Protein AF-B0X853-F1 (afdb_monomer_lite)

Structure (mmCIF, N/CA/C/O backbone):
data_AF-B0X853-F1
#
_entry.id   AF-B0X853-F1
#
loop_
_atom_site.group_PDB
_atom_site.id
_atom_site.type_symbol
_atom_site.label_atom_id
_atom_site.label_alt_id
_atom_site.label_comp_id
_atom_site.label_asym_id
_atom_site.label_entity_id
_atom_site.label_seq_id
_atom_site.pdbx_PDB_ins_code
_atom_site.Cartn_x
_atom_site.Cartn_y
_atom_site.Cartn_z
_atom_site.occupancy
_atom_site.B_iso_or_equiv
_atom_site.auth_seq_id
_atom_site.auth_comp_id
_atom_site.auth_asym_id
_atom_site.auth_atom_id
_atom_site.pdbx_PDB_model_num
ATOM 1 N N . MET A 1 1 ? 26.768 14.315 -13.496 1.00 64.19 1 MET A N 1
ATOM 2 C CA . MET A 1 1 ? 26.147 13.072 -14.018 1.00 64.19 1 MET A CA 1
ATOM 3 C C . MET A 1 1 ? 26.646 11.812 -13.303 1.00 64.19 1 MET A C 1
ATOM 5 O O . MET A 1 1 ? 25.829 11.139 -12.686 1.00 64.19 1 MET A O 1
ATOM 9 N N . PHE A 1 2 ? 27.954 11.509 -13.335 1.00 70.38 2 PHE A N 1
ATOM 10 C CA . PHE A 1 2 ? 28.531 10.312 -12.695 1.00 70.38 2 PHE A CA 1
ATOM 11 C C . PHE A 1 2 ? 28.212 10.226 -11.192 1.00 70.38 2 PHE A C 1
ATOM 13 O O . PHE A 1 2 ? 27.689 9.215 -10.743 1.00 70.38 2 PHE A O 1
ATOM 20 N N . ALA A 1 3 ? 28.379 11.325 -10.447 1.00 79.56 3 ALA A N 1
ATOM 21 C CA . ALA A 1 3 ? 28.083 11.366 -9.012 1.00 79.56 3 ALA A CA 1
ATOM 22 C C . ALA A 1 3 ? 26.614 11.040 -8.663 1.00 79.56 3 ALA A C 1
ATOM 24 O O . ALA A 1 3 ? 26.372 10.254 -7.755 1.00 79.56 3 ALA A O 1
ATOM 25 N N . ILE A 1 4 ? 25.632 11.581 -9.403 1.00 82.75 4 ILE A N 1
ATOM 26 C CA . ILE A 1 4 ? 24.195 11.326 -9.156 1.00 82.75 4 ILE A CA 1
ATOM 27 C C . ILE A 1 4 ? 23.861 9.851 -9.404 1.00 82.75 4 ILE A C 1
ATOM 29 O O . ILE A 1 4 ? 23.159 9.230 -8.609 1.00 82.75 4 ILE A O 1
ATOM 33 N N . ARG A 1 5 ? 24.393 9.277 -10.492 1.00 78.94 5 ARG A N 1
ATOM 34 C CA . ARG A 1 5 ? 24.201 7.861 -10.826 1.00 78.94 5 ARG A CA 1
ATOM 35 C C . ARG A 1 5 ? 24.836 6.950 -9.776 1.00 78.94 5 ARG A C 1
ATOM 37 O O . ARG A 1 5 ? 24.143 6.100 -9.237 1.00 78.94 5 ARG A O 1
ATOM 44 N N . VAL A 1 6 ? 26.114 7.163 -9.460 1.00 82.62 6 VAL A N 1
ATOM 45 C CA . VAL A 1 6 ? 26.860 6.347 -8.489 1.00 82.62 6 VAL A CA 1
ATOM 46 C C . VAL A 1 6 ? 26.226 6.425 -7.103 1.00 82.62 6 VAL A C 1
ATOM 48 O O . VAL A 1 6 ? 26.070 5.404 -6.441 1.00 82.62 6 VAL A O 1
ATOM 51 N N . PHE A 1 7 ? 25.799 7.614 -6.675 1.00 87.25 7 PHE A N 1
ATOM 52 C CA . PHE A 1 7 ? 25.111 7.774 -5.397 1.00 87.25 7 PHE A CA 1
ATOM 53 C C . PHE A 1 7 ? 23.735 7.092 -5.387 1.00 87.25 7 PHE A C 1
ATOM 55 O O . PHE A 1 7 ? 23.379 6.439 -4.408 1.00 87.25 7 PHE A O 1
ATOM 62 N N . GLY A 1 8 ? 22.980 7.180 -6.487 1.00 87.38 8 GLY A N 1
ATOM 63 C CA . GLY A 1 8 ? 21.736 6.429 -6.659 1.00 87.38 8 GLY A CA 1
ATOM 64 C C . GLY A 1 8 ? 21.959 4.916 -6.570 1.00 87.38 8 GLY A C 1
ATOM 65 O O . GLY A 1 8 ? 21.277 4.242 -5.802 1.00 87.38 8 GLY A O 1
ATOM 66 N N . ASP A 1 9 ? 22.944 4.391 -7.297 1.00 85.69 9 ASP A N 1
ATOM 67 C CA . ASP A 1 9 ? 23.289 2.964 -7.292 1.00 85.69 9 ASP A CA 1
ATOM 68 C C . ASP A 1 9 ? 23.725 2.500 -5.895 1.00 85.69 9 ASP A C 1
ATOM 70 O O . ASP A 1 9 ? 23.281 1.456 -5.416 1.00 85.69 9 ASP A O 1
ATOM 74 N N . PHE A 1 10 ? 24.506 3.317 -5.185 1.00 89.62 10 PHE A N 1
ATOM 75 C CA . PHE A 1 10 ? 24.870 3.067 -3.793 1.00 89.62 10 PHE A CA 1
ATOM 76 C C . PHE A 1 10 ? 23.643 2.984 -2.874 1.00 89.62 10 PHE A C 1
ATOM 78 O O . PHE A 1 10 ? 23.532 2.043 -2.090 1.00 89.62 10 PHE A O 1
ATOM 85 N N . LEU A 1 11 ? 22.695 3.925 -2.978 1.00 92.19 11 LEU A N 1
ATOM 86 C CA . LEU A 1 11 ? 21.454 3.899 -2.193 1.00 92.19 11 LEU A CA 1
ATOM 87 C C . LEU A 1 11 ? 20.609 2.655 -2.487 1.00 92.19 11 LEU A C 1
ATOM 89 O O . LEU A 1 11 ? 19.997 2.092 -1.576 1.00 92.19 11 LEU A O 1
ATOM 93 N N . HIS A 1 12 ? 20.594 2.202 -3.739 1.00 91.44 12 HIS A N 1
ATOM 94 C CA . HIS A 1 12 ? 19.861 1.007 -4.130 1.00 91.44 12 HIS A CA 1
ATOM 95 C C . HIS A 1 12 ? 20.473 -0.254 -3.510 1.00 91.44 12 HIS A C 1
ATOM 97 O O . HIS A 1 12 ? 19.757 -1.017 -2.859 1.00 91.44 12 HIS A O 1
ATOM 103 N N . VAL A 1 13 ? 21.796 -0.429 -3.601 1.00 90.12 13 VAL A N 1
ATOM 104 C CA . VAL A 1 13 ? 22.510 -1.529 -2.927 1.00 90.12 13 VAL A CA 1
ATOM 105 C C . VAL A 1 13 ? 22.329 -1.451 -1.410 1.00 90.12 13 VAL A C 1
ATOM 107 O O . VAL A 1 13 ? 22.026 -2.459 -0.768 1.00 90.12 13 VAL A O 1
ATOM 110 N N . LEU A 1 14 ? 22.438 -0.251 -0.830 1.00 91.12 14 LEU A N 1
ATOM 111 C CA . LEU A 1 14 ? 22.231 -0.021 0.598 1.00 91.12 14 LEU A CA 1
ATOM 112 C C . LEU A 1 14 ? 20.830 -0.459 1.040 1.00 91.12 14 LEU A C 1
ATOM 114 O O . LEU A 1 14 ? 20.695 -1.065 2.102 1.00 91.12 14 LEU A O 1
ATOM 118 N N . SER A 1 15 ? 19.795 -0.208 0.232 1.00 94.12 15 SER A N 1
ATOM 119 C CA . SER A 1 15 ? 18.427 -0.623 0.553 1.00 94.12 15 SER A CA 1
ATOM 120 C C . SER A 1 15 ? 18.326 -2.143 0.744 1.00 94.12 15 SER A C 1
ATOM 122 O O . SER A 1 15 ? 17.829 -2.606 1.776 1.00 94.12 15 SER A O 1
ATOM 124 N N . PHE A 1 16 ? 18.890 -2.931 -0.174 1.00 92.25 16 PHE A N 1
ATOM 125 C CA . PHE A 1 16 ? 18.885 -4.386 -0.058 1.00 92.25 16 PHE A CA 1
ATOM 126 C C . PHE A 1 16 ? 19.808 -4.891 1.053 1.00 92.25 16 PHE A C 1
ATOM 128 O O . PHE A 1 16 ? 19.455 -5.841 1.750 1.00 92.25 16 PHE A O 1
ATOM 135 N N . ALA A 1 17 ? 20.948 -4.236 1.281 1.00 91.06 17 ALA A N 1
ATOM 136 C CA . ALA A 1 17 ? 21.835 -4.560 2.394 1.00 91.06 17 ALA A CA 1
ATOM 137 C C . ALA A 1 17 ? 21.141 -4.353 3.753 1.00 91.06 17 ALA A C 1
ATOM 139 O O . ALA A 1 17 ? 21.247 -5.201 4.639 1.00 91.06 17 ALA A O 1
ATOM 140 N N . VAL A 1 18 ? 20.368 -3.272 3.913 1.00 94.19 18 VAL A N 1
ATOM 141 C CA . VAL A 1 18 ? 19.548 -3.018 5.110 1.00 94.19 18 VAL A CA 1
ATOM 142 C C . VAL A 1 18 ? 18.470 -4.091 5.274 1.00 94.19 18 VAL A C 1
ATOM 144 O O . VAL A 1 18 ? 18.238 -4.562 6.392 1.00 94.19 18 VAL A O 1
ATOM 147 N N . LEU A 1 19 ? 17.835 -4.512 4.178 1.00 94.50 19 LEU A N 1
ATOM 148 C CA . LEU A 1 19 ? 16.818 -5.562 4.200 1.00 94.50 19 LEU A CA 1
ATOM 149 C C . LEU A 1 19 ? 17.409 -6.931 4.577 1.00 94.50 19 LEU A C 1
ATOM 151 O O . LEU A 1 19 ? 16.866 -7.615 5.446 1.00 94.50 19 LEU A O 1
ATOM 155 N N . LEU A 1 20 ? 18.557 -7.303 4.009 1.00 93.62 20 LEU A N 1
ATOM 156 C CA . LEU A 1 20 ? 19.309 -8.501 4.394 1.00 93.62 20 LEU A CA 1
ATOM 157 C C . LEU A 1 20 ? 19.751 -8.443 5.858 1.00 93.62 20 LEU A C 1
ATOM 159 O O . LEU A 1 20 ? 19.569 -9.409 6.599 1.00 93.62 20 LEU A O 1
ATOM 163 N N . ALA A 1 21 ? 20.280 -7.301 6.304 1.00 91.94 21 ALA A N 1
ATOM 164 C CA . ALA A 1 21 ? 20.688 -7.103 7.690 1.00 91.94 21 ALA A CA 1
ATOM 165 C C . ALA A 1 21 ? 19.506 -7.268 8.651 1.00 91.94 21 ALA A C 1
ATOM 167 O O . ALA A 1 21 ? 19.667 -7.886 9.706 1.00 91.94 21 ALA A O 1
ATOM 168 N N . LYS A 1 22 ? 18.313 -6.783 8.278 1.00 92.81 22 LYS A N 1
ATOM 169 C CA . LYS A 1 22 ? 17.079 -7.046 9.023 1.00 92.81 22 LYS A CA 1
ATOM 170 C C . LYS A 1 22 ? 16.834 -8.546 9.128 1.00 92.81 22 LYS A C 1
ATOM 172 O O . LYS A 1 22 ? 16.830 -9.066 10.239 1.00 92.81 22 LYS A O 1
ATOM 177 N N . LEU A 1 23 ? 16.673 -9.229 7.994 1.00 91.56 23 LEU A N 1
ATOM 178 C CA . LEU A 1 23 ? 16.346 -10.658 7.943 1.00 91.56 23 LEU A CA 1
ATOM 179 C C . LEU A 1 23 ? 17.355 -11.493 8.741 1.00 91.56 23 LEU A C 1
ATOM 181 O O . LEU A 1 23 ? 16.981 -12.389 9.495 1.00 91.56 23 LEU A O 1
ATOM 185 N N . TRP A 1 24 ? 18.643 -11.169 8.629 1.00 90.00 24 TRP A N 1
ATOM 186 C CA . TRP A 1 24 ? 19.701 -11.885 9.326 1.00 90.00 24 TRP A CA 1
ATOM 187 C C . TRP A 1 24 ? 19.718 -11.627 10.834 1.00 90.00 24 TRP A C 1
ATOM 189 O O . TRP A 1 24 ? 19.913 -12.575 11.598 1.00 90.00 24 TRP A O 1
ATOM 199 N N . ARG A 1 25 ? 19.549 -10.372 11.273 1.00 91.69 25 ARG A N 1
ATOM 200 C CA . ARG A 1 25 ? 19.650 -9.993 12.694 1.00 91.69 25 ARG A CA 1
ATOM 201 C C . ARG A 1 25 ? 18.387 -10.311 13.480 1.00 91.69 25 ARG A C 1
ATOM 203 O O . ARG A 1 25 ? 18.493 -10.752 14.619 1.00 91.69 25 ARG A O 1
ATOM 210 N N . THR A 1 26 ? 17.211 -10.084 12.901 1.00 87.31 26 THR A N 1
ATOM 211 C CA . THR A 1 26 ? 15.932 -10.314 13.589 1.00 87.31 26 THR A CA 1
ATOM 212 C C . THR A 1 26 ? 15.424 -11.740 13.421 1.00 87.31 26 THR A C 1
ATOM 214 O O . THR A 1 26 ? 14.528 -12.140 14.161 1.00 87.31 26 THR A O 1
ATOM 217 N N . LYS A 1 27 ? 15.975 -12.503 12.461 1.00 90.31 27 LYS A N 1
ATOM 218 C CA . LYS A 1 27 ? 15.491 -13.842 12.082 1.00 90.31 27 LYS A CA 1
ATOM 219 C C . LYS A 1 27 ? 13.990 -13.847 11.757 1.00 90.31 27 LYS A C 1
ATOM 221 O O . LYS A 1 27 ? 13.296 -14.828 12.007 1.00 90.31 27 LYS A O 1
ATOM 226 N N . SER A 1 28 ? 13.488 -12.724 11.242 1.00 88.25 28 SER A N 1
ATOM 227 C CA . SER A 1 28 ? 12.072 -12.491 10.978 1.00 88.25 28 SER A CA 1
ATOM 228 C C . SER A 1 28 ? 11.883 -11.646 9.723 1.00 88.25 28 SER A C 1
ATOM 230 O O . SER A 1 28 ? 12.598 -10.661 9.510 1.00 88.25 28 SER A O 1
ATOM 232 N N . CYS A 1 29 ? 10.887 -12.009 8.918 1.00 89.75 29 CYS A N 1
ATOM 233 C CA . CYS A 1 29 ? 10.472 -11.271 7.729 1.00 89.75 29 CYS A CA 1
ATOM 234 C C . CYS A 1 29 ? 9.159 -10.485 7.903 1.00 89.75 29 CYS A C 1
ATOM 236 O O . CYS A 1 29 ? 8.659 -9.934 6.926 1.00 89.75 29 CYS A O 1
ATOM 238 N N . ALA A 1 30 ? 8.653 -10.352 9.135 1.00 87.88 30 ALA A N 1
ATOM 239 C CA . ALA A 1 30 ? 7.417 -9.622 9.433 1.00 87.88 30 ALA A CA 1
ATOM 240 C C . ALA A 1 30 ? 7.417 -8.193 8.852 1.00 87.88 30 ALA A C 1
ATOM 242 O O . ALA A 1 30 ? 8.419 -7.474 8.933 1.00 87.88 30 ALA A O 1
ATOM 243 N N . GLY A 1 31 ? 6.309 -7.771 8.249 1.00 86.69 31 GLY A N 1
ATOM 244 C CA . GLY A 1 31 ? 6.146 -6.464 7.606 1.00 86.69 31 GLY A CA 1
ATOM 245 C C . GLY A 1 31 ? 6.862 -6.296 6.257 1.00 86.69 31 GLY A C 1
ATOM 246 O O . GLY A 1 31 ? 6.918 -5.176 5.746 1.00 86.69 31 GLY A O 1
ATOM 247 N N . ILE A 1 32 ? 7.421 -7.365 5.675 1.00 93.75 32 ILE A N 1
ATOM 248 C CA . ILE A 1 32 ? 7.973 -7.371 4.309 1.00 93.75 32 ILE A CA 1
ATOM 249 C C . ILE A 1 32 ? 7.033 -8.156 3.396 1.00 93.75 32 ILE A C 1
ATOM 251 O O . ILE A 1 32 ? 6.710 -9.307 3.682 1.00 93.75 32 ILE A O 1
ATOM 255 N N . SER A 1 33 ? 6.648 -7.560 2.269 1.00 96.44 33 SER A N 1
ATOM 256 C CA . SER A 1 33 ? 5.931 -8.275 1.217 1.00 96.44 33 SER A CA 1
ATOM 257 C C . SER A 1 33 ? 6.919 -9.127 0.430 1.00 96.44 33 SER A C 1
ATOM 259 O O . SER A 1 33 ? 7.769 -8.611 -0.301 1.00 96.44 33 SER A O 1
ATOM 261 N N . GLY A 1 34 ? 6.801 -10.445 0.579 1.00 95.44 34 GLY A N 1
ATOM 262 C CA . GLY A 1 34 ? 7.567 -11.412 -0.202 1.00 95.44 34 GLY A CA 1
ATOM 263 C C . GLY A 1 34 ? 7.207 -11.328 -1.683 1.00 95.44 34 GLY A C 1
ATOM 264 O O . GLY A 1 34 ? 8.075 -11.499 -2.537 1.00 95.44 34 GLY A O 1
ATOM 265 N N . LYS A 1 35 ? 5.961 -10.947 -1.988 1.00 95.88 35 LYS A N 1
ATOM 266 C CA . LYS A 1 35 ? 5.486 -10.739 -3.356 1.00 95.88 35 LYS A CA 1
ATOM 267 C C . LYS A 1 35 ? 6.206 -9.593 -4.052 1.00 95.88 35 LYS A C 1
ATOM 269 O O . LYS A 1 35 ? 6.646 -9.786 -5.182 1.00 95.88 35 LYS A O 1
ATOM 274 N N . SER A 1 36 ? 6.412 -8.457 -3.380 1.00 96.88 36 SER A N 1
ATOM 275 C CA . SER A 1 36 ? 7.263 -7.380 -3.908 1.00 96.88 36 SER A CA 1
ATOM 276 C C . SER A 1 36 ? 8.702 -7.845 -4.146 1.00 96.88 36 SER A C 1
ATOM 278 O O . SER A 1 36 ? 9.285 -7.505 -5.171 1.00 96.88 36 SER A O 1
ATOM 280 N N . GLN A 1 37 ? 9.278 -8.649 -3.243 1.00 96.88 37 GLN A N 1
ATOM 281 C CA . GLN A 1 37 ? 10.650 -9.150 -3.415 1.00 96.88 37 GLN A CA 1
ATOM 282 C C . GLN A 1 37 ? 10.784 -10.101 -4.614 1.00 96.88 37 GLN A C 1
ATOM 284 O O . GLN A 1 37 ? 11.775 -10.025 -5.336 1.00 96.88 37 GLN A O 1
ATOM 289 N N . ILE A 1 38 ? 9.772 -10.936 -4.878 1.00 97.00 38 ILE A N 1
ATOM 290 C CA . ILE A 1 38 ? 9.712 -11.759 -6.097 1.00 97.00 38 ILE A CA 1
ATOM 291 C C . ILE A 1 38 ? 9.686 -10.872 -7.346 1.00 97.00 38 ILE A C 1
ATOM 293 O O . ILE A 1 38 ? 10.433 -11.132 -8.285 1.00 97.00 38 ILE A O 1
ATOM 297 N N . LEU A 1 39 ? 8.872 -9.809 -7.360 1.00 97.44 39 LEU A N 1
ATOM 298 C CA . LEU A 1 39 ? 8.819 -8.890 -8.502 1.00 97.44 39 LEU A CA 1
ATOM 299 C C . LEU A 1 39 ? 10.176 -8.222 -8.753 1.00 97.44 39 LEU A C 1
ATOM 301 O O . LEU A 1 39 ? 10.623 -8.189 -9.895 1.00 97.44 39 LEU A O 1
ATOM 305 N N . TYR A 1 40 ? 10.874 -7.763 -7.708 1.00 96.19 40 TYR A N 1
ATOM 306 C CA . TYR A 1 40 ? 12.227 -7.213 -7.857 1.00 96.19 40 TYR A CA 1
ATOM 307 C C . TYR A 1 40 ? 13.237 -8.247 -8.378 1.00 96.19 40 TYR A C 1
ATOM 309 O O . TYR A 1 40 ? 14.055 -7.913 -9.232 1.00 96.19 40 TYR A O 1
ATOM 317 N N . ALA A 1 41 ? 13.163 -9.505 -7.935 1.00 96.06 41 ALA A N 1
ATOM 318 C CA . ALA A 1 41 ? 14.015 -10.569 -8.471 1.00 96.06 41 ALA A CA 1
ATOM 319 C C . ALA A 1 41 ? 13.757 -10.816 -9.970 1.00 96.06 41 ALA A C 1
ATOM 321 O O . ALA A 1 41 ? 14.706 -10.941 -10.747 1.00 96.06 41 ALA A O 1
ATOM 322 N N . ILE A 1 42 ? 12.488 -10.811 -10.402 1.00 95.75 42 ILE A N 1
ATOM 323 C CA . ILE A 1 42 ? 12.121 -10.908 -11.826 1.00 95.75 42 ILE A CA 1
ATOM 324 C C . ILE A 1 42 ? 12.674 -9.708 -12.602 1.00 95.75 42 ILE A C 1
ATOM 326 O O . ILE A 1 42 ? 13.292 -9.900 -13.646 1.00 95.75 42 ILE A O 1
ATOM 330 N N . VAL A 1 43 ? 12.515 -8.486 -12.081 1.00 95.81 43 VAL A N 1
ATOM 331 C CA . VAL A 1 43 ? 13.048 -7.259 -12.698 1.00 95.81 43 VAL A CA 1
ATOM 332 C C . VAL A 1 43 ? 14.545 -7.380 -12.968 1.00 95.81 43 VAL A C 1
ATOM 334 O O . VAL A 1 43 ? 14.972 -7.153 -14.097 1.00 95.81 43 VAL A O 1
ATOM 337 N N . PHE A 1 44 ? 15.345 -7.747 -11.961 1.00 93.88 44 PHE A N 1
ATOM 338 C CA . PHE A 1 44 ? 16.796 -7.851 -12.136 1.00 93.88 44 PHE A CA 1
ATOM 339 C C . PHE A 1 44 ? 17.191 -8.986 -13.069 1.00 93.88 44 PHE A C 1
ATOM 341 O O . PHE A 1 44 ? 18.119 -8.819 -13.853 1.00 93.88 44 PHE A O 1
ATOM 348 N N . THR A 1 45 ? 16.468 -10.106 -13.018 1.00 92.88 45 THR A N 1
ATOM 349 C CA . THR A 1 45 ? 16.705 -11.232 -13.924 1.00 92.88 45 THR A CA 1
ATOM 350 C C . THR A 1 45 ? 16.505 -10.792 -15.368 1.00 92.88 45 THR A C 1
ATOM 352 O O . THR A 1 45 ? 17.427 -10.932 -16.156 1.00 92.88 45 THR A O 1
ATOM 355 N N . MET A 1 46 ? 15.355 -10.192 -15.696 1.00 92.56 46 MET A N 1
ATOM 356 C CA . MET A 1 46 ? 15.013 -9.801 -17.071 1.00 92.56 46 MET A CA 1
ATOM 357 C C . MET A 1 46 ? 15.870 -8.645 -17.590 1.00 92.56 46 MET A C 1
ATOM 359 O O . MET A 1 46 ? 16.260 -8.641 -18.751 1.00 92.56 46 MET A O 1
ATOM 363 N N . ARG A 1 47 ? 16.207 -7.675 -16.731 1.00 90.81 47 ARG A N 1
ATOM 364 C CA . ARG A 1 47 ? 17.014 -6.509 -17.119 1.00 90.81 47 ARG A CA 1
ATOM 365 C C . ARG A 1 47 ? 18.471 -6.845 -17.412 1.00 90.81 47 ARG A C 1
ATOM 367 O O . ARG A 1 47 ? 19.132 -6.122 -18.153 1.00 90.81 47 ARG A O 1
ATOM 374 N N . TYR A 1 48 ? 19.000 -7.869 -16.754 1.00 87.94 48 TYR A N 1
ATOM 375 C CA . TYR A 1 48 ? 20.420 -8.202 -16.801 1.00 87.94 48 TYR A CA 1
ATOM 376 C C . TYR A 1 48 ? 20.688 -9.535 -17.505 1.00 87.94 48 TYR A C 1
ATOM 378 O O . TYR A 1 48 ? 21.758 -10.103 -17.305 1.00 87.94 48 TYR A O 1
ATOM 386 N N . LEU A 1 49 ? 19.759 -9.999 -18.353 1.00 79.44 49 LEU A N 1
ATOM 387 C CA . LEU A 1 49 ? 19.957 -11.164 -19.226 1.00 79.44 49 LEU A CA 1
ATOM 388 C C . LEU A 1 49 ? 21.181 -10.996 -20.134 1.00 79.44 49 LEU A C 1
ATOM 390 O O . LEU A 1 49 ? 21.933 -11.947 -20.331 1.00 79.44 49 LEU A O 1
ATOM 394 N N . ASP A 1 50 ? 21.439 -9.772 -20.596 1.00 72.50 50 ASP A N 1
ATOM 395 C CA . ASP A 1 50 ? 22.569 -9.444 -21.467 1.00 72.50 50 ASP A CA 1
ATOM 396 C C . ASP A 1 50 ? 23.861 -9.239 -20.668 1.00 72.50 50 ASP A C 1
ATOM 398 O O . ASP A 1 50 ? 24.501 -8.198 -20.789 1.00 72.50 50 ASP A O 1
ATOM 402 N N . LEU A 1 51 ? 24.226 -10.150 -19.763 1.00 64.88 51 LEU A N 1
ATOM 403 C CA . LEU A 1 51 ? 25.503 -10.102 -19.040 1.00 64.88 51 LEU A CA 1
ATOM 404 C C . LEU A 1 51 ? 26.654 -10.410 -20.018 1.00 64.88 51 LEU A C 1
ATOM 406 O O . LEU A 1 51 ? 26.902 -11.585 -20.294 1.00 64.88 51 LEU A O 1
ATOM 410 N N . PRO A 1 52 ? 27.399 -9.412 -20.540 1.00 59.12 52 PRO A N 1
ATOM 411 C CA . PRO A 1 52 ? 28.522 -9.680 -21.418 1.00 59.12 52 PRO A CA 1
ATOM 412 C C . PRO A 1 52 ? 29.758 -9.889 -20.535 1.00 59.12 52 PRO A C 1
ATOM 414 O O . PRO A 1 52 ? 30.046 -9.093 -19.634 1.00 59.12 52 PRO A O 1
ATOM 417 N N . VAL A 1 53 ? 30.527 -10.939 -20.803 1.00 52.78 53 VAL A N 1
ATOM 418 C CA . VAL A 1 53 ? 31.840 -11.146 -20.179 1.00 52.78 53 VAL A CA 1
ATOM 419 C C . VAL A 1 53 ? 32.832 -10.204 -20.864 1.00 52.78 53 VAL A C 1
ATOM 421 O O . VAL A 1 53 ? 33.560 -10.611 -21.760 1.00 52.78 53 VAL A O 1
ATOM 424 N N . ASN A 1 54 ? 32.811 -8.914 -20.520 1.00 51.53 54 ASN A N 1
ATOM 425 C CA . ASN A 1 54 ? 33.754 -7.938 -21.070 1.00 51.53 54 ASN A CA 1
ATOM 426 C C . ASN A 1 54 ? 34.728 -7.459 -19.980 1.00 51.53 54 ASN A C 1
ATOM 428 O O . ASN A 1 54 ? 34.303 -7.115 -18.878 1.00 51.53 54 ASN A O 1
ATOM 432 N N . ILE A 1 55 ? 36.032 -7.477 -20.284 1.00 55.97 55 ILE A N 1
ATOM 433 C CA . ILE A 1 55 ? 37.151 -7.424 -19.312 1.00 55.97 55 ILE A CA 1
ATOM 434 C C . ILE A 1 55 ? 37.706 -5.988 -19.137 1.00 55.97 55 ILE A C 1
ATOM 436 O O . ILE A 1 55 ? 38.806 -5.789 -18.634 1.00 55.97 55 ILE A O 1
ATOM 440 N N . SER A 1 56 ? 36.977 -4.939 -19.539 1.00 69.06 56 SER A N 1
ATOM 441 C CA . SER A 1 56 ? 37.390 -3.568 -19.189 1.00 69.06 56 SER A CA 1
ATOM 442 C C . SER A 1 56 ? 37.052 -3.259 -17.724 1.00 69.06 56 SER A C 1
ATOM 444 O O . SER A 1 56 ? 36.082 -3.788 -17.184 1.00 69.06 56 SER A O 1
ATOM 446 N N . ALA A 1 57 ? 37.830 -2.399 -17.057 1.00 60.66 57 ALA A N 1
ATOM 447 C CA . ALA A 1 57 ? 37.613 -2.070 -15.640 1.00 60.66 57 ALA A CA 1
ATOM 448 C C . ALA A 1 57 ? 36.212 -1.473 -15.367 1.00 60.66 57 ALA A C 1
ATOM 450 O O . ALA A 1 57 ? 35.560 -1.836 -14.386 1.00 60.66 57 ALA A O 1
ATOM 451 N N . ASP A 1 58 ? 35.703 -0.636 -16.278 1.00 62.91 58 ASP A N 1
ATOM 452 C CA . ASP A 1 58 ? 34.343 -0.083 -16.201 1.00 62.91 58 ASP A CA 1
ATOM 453 C C . ASP A 1 58 ? 33.265 -1.149 -16.452 1.00 62.91 58 ASP A C 1
ATOM 455 O O . ASP A 1 58 ? 32.218 -1.160 -15.794 1.00 62.91 58 ASP A O 1
ATOM 459 N N . ALA A 1 59 ? 33.529 -2.094 -17.363 1.00 69.06 59 ALA A N 1
ATOM 460 C CA . ALA A 1 59 ? 32.654 -3.241 -17.579 1.00 69.06 59 ALA A CA 1
ATOM 461 C C . ALA A 1 59 ? 32.658 -4.190 -16.372 1.00 69.06 59 ALA A C 1
ATOM 463 O O . ALA A 1 59 ? 31.608 -4.724 -16.024 1.00 69.06 59 ALA A O 1
ATOM 464 N N . PHE A 1 60 ? 33.786 -4.343 -15.673 1.00 77.69 60 PHE A N 1
ATOM 465 C CA . PHE A 1 60 ? 33.892 -5.173 -14.475 1.00 77.69 60 PHE A CA 1
ATOM 466 C C . PHE A 1 60 ? 33.025 -4.643 -13.327 1.00 77.69 60 PHE A C 1
ATOM 468 O O . PHE A 1 60 ? 32.270 -5.410 -12.723 1.00 77.69 60 PHE A O 1
ATOM 475 N N . TYR A 1 61 ? 33.060 -3.335 -13.045 1.00 77.62 61 TYR A N 1
ATOM 476 C CA . TYR A 1 61 ? 32.176 -2.732 -12.038 1.00 77.62 61 TYR A CA 1
ATOM 477 C C . TYR A 1 61 ? 30.697 -2.931 -12.395 1.00 77.62 61 TYR A C 1
ATOM 479 O O . TYR A 1 61 ? 29.897 -3.361 -11.563 1.00 77.62 61 TYR A O 1
ATOM 487 N N . LEU A 1 62 ? 30.319 -2.668 -13.647 1.00 77.00 62 LEU A N 1
ATOM 488 C CA . LEU A 1 62 ? 28.926 -2.788 -14.066 1.00 77.00 62 LEU A CA 1
ATOM 489 C C . LEU A 1 62 ? 28.441 -4.246 -14.033 1.00 77.00 62 LEU A C 1
ATOM 491 O O . LEU A 1 62 ? 27.347 -4.516 -13.537 1.00 77.00 62 LEU A O 1
ATOM 495 N N . SER A 1 63 ? 29.252 -5.187 -14.518 1.00 81.06 63 SER A N 1
ATOM 496 C CA . SER A 1 63 ? 28.935 -6.618 -14.517 1.00 81.06 63 SER A CA 1
ATOM 497 C C . SER A 1 63 ? 28.883 -7.193 -13.103 1.00 81.06 63 SER A C 1
ATOM 499 O O . SER A 1 63 ? 27.945 -7.920 -12.778 1.00 81.06 63 SER A O 1
ATOM 501 N N . SER A 1 64 ? 29.815 -6.815 -12.224 1.00 83.75 64 SER A N 1
ATOM 502 C CA . SER A 1 64 ? 29.776 -7.229 -10.816 1.00 83.75 64 SER A CA 1
ATOM 503 C C . SER A 1 64 ? 28.534 -6.693 -10.097 1.00 83.75 64 SER A C 1
ATOM 505 O O . SER A 1 64 ? 27.861 -7.459 -9.410 1.00 83.75 64 SER A O 1
ATOM 507 N N . MET A 1 65 ? 28.142 -5.434 -10.321 1.00 84.50 65 MET A N 1
ATOM 508 C CA . MET A 1 65 ? 26.912 -4.876 -9.747 1.00 84.50 65 MET A CA 1
ATOM 509 C C . MET A 1 65 ? 25.654 -5.625 -10.204 1.00 84.50 65 MET A C 1
ATOM 511 O O . MET A 1 65 ? 24.803 -5.940 -9.373 1.00 84.50 65 MET A O 1
ATOM 515 N N . LYS A 1 66 ? 25.542 -5.971 -11.495 1.00 87.94 66 LYS A N 1
ATOM 516 C CA . LYS A 1 66 ? 24.424 -6.783 -12.018 1.00 87.94 66 LYS A CA 1
ATOM 517 C C . LYS A 1 66 ? 24.305 -8.123 -11.282 1.00 87.94 66 LYS A C 1
ATOM 519 O O . LYS A 1 66 ? 23.219 -8.475 -10.820 1.00 87.94 66 LYS A O 1
ATOM 524 N N . VAL A 1 67 ? 25.426 -8.834 -11.119 1.00 88.25 67 VAL A N 1
ATOM 525 C CA . VAL A 1 67 ? 25.481 -10.112 -10.386 1.00 88.25 67 VAL A CA 1
ATOM 526 C C . VAL A 1 67 ? 25.087 -9.920 -8.923 1.00 88.25 67 VAL A C 1
ATOM 528 O O . VAL A 1 67 ? 24.306 -10.709 -8.393 1.00 88.25 67 VAL A O 1
ATOM 531 N N . VAL A 1 68 ? 25.564 -8.852 -8.279 1.00 90.00 68 VAL A N 1
ATOM 532 C CA . VAL A 1 68 ? 25.221 -8.523 -6.889 1.00 90.00 68 VAL A CA 1
ATOM 533 C C . VAL A 1 68 ? 23.715 -8.295 -6.724 1.00 90.00 68 VAL A C 1
ATOM 535 O O . VAL A 1 68 ? 23.129 -8.861 -5.803 1.00 90.00 68 VAL A O 1
ATOM 538 N N . TYR A 1 69 ? 23.058 -7.543 -7.615 1.00 91.25 69 TYR A N 1
ATOM 539 C CA . TYR A 1 69 ? 21.604 -7.329 -7.550 1.00 91.25 69 TYR A CA 1
ATOM 540 C C . TYR A 1 69 ? 20.812 -8.631 -7.694 1.00 91.25 69 TYR A C 1
ATOM 542 O O . TYR A 1 69 ? 19.908 -8.895 -6.895 1.00 91.25 69 TYR A O 1
ATOM 550 N N . ILE A 1 70 ? 21.171 -9.467 -8.674 1.00 91.56 70 ILE A N 1
ATOM 551 C CA . ILE A 1 70 ? 20.537 -10.775 -8.870 1.00 91.56 70 ILE A CA 1
ATOM 552 C C . ILE A 1 70 ? 20.739 -11.623 -7.610 1.00 91.56 70 ILE A C 1
ATOM 554 O O . ILE A 1 70 ? 19.761 -12.006 -6.970 1.00 91.56 70 ILE A O 1
ATOM 558 N N . ALA A 1 71 ? 21.984 -11.842 -7.187 1.00 92.56 71 ALA A N 1
ATOM 559 C CA . ALA A 1 71 ? 22.301 -12.689 -6.042 1.00 92.56 71 ALA A CA 1
ATOM 560 C C . ALA A 1 71 ? 21.586 -12.228 -4.763 1.00 92.56 71 ALA A C 1
ATOM 562 O O . ALA A 1 71 ? 20.959 -13.036 -4.078 1.00 92.56 71 ALA A O 1
ATOM 563 N N . ILE A 1 72 ? 21.617 -10.928 -4.456 1.00 93.44 72 ILE A N 1
ATOM 564 C CA . ILE A 1 72 ? 20.973 -10.380 -3.260 1.00 93.44 72 ILE A CA 1
ATOM 565 C C . ILE A 1 72 ? 19.447 -10.521 -3.327 1.00 93.44 72 ILE A C 1
ATOM 567 O O . ILE A 1 72 ? 18.836 -10.914 -2.330 1.00 93.44 72 ILE A O 1
ATOM 571 N N . SER A 1 73 ? 18.821 -10.244 -4.475 1.00 94.31 73 SER A N 1
ATOM 572 C CA . SER A 1 73 ? 17.364 -10.365 -4.617 1.00 94.31 73 SER A CA 1
ATOM 573 C C . SER A 1 73 ? 16.886 -11.809 -4.422 1.00 94.31 73 SER A C 1
ATOM 575 O O . SER A 1 73 ? 15.964 -12.048 -3.637 1.00 94.31 73 SER A O 1
ATOM 577 N N . PHE A 1 74 ? 17.573 -12.788 -5.019 1.00 95.38 74 PHE A N 1
ATOM 578 C CA . PHE A 1 74 ? 17.282 -14.208 -4.809 1.00 95.38 74 PHE A CA 1
ATOM 579 C C . PHE A 1 74 ? 17.555 -14.651 -3.370 1.00 95.38 74 PHE A C 1
ATOM 581 O O . PHE A 1 74 ? 16.758 -15.401 -2.809 1.00 95.38 74 PHE A O 1
ATOM 588 N N . MET A 1 75 ? 18.621 -14.155 -2.733 1.00 95.62 75 MET A N 1
ATOM 589 C CA . MET A 1 75 ? 18.900 -14.435 -1.320 1.00 95.62 75 MET A CA 1
ATOM 590 C C . MET A 1 75 ? 17.781 -13.925 -0.406 1.00 95.62 75 MET A C 1
ATOM 592 O O . MET A 1 75 ? 17.343 -14.651 0.483 1.00 95.62 75 MET A O 1
ATOM 596 N N . ILE A 1 76 ? 17.263 -12.716 -0.636 1.00 95.75 76 ILE A N 1
ATOM 597 C CA . ILE A 1 76 ? 16.138 -12.164 0.133 1.00 95.75 76 ILE A CA 1
ATOM 598 C C . ILE A 1 76 ? 14.881 -13.021 -0.050 1.00 95.75 76 ILE A C 1
ATOM 600 O O . ILE A 1 76 ? 14.245 -13.393 0.939 1.00 95.75 76 ILE A O 1
ATOM 604 N N . VAL A 1 77 ? 14.540 -13.374 -1.293 1.00 96.69 77 VAL A N 1
ATOM 605 C CA . VAL A 1 77 ? 13.389 -14.241 -1.598 1.00 96.69 77 VAL A CA 1
ATOM 606 C C . VAL A 1 77 ? 13.548 -15.604 -0.921 1.00 96.69 77 VAL A C 1
ATOM 608 O O . VAL A 1 77 ? 12.627 -16.060 -0.239 1.00 96.69 77 VAL A O 1
ATOM 611 N N . TYR A 1 78 ? 14.730 -16.216 -1.027 1.00 96.44 78 TYR A N 1
ATOM 612 C CA . TYR A 1 78 ? 15.057 -17.469 -0.352 1.00 96.44 78 TYR A CA 1
ATOM 613 C C . TYR A 1 78 ? 14.864 -17.353 1.160 1.00 96.44 78 TYR A C 1
ATOM 615 O O . TYR A 1 78 ? 14.195 -18.192 1.753 1.00 96.44 78 TYR A O 1
ATOM 623 N N . MET A 1 79 ? 15.377 -16.295 1.793 1.00 95.81 79 MET A N 1
ATOM 624 C CA . MET A 1 79 ? 15.240 -16.087 3.235 1.00 95.81 79 MET A CA 1
ATOM 625 C C . MET A 1 79 ? 13.776 -15.963 3.682 1.00 95.81 79 MET A C 1
ATOM 627 O O . MET A 1 79 ? 13.412 -16.525 4.718 1.00 95.81 79 MET A O 1
ATOM 631 N N . ILE A 1 80 ? 12.942 -15.252 2.916 1.00 94.88 80 ILE A N 1
ATOM 632 C CA . ILE A 1 80 ? 11.519 -15.044 3.225 1.00 94.88 80 ILE A CA 1
ATOM 633 C C . ILE A 1 80 ? 10.732 -16.351 3.085 1.00 94.88 80 ILE A C 1
ATOM 635 O O . ILE A 1 80 ? 10.003 -16.725 4.002 1.00 94.88 80 ILE A O 1
ATOM 639 N N . TYR A 1 81 ? 10.885 -17.066 1.968 1.00 94.56 81 TYR A N 1
ATOM 640 C CA . TYR A 1 81 ? 10.087 -18.264 1.675 1.00 94.56 81 TYR A CA 1
ATOM 641 C C . TYR A 1 81 ? 10.698 -19.577 2.184 1.00 94.56 81 TYR A C 1
ATOM 643 O O . TYR A 1 81 ? 10.005 -20.596 2.210 1.00 94.56 81 TYR A O 1
ATOM 651 N N . GLY A 1 82 ? 11.954 -19.553 2.628 1.00 94.38 82 GLY A N 1
ATOM 652 C CA . GLY A 1 82 ? 12.674 -20.671 3.232 1.00 94.38 82 GLY A CA 1
ATOM 653 C C . GLY A 1 82 ? 12.755 -20.546 4.759 1.00 94.38 82 GLY A C 1
ATOM 654 O O . GLY A 1 82 ? 11.762 -20.810 5.444 1.00 94.38 82 GLY A O 1
ATOM 655 N N . PRO A 1 83 ? 13.915 -20.156 5.328 1.00 93.12 83 PRO A N 1
ATOM 656 C CA . PRO A 1 83 ? 14.179 -20.236 6.766 1.00 93.12 83 PRO A CA 1
ATOM 657 C C . PRO A 1 83 ? 13.240 -19.378 7.622 1.00 93.12 83 PRO A C 1
ATOM 659 O O . PRO A 1 83 ? 12.921 -19.771 8.745 1.00 93.12 83 PRO A O 1
ATOM 662 N N . TYR A 1 84 ? 12.762 -18.234 7.118 1.00 92.00 84 TYR A N 1
ATOM 663 C CA . TYR A 1 84 ? 11.909 -17.320 7.889 1.00 92.00 84 TYR A CA 1
ATOM 664 C C . TYR A 1 84 ? 10.433 -17.359 7.496 1.00 92.00 84 TYR A C 1
ATOM 666 O O . TYR A 1 84 ? 9.657 -16.546 8.002 1.00 92.00 84 TYR A O 1
ATOM 674 N N . LYS A 1 85 ? 10.011 -18.354 6.707 1.00 89.62 85 LYS A N 1
ATOM 675 C CA . LYS A 1 85 ? 8.625 -18.534 6.240 1.00 89.62 85 LYS A CA 1
ATOM 676 C C . LYS A 1 85 ? 7.581 -18.484 7.357 1.00 89.62 85 LYS A C 1
ATOM 678 O O . LYS A 1 85 ? 6.472 -18.019 7.136 1.00 89.62 85 LYS A O 1
ATOM 683 N N . LYS A 1 86 ? 7.928 -18.937 8.568 1.00 85.69 86 LYS A N 1
ATOM 684 C CA . LYS A 1 86 ? 7.030 -18.909 9.740 1.00 85.69 86 LYS A CA 1
ATOM 685 C C . LYS A 1 86 ? 6.676 -17.497 10.219 1.00 85.69 86 LYS A C 1
ATOM 687 O O . LYS A 1 86 ? 5.659 -17.325 10.870 1.00 85.69 86 LYS A O 1
ATOM 692 N N . SER A 1 87 ? 7.530 -16.516 9.938 1.00 86.50 87 SER A N 1
ATOM 693 C CA . SER A 1 87 ? 7.347 -15.107 10.322 1.00 86.50 87 SER A CA 1
ATOM 694 C C . SER A 1 87 ? 6.779 -14.239 9.196 1.00 86.50 87 SER A C 1
ATOM 696 O O . SER A 1 87 ? 6.692 -13.026 9.352 1.00 86.50 87 SER A O 1
ATOM 698 N N . TYR A 1 88 ? 6.463 -14.847 8.050 1.00 86.50 88 TYR A N 1
ATOM 699 C CA . TYR A 1 88 ? 5.951 -14.152 6.879 1.00 86.50 88 TYR A CA 1
ATOM 700 C C . TYR A 1 88 ? 4.442 -13.937 7.013 1.00 86.50 88 TYR A C 1
ATOM 702 O O . TYR A 1 88 ? 3.699 -14.900 7.209 1.00 86.50 88 TYR A O 1
ATOM 710 N N . ASP A 1 89 ? 3.993 -12.689 6.858 1.00 84.38 89 ASP A N 1
ATOM 711 C CA . ASP A 1 89 ? 2.590 -12.272 6.994 1.00 84.38 89 ASP A CA 1
ATOM 712 C C . ASP A 1 89 ? 1.738 -12.682 5.776 1.00 84.38 89 ASP A C 1
ATOM 714 O O . ASP A 1 89 ? 1.146 -11.852 5.081 1.00 84.38 89 ASP A O 1
ATOM 718 N N . ARG A 1 90 ? 1.680 -13.989 5.495 1.00 83.12 90 ARG A N 1
ATOM 719 C CA . ARG A 1 90 ? 1.016 -14.568 4.316 1.00 83.12 90 ARG A CA 1
ATOM 720 C C . ARG A 1 90 ? -0.451 -14.153 4.193 1.00 83.12 90 ARG A C 1
ATOM 722 O O . ARG A 1 90 ? -0.899 -13.860 3.090 1.00 83.12 90 ARG A O 1
ATOM 729 N N . ASP A 1 91 ? -1.176 -14.113 5.308 1.00 80.25 91 ASP A N 1
ATOM 730 C CA . ASP A 1 91 ? -2.612 -13.802 5.327 1.00 80.25 91 ASP A CA 1
ATOM 731 C C . ASP A 1 91 ? -2.903 -12.326 5.020 1.00 80.25 91 ASP A C 1
ATOM 733 O O . ASP A 1 91 ? -4.032 -11.954 4.705 1.00 80.25 91 ASP A O 1
ATOM 737 N N . GLN A 1 92 ? -1.885 -11.467 5.110 1.00 83.12 92 GLN A N 1
ATOM 738 C CA . GLN A 1 92 ? -1.997 -10.036 4.838 1.00 83.12 92 GLN A CA 1
ATOM 739 C C . GLN A 1 92 ? -1.410 -9.674 3.467 1.00 83.12 92 GLN A C 1
ATOM 741 O O . GLN A 1 92 ? -1.968 -8.815 2.779 1.00 83.12 92 GLN A O 1
ATOM 746 N N . ASP A 1 93 ? -0.354 -10.364 3.024 1.00 87.69 93 ASP A N 1
ATOM 747 C CA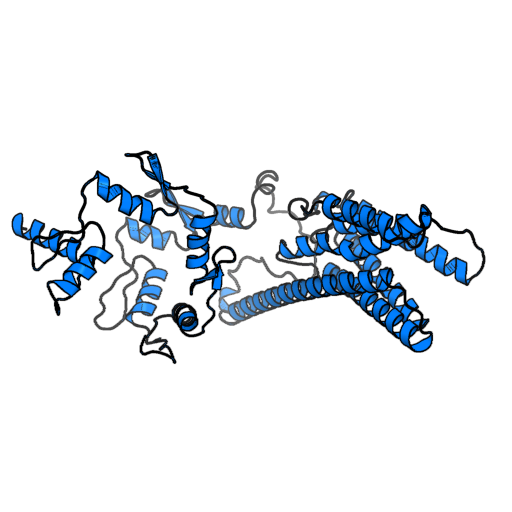 . ASP A 1 93 ? 0.280 -10.207 1.705 1.00 87.69 93 ASP A CA 1
ATOM 748 C C . ASP A 1 93 ? -0.507 -10.948 0.602 1.00 87.69 93 ASP A C 1
ATOM 750 O O . ASP A 1 93 ? -0.021 -11.872 -0.053 1.00 87.69 93 ASP A O 1
ATOM 754 N N . VAL A 1 94 ? -1.777 -10.574 0.412 1.00 85.94 94 VAL A N 1
ATOM 755 C CA . VAL A 1 94 ? -2.746 -11.300 -0.438 1.00 85.94 94 VAL A CA 1
ATOM 756 C C . VAL A 1 94 ? -2.845 -10.799 -1.881 1.00 85.94 94 VAL A C 1
ATOM 758 O O . VAL A 1 94 ? -3.416 -11.504 -2.703 1.00 85.94 94 VAL A O 1
ATOM 761 N N . LEU A 1 95 ? -2.237 -9.662 -2.241 1.00 84.94 95 LEU A N 1
ATOM 762 C CA . LEU A 1 95 ? -2.317 -9.116 -3.605 1.00 84.94 95 LEU A CA 1
ATOM 763 C C . LEU A 1 95 ? -1.798 -10.112 -4.655 1.00 84.94 95 LEU A C 1
ATOM 765 O O . LEU A 1 95 ? -0.700 -10.636 -4.508 1.00 84.94 95 LEU A O 1
ATOM 769 N N . TYR A 1 96 ? -2.560 -10.406 -5.703 1.00 86.06 96 TYR A N 1
ATOM 770 C CA . TYR A 1 96 ? -2.130 -11.351 -6.737 1.00 86.06 96 TYR A CA 1
ATOM 771 C C . TYR A 1 96 ? -1.187 -10.669 -7.733 1.00 86.06 96 TYR A C 1
ATOM 773 O O . TYR A 1 96 ? -1.559 -9.690 -8.379 1.00 86.06 96 TYR A O 1
ATOM 781 N N . ASN A 1 97 ? 0.037 -11.192 -7.865 1.00 91.75 97 ASN A N 1
ATOM 782 C CA . ASN A 1 97 ? 1.044 -10.633 -8.772 1.00 91.75 97 ASN A CA 1
ATOM 783 C C . ASN A 1 97 ? 0.659 -10.794 -10.252 1.00 91.75 97 ASN A C 1
ATOM 785 O O . ASN A 1 97 ? 1.175 -10.042 -11.076 1.00 91.75 97 ASN A O 1
ATOM 789 N N . GLU A 1 98 ? -0.249 -11.716 -10.602 1.00 91.19 98 GLU A N 1
ATOM 790 C CA . GLU A 1 98 ? -0.706 -11.894 -11.989 1.00 91.19 98 GLU A CA 1
ATOM 791 C C . GLU A 1 98 ? -1.308 -10.601 -12.563 1.00 91.19 98 GLU A C 1
ATOM 793 O O . GLU A 1 98 ? -1.019 -10.251 -13.707 1.00 91.19 98 GLU A O 1
ATOM 798 N N . PHE A 1 99 ? -2.046 -9.833 -11.748 1.00 93.25 99 PHE A N 1
ATOM 799 C CA . PHE A 1 99 ? -2.623 -8.541 -12.149 1.00 93.25 99 PHE A CA 1
ATOM 800 C C . PHE A 1 99 ? -1.583 -7.442 -12.398 1.00 93.25 99 PHE A C 1
ATOM 802 O O . PHE A 1 99 ? -1.930 -6.388 -12.922 1.00 93.25 99 PHE A O 1
ATOM 809 N N . LEU A 1 100 ? -0.323 -7.659 -12.016 1.00 93.50 100 LEU A N 1
ATOM 810 C CA . LEU A 1 100 ? 0.780 -6.730 -12.267 1.00 93.50 100 LEU A CA 1
ATOM 811 C C . LEU A 1 100 ? 1.647 -7.235 -13.427 1.00 93.50 100 LEU A C 1
ATOM 813 O O . LEU A 1 100 ? 1.924 -6.500 -14.369 1.00 93.50 100 LEU A O 1
ATOM 817 N N . VAL A 1 101 ? 2.032 -8.512 -13.383 1.00 95.12 101 VAL A N 1
ATOM 818 C CA . VAL A 1 101 ? 2.945 -9.131 -14.351 1.00 95.12 101 VAL A CA 1
ATOM 819 C C . VAL A 1 101 ? 2.330 -9.200 -15.748 1.00 95.12 101 VAL A C 1
ATOM 821 O O . VAL A 1 101 ? 2.982 -8.791 -16.708 1.00 95.12 101 VAL A O 1
ATOM 824 N N . VAL A 1 102 ? 1.087 -9.680 -15.875 1.00 94.94 102 VAL A N 1
ATOM 825 C CA . VAL A 1 102 ? 0.458 -9.890 -17.190 1.00 94.94 102 VAL A CA 1
ATOM 826 C C . VAL A 1 102 ? 0.259 -8.562 -17.932 1.00 94.94 102 VAL A C 1
ATOM 828 O O . VAL A 1 102 ? 0.730 -8.462 -19.067 1.00 94.94 102 VAL A O 1
ATOM 831 N N . PRO A 1 103 ? -0.327 -7.505 -17.328 1.00 96.31 103 PRO A N 1
ATOM 832 C CA . PRO A 1 103 ? -0.459 -6.221 -18.014 1.00 96.31 103 PRO A CA 1
ATOM 833 C C . PRO A 1 103 ? 0.887 -5.578 -18.356 1.00 96.31 103 PRO A C 1
ATOM 835 O O . PRO A 1 103 ? 1.023 -5.031 -19.445 1.00 96.31 103 PRO A O 1
ATOM 838 N N . CYS A 1 104 ? 1.899 -5.671 -17.483 1.00 96.25 104 CYS A N 1
ATOM 839 C CA . CYS A 1 104 ? 3.235 -5.150 -17.789 1.00 96.25 104 CYS A CA 1
ATOM 840 C C . CYS A 1 104 ? 3.874 -5.839 -18.993 1.00 96.25 104 CYS A C 1
ATOM 842 O O . CYS A 1 104 ? 4.507 -5.168 -19.804 1.00 96.25 104 CYS A O 1
ATOM 844 N N . PHE A 1 105 ? 3.724 -7.160 -19.112 1.00 95.62 105 PHE A N 1
ATOM 845 C CA . PHE A 1 105 ? 4.276 -7.904 -20.241 1.00 95.62 105 PHE A CA 1
ATOM 846 C C . PHE A 1 105 ? 3.567 -7.544 -21.548 1.00 95.62 105 PHE A C 1
ATOM 848 O O . PHE A 1 105 ? 4.222 -7.262 -22.547 1.00 95.62 105 PHE A O 1
ATOM 855 N N . VAL A 1 106 ? 2.233 -7.454 -21.521 1.00 96.00 106 VAL A N 1
ATOM 856 C CA . VAL A 1 106 ? 1.444 -7.002 -22.677 1.00 96.00 106 VAL A CA 1
ATOM 857 C C . VAL A 1 106 ? 1.838 -5.579 -23.082 1.00 96.00 106 VAL A C 1
ATOM 859 O O . VAL A 1 106 ? 2.110 -5.335 -24.252 1.00 96.00 106 VAL A O 1
ATOM 862 N N . LEU A 1 107 ? 1.942 -4.646 -22.132 1.00 94.88 107 LEU A N 1
ATOM 863 C CA . LEU A 1 107 ? 2.381 -3.275 -22.411 1.00 94.88 107 LEU A CA 1
ATOM 864 C C . LEU A 1 107 ? 3.788 -3.228 -23.015 1.00 94.88 107 LEU A C 1
ATOM 866 O O . LEU A 1 107 ? 4.021 -2.440 -23.929 1.00 94.88 107 LEU A O 1
ATOM 870 N N . ALA A 1 108 ? 4.708 -4.073 -22.545 1.00 95.25 108 ALA A N 1
ATOM 871 C CA . ALA A 1 108 ? 6.057 -4.154 -23.093 1.00 95.25 108 ALA A CA 1
ATOM 872 C C . ALA A 1 108 ? 6.067 -4.608 -24.557 1.00 95.25 108 ALA A C 1
ATOM 874 O O . ALA A 1 108 ? 6.775 -4.000 -25.351 1.00 95.25 108 ALA A O 1
ATOM 875 N N . LEU A 1 109 ? 5.237 -5.591 -24.927 1.00 95.00 109 LEU A N 1
ATOM 876 C CA . LEU A 1 109 ? 5.112 -6.061 -26.314 1.00 95.00 109 LEU A CA 1
ATOM 877 C C . LEU A 1 109 ? 4.647 -4.962 -27.281 1.00 95.00 109 LEU A C 1
ATOM 879 O O . LEU A 1 109 ? 5.087 -4.932 -28.424 1.00 95.00 109 LEU A O 1
ATOM 883 N N . TYR A 1 110 ? 3.759 -4.070 -26.833 1.00 93.81 110 TYR A N 1
ATOM 884 C CA . TYR A 1 110 ? 3.229 -2.986 -27.672 1.00 93.81 110 TYR A CA 1
ATOM 885 C C . TYR A 1 110 ? 4.068 -1.704 -27.639 1.00 93.81 110 TYR A C 1
ATOM 887 O O . TYR A 1 110 ? 3.959 -0.892 -28.554 1.00 93.81 110 TYR A O 1
ATOM 895 N N . SER A 1 111 ? 4.865 -1.495 -26.588 1.00 92.69 111 SER A N 1
ATOM 896 C CA . SER A 1 111 ? 5.576 -0.226 -26.359 1.00 92.69 111 SER A CA 1
ATOM 897 C C . SER A 1 111 ? 7.077 -0.300 -26.632 1.00 92.69 111 SER A C 1
ATOM 899 O O . SER A 1 111 ? 7.729 0.741 -26.639 1.00 92.69 111 SER A O 1
ATOM 901 N N . SER A 1 112 ? 7.647 -1.497 -26.802 1.00 90.56 112 SER A N 1
ATOM 902 C CA . SER A 1 112 ? 9.079 -1.677 -27.062 1.00 90.56 112 SER A CA 1
ATOM 903 C C . SER A 1 112 ? 9.504 -0.998 -28.364 1.00 90.56 112 SER A C 1
ATOM 905 O O . SER A 1 112 ? 8.808 -1.098 -29.374 1.00 90.56 112 SER A O 1
ATOM 907 N N . TYR A 1 113 ? 10.685 -0.373 -28.367 1.00 85.12 113 TYR A N 1
ATOM 908 C CA . TYR A 1 113 ? 11.234 0.303 -29.550 1.00 85.12 113 TYR A CA 1
ATOM 909 C C . TYR A 1 113 ? 11.455 -0.640 -30.737 1.00 85.12 113 TYR A C 1
ATOM 911 O O . TYR A 1 113 ? 11.367 -0.223 -31.891 1.00 85.12 113 TYR A O 1
ATOM 919 N N . ASN A 1 114 ? 11.746 -1.912 -30.461 1.00 89.06 114 ASN A N 1
ATOM 920 C CA . ASN A 1 114 ? 11.846 -2.966 -31.459 1.00 89.06 114 ASN A CA 1
ATOM 921 C C . ASN A 1 114 ? 11.285 -4.286 -30.904 1.00 89.06 114 ASN A C 1
ATOM 923 O O . ASN A 1 114 ? 11.197 -4.475 -29.694 1.00 89.06 114 ASN A O 1
ATOM 927 N N . ALA A 1 115 ? 10.928 -5.211 -31.797 1.00 88.25 115 ALA A N 1
ATOM 928 C CA . ALA A 1 115 ? 10.346 -6.506 -31.438 1.00 88.25 115 ALA A CA 1
ATOM 929 C C . ALA A 1 115 ? 11.391 -7.568 -31.030 1.00 88.25 115 ALA A C 1
ATOM 931 O O . ALA A 1 115 ? 11.084 -8.761 -31.019 1.00 88.25 115 ALA A O 1
ATOM 932 N N . SER A 1 116 ? 12.639 -7.175 -30.736 1.00 92.31 116 SER A N 1
ATOM 933 C CA . SER A 1 116 ? 13.644 -8.142 -30.293 1.00 92.31 116 SER A CA 1
ATOM 934 C C . SER A 1 116 ? 13.299 -8.655 -28.886 1.00 92.31 116 SER A C 1
ATOM 936 O O . SER A 1 116 ? 12.871 -7.870 -28.035 1.00 92.31 116 SER A O 1
ATOM 938 N N . PRO A 1 117 ? 13.502 -9.955 -28.590 1.00 91.38 117 PRO A N 1
ATOM 939 C CA . PRO A 1 117 ? 13.178 -10.503 -27.274 1.00 91.38 117 PRO A CA 1
ATOM 940 C C . PRO A 1 117 ? 13.878 -9.775 -26.119 1.00 91.38 117 PRO A C 1
ATOM 942 O O . PRO A 1 117 ? 13.276 -9.558 -25.073 1.00 91.38 117 PRO A O 1
ATOM 945 N N . ILE A 1 118 ? 15.131 -9.363 -26.321 1.00 89.25 118 ILE A N 1
ATOM 946 C CA . ILE A 1 118 ? 15.932 -8.646 -25.321 1.00 89.25 118 ILE A CA 1
ATOM 947 C C . ILE A 1 118 ? 15.313 -7.280 -25.004 1.00 89.25 118 ILE A C 1
ATOM 949 O O . ILE A 1 118 ? 15.102 -6.959 -23.836 1.00 89.25 118 ILE A O 1
ATOM 953 N N . GLU A 1 119 ? 14.948 -6.508 -26.029 1.00 90.00 119 GLU A N 1
ATOM 954 C CA . GLU A 1 119 ? 14.354 -5.178 -25.852 1.00 90.00 119 GLU A CA 1
ATOM 955 C C . GLU A 1 119 ? 12.982 -5.248 -25.172 1.00 90.00 119 GLU A C 1
ATOM 957 O O . GLU A 1 119 ? 12.667 -4.444 -24.289 1.00 90.00 119 GLU A O 1
ATOM 962 N N . VAL A 1 120 ? 12.167 -6.243 -25.536 1.00 93.69 120 VAL A N 1
ATOM 963 C CA . VAL A 1 120 ? 10.869 -6.494 -24.895 1.00 93.69 120 VAL A CA 1
ATOM 964 C C . VAL A 1 120 ? 11.060 -6.834 -23.417 1.00 93.69 120 VAL A C 1
ATOM 966 O O . VAL A 1 120 ? 10.361 -6.281 -22.569 1.00 93.69 120 VAL A O 1
ATOM 969 N N . LEU A 1 121 ? 12.016 -7.704 -23.077 1.00 93.62 121 LEU A N 1
ATOM 970 C CA . LEU A 1 121 ? 12.298 -8.079 -21.686 1.00 93.62 121 LEU A CA 1
ATOM 971 C C . LEU A 1 121 ? 12.893 -6.919 -20.880 1.00 93.62 121 LEU A C 1
ATOM 973 O O . LEU A 1 121 ? 12.545 -6.738 -19.708 1.00 93.62 121 LEU A O 1
ATOM 977 N N . TRP A 1 122 ? 13.721 -6.087 -21.508 1.00 92.44 122 TRP A N 1
ATOM 978 C CA . TRP A 1 122 ? 14.231 -4.861 -20.909 1.00 92.44 122 TRP A CA 1
ATOM 979 C C . TRP A 1 122 ? 13.097 -3.867 -20.618 1.00 92.44 122 TRP A C 1
ATOM 981 O O . TRP A 1 122 ? 12.948 -3.428 -19.473 1.00 92.44 122 TRP A O 1
ATOM 991 N N . THR A 1 123 ? 12.226 -3.607 -21.596 1.00 93.62 123 THR A N 1
ATOM 992 C CA . THR A 1 123 ? 11.033 -2.750 -21.462 1.00 93.62 123 THR A CA 1
ATOM 993 C C . THR A 1 123 ? 10.078 -3.288 -20.390 1.00 93.62 123 THR A C 1
ATOM 995 O O . THR A 1 123 ? 9.620 -2.551 -19.514 1.00 93.62 123 THR A O 1
ATOM 998 N N . PHE A 1 124 ? 9.839 -4.602 -20.381 1.00 96.06 124 PHE A N 1
ATOM 999 C CA . PHE A 1 124 ? 9.053 -5.285 -19.356 1.00 96.06 124 PHE A CA 1
ATOM 1000 C C . PHE A 1 124 ? 9.639 -5.077 -17.959 1.00 96.06 124 PHE A C 1
ATOM 1002 O O . PHE A 1 124 ? 8.899 -4.759 -17.025 1.00 96.06 124 PHE A O 1
ATOM 1009 N N . SER A 1 125 ? 10.965 -5.185 -17.811 1.00 95.50 125 SER A N 1
ATOM 1010 C CA . SER A 1 125 ? 11.638 -4.944 -16.533 1.00 95.50 125 SER A CA 1
ATOM 1011 C C . SER A 1 125 ? 11.396 -3.525 -16.012 1.00 95.50 125 SER A C 1
ATOM 1013 O O . SER A 1 125 ? 11.269 -3.334 -14.806 1.00 95.50 125 SER A O 1
ATOM 1015 N N . ILE A 1 126 ? 11.316 -2.524 -16.896 1.00 94.44 126 ILE A N 1
ATOM 1016 C CA . ILE A 1 126 ? 11.064 -1.124 -16.529 1.00 94.44 126 ILE A CA 1
ATOM 1017 C C . ILE A 1 126 ? 9.646 -0.955 -15.995 1.00 94.44 126 ILE A C 1
ATOM 1019 O O . ILE A 1 126 ? 9.466 -0.419 -14.899 1.00 94.44 126 ILE A O 1
ATOM 1023 N N . PHE A 1 127 ? 8.646 -1.448 -16.728 1.00 96.50 127 PHE A N 1
ATOM 1024 C CA . PHE A 1 127 ? 7.256 -1.364 -16.285 1.00 96.50 127 PHE A CA 1
ATOM 1025 C C . PHE A 1 127 ? 7.018 -2.145 -14.995 1.00 96.50 127 PHE A C 1
ATOM 1027 O O . PHE A 1 127 ? 6.384 -1.627 -14.075 1.00 96.50 127 PHE A O 1
ATOM 1034 N N . LEU A 1 128 ? 7.567 -3.359 -14.890 1.00 96.81 128 LEU A N 1
ATOM 1035 C CA . LEU A 1 128 ? 7.381 -4.190 -13.708 1.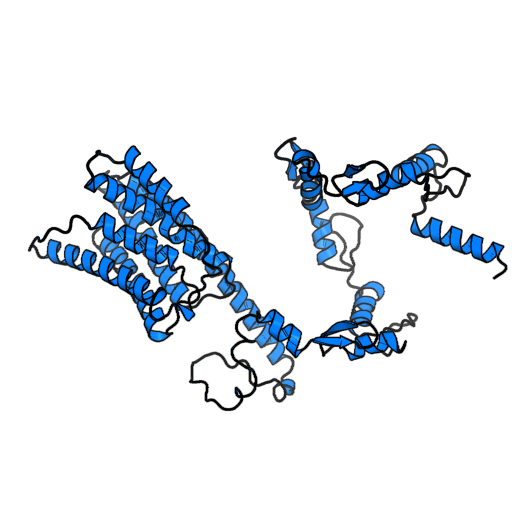00 96.81 128 LEU A CA 1
ATOM 1036 C C . LEU A 1 128 ? 8.016 -3.554 -12.469 1.00 96.81 128 LEU A C 1
ATOM 1038 O O . LEU A 1 128 ? 7.417 -3.538 -11.396 1.00 96.81 128 LEU A O 1
ATOM 1042 N N . GLU A 1 129 ? 9.209 -2.980 -12.611 1.00 95.56 129 GLU A N 1
ATOM 1043 C CA . GLU A 1 129 ? 9.902 -2.308 -11.515 1.00 95.56 129 GLU A CA 1
ATOM 1044 C C . GLU A 1 129 ? 9.159 -1.071 -11.014 1.00 95.56 129 GLU A C 1
ATOM 1046 O O . GLU A 1 129 ? 9.150 -0.808 -9.805 1.00 95.56 129 GLU A O 1
ATOM 1051 N N . ALA A 1 130 ? 8.504 -0.341 -11.923 1.00 95.12 130 ALA A N 1
ATOM 1052 C CA . ALA A 1 130 ? 7.721 0.835 -11.574 1.00 95.12 130 ALA A CA 1
ATOM 1053 C C . ALA A 1 130 ? 6.602 0.504 -10.582 1.00 95.12 130 ALA A C 1
ATOM 1055 O O . ALA A 1 130 ? 6.321 1.297 -9.687 1.00 95.12 130 ALA A O 1
ATOM 1056 N N . ILE A 1 131 ? 6.018 -0.692 -10.694 1.00 96.31 131 ILE A N 1
ATOM 1057 C CA . ILE A 1 131 ? 4.883 -1.136 -9.879 1.00 96.31 131 ILE A CA 1
ATOM 1058 C C . ILE A 1 131 ? 5.234 -2.229 -8.857 1.00 96.31 131 ILE A C 1
ATOM 1060 O O . ILE A 1 131 ? 4.385 -2.614 -8.053 1.00 96.31 131 ILE A O 1
ATOM 1064 N N . ALA A 1 132 ? 6.484 -2.699 -8.814 1.00 96.50 132 ALA A N 1
ATOM 1065 C CA . ALA A 1 132 ? 6.924 -3.782 -7.927 1.00 96.50 132 ALA A CA 1
ATOM 1066 C C . ALA A 1 132 ? 6.725 -3.484 -6.428 1.00 96.50 132 ALA A C 1
ATOM 1068 O O . ALA A 1 132 ? 6.668 -4.406 -5.611 1.00 96.50 132 ALA A O 1
ATOM 1069 N N . ILE A 1 133 ? 6.579 -2.210 -6.049 1.00 96.38 133 ILE A N 1
ATOM 1070 C CA . ILE A 1 133 ? 6.328 -1.784 -4.666 1.00 96.38 133 ILE A CA 1
ATOM 1071 C C . ILE A 1 133 ? 4.854 -1.910 -4.239 1.00 96.38 133 ILE A C 1
ATOM 1073 O O . ILE A 1 133 ? 4.564 -1.855 -3.044 1.00 96.38 133 ILE A O 1
ATOM 1077 N N . ILE A 1 134 ? 3.913 -2.097 -5.173 1.00 96.56 134 ILE A N 1
ATOM 1078 C CA . ILE A 1 134 ? 2.472 -2.139 -4.869 1.00 96.56 134 ILE A CA 1
ATOM 1079 C C . ILE A 1 134 ? 2.118 -3.218 -3.823 1.00 96.56 134 ILE A C 1
ATOM 1081 O O . ILE A 1 134 ? 1.428 -2.865 -2.864 1.00 96.56 134 ILE A O 1
ATOM 1085 N N . PRO A 1 135 ? 2.600 -4.478 -3.906 1.00 96.62 135 PRO A N 1
ATOM 1086 C CA . PRO A 1 135 ? 2.337 -5.473 -2.861 1.00 96.62 135 PRO A CA 1
ATOM 1087 C C . PRO A 1 135 ? 2.816 -5.036 -1.464 1.00 96.62 135 PRO A C 1
ATOM 1089 O O . PRO A 1 135 ? 2.099 -5.175 -0.475 1.00 96.62 135 PRO A O 1
ATOM 1092 N N . GLN A 1 136 ? 3.999 -4.420 -1.365 1.00 96.38 136 GLN A N 1
ATOM 1093 C CA . GLN A 1 136 ? 4.505 -3.866 -0.109 1.00 96.38 136 GLN A CA 1
ATOM 1094 C C . GLN A 1 136 ? 3.646 -2.706 0.411 1.00 96.38 136 GLN A C 1
ATOM 1096 O O . GLN A 1 136 ? 3.438 -2.606 1.621 1.00 96.38 136 GLN A O 1
ATOM 1101 N N . LEU A 1 137 ? 3.146 -1.835 -0.469 1.00 95.31 137 LEU A N 1
ATOM 1102 C CA . LEU A 1 137 ? 2.229 -0.755 -0.098 1.00 95.31 137 LEU A CA 1
ATOM 1103 C C . LEU A 1 137 ? 0.891 -1.305 0.423 1.00 95.31 137 LEU A C 1
ATOM 1105 O O . LEU A 1 137 ? 0.408 -0.846 1.458 1.00 95.31 137 LEU A O 1
ATOM 1109 N N . ASP A 1 138 ? 0.326 -2.312 -0.244 1.00 94.12 138 ASP A N 1
ATOM 1110 C CA . ASP A 1 138 ? -0.889 -3.011 0.192 1.00 94.12 138 ASP A CA 1
ATOM 1111 C C . ASP A 1 138 ? -0.705 -3.663 1.575 1.00 94.12 138 ASP A C 1
ATOM 1113 O O . ASP A 1 138 ? -1.527 -3.467 2.475 1.00 94.12 138 ASP A O 1
ATOM 1117 N N . LEU A 1 139 ? 0.429 -4.336 1.803 1.00 92.62 139 LEU A N 1
ATOM 1118 C CA . LEU A 1 139 ? 0.775 -4.883 3.116 1.00 92.62 139 LEU A CA 1
ATOM 1119 C C . LEU A 1 139 ? 0.862 -3.781 4.187 1.00 92.62 139 LEU A C 1
ATOM 1121 O O . LEU A 1 139 ? 0.282 -3.913 5.265 1.00 92.62 139 LEU A O 1
ATOM 1125 N N . LEU A 1 140 ? 1.520 -2.654 3.892 1.00 91.19 140 LEU A N 1
ATOM 1126 C CA . LEU A 1 140 ? 1.618 -1.514 4.818 1.00 91.19 140 LEU A CA 1
ATOM 1127 C C . LEU A 1 140 ? 0.248 -0.923 5.189 1.00 91.19 140 LEU A C 1
ATOM 1129 O O . LEU A 1 140 ? 0.072 -0.373 6.282 1.00 91.19 140 LEU A O 1
ATOM 1133 N N . CYS A 1 141 ? -0.741 -1.013 4.302 1.00 89.19 141 CYS A N 1
ATOM 1134 C CA . CYS A 1 141 ? -2.114 -0.601 4.591 1.00 89.19 141 CYS A CA 1
ATOM 1135 C C . CYS A 1 141 ? -2.819 -1.540 5.583 1.00 89.19 141 CYS A C 1
ATOM 1137 O O . CYS A 1 141 ? -3.691 -1.081 6.322 1.00 89.19 141 CYS A O 1
ATOM 1139 N N . LYS A 1 142 ? -2.412 -2.812 5.645 1.00 86.50 142 LYS A N 1
ATOM 1140 C CA . LYS A 1 142 ? -3.024 -3.855 6.483 1.00 86.50 142 LYS A CA 1
ATOM 1141 C C . LYS A 1 142 ? -2.348 -4.023 7.844 1.00 86.50 142 LYS A C 1
ATOM 1143 O O . LYS A 1 142 ? -3.022 -4.389 8.804 1.00 86.50 142 LYS A O 1
ATOM 1148 N N . ILE A 1 143 ? -1.055 -3.715 7.955 1.00 83.44 143 ILE A N 1
ATOM 1149 C CA . ILE A 1 143 ? -0.314 -3.817 9.222 1.00 83.44 143 ILE A CA 1
ATOM 1150 C C . ILE A 1 143 ? -0.444 -2.555 10.090 1.00 83.44 143 ILE A C 1
ATOM 1152 O O . ILE A 1 143 ? -0.577 -1.431 9.595 1.00 83.44 143 ILE A O 1
ATOM 1156 N N . GLU A 1 144 ? -0.374 -2.733 11.413 1.00 77.75 144 GLU A N 1
ATOM 1157 C CA . GLU A 1 144 ? -0.428 -1.629 12.388 1.00 77.75 144 GLU A CA 1
ATOM 1158 C C . GLU A 1 144 ? 0.956 -1.048 12.712 1.00 77.75 144 GLU A C 1
ATOM 1160 O O . GLU A 1 144 ? 1.090 0.162 12.909 1.00 77.75 144 GLU A O 1
ATOM 1165 N N . HIS A 1 145 ? 1.990 -1.893 12.726 1.00 77.69 145 HIS A N 1
ATOM 1166 C CA . HIS A 1 145 ? 3.352 -1.531 13.109 1.00 77.69 145 HIS A CA 1
ATOM 1167 C C . HIS A 1 145 ? 4.356 -1.938 12.036 1.00 77.69 145 HIS A C 1
ATOM 1169 O O . HIS A 1 145 ? 4.177 -2.941 11.352 1.00 77.69 145 HIS A O 1
ATOM 1175 N N . VAL A 1 146 ? 5.426 -1.152 11.909 1.00 82.81 146 VAL A N 1
ATOM 1176 C CA . VAL A 1 146 ? 6.519 -1.419 10.972 1.00 82.81 146 VAL A CA 1
ATOM 1177 C C . VAL A 1 146 ? 7.872 -1.217 11.652 1.00 82.81 146 VAL A C 1
ATOM 1179 O O . VAL A 1 146 ? 8.108 -0.209 12.336 1.00 82.81 146 VAL A O 1
ATOM 1182 N N . ASP A 1 147 ? 8.762 -2.188 11.459 1.00 86.00 147 ASP A N 1
ATOM 1183 C CA . ASP A 1 147 ? 10.121 -2.163 11.995 1.00 86.00 147 ASP A CA 1
ATOM 1184 C C . ASP A 1 147 ? 10.936 -1.008 11.411 1.00 86.00 147 ASP A C 1
ATOM 1186 O O . ASP A 1 147 ? 10.859 -0.713 10.217 1.00 86.00 147 ASP A O 1
ATOM 1190 N N . GLY A 1 148 ? 11.808 -0.413 12.231 1.00 86.94 148 GLY A N 1
ATOM 1191 C CA . GLY A 1 148 ? 12.711 0.656 11.789 1.00 86.94 148 GLY A CA 1
ATOM 1192 C C . GLY A 1 148 ? 13.597 0.255 10.604 1.00 86.94 148 GLY A C 1
ATOM 1193 O O . GLY A 1 148 ? 13.807 1.059 9.705 1.00 86.94 148 GLY A O 1
ATOM 1194 N N . TYR A 1 149 ? 14.036 -1.006 10.535 1.00 91.25 149 TYR A N 1
ATOM 1195 C CA . TYR A 1 149 ? 14.793 -1.512 9.386 1.00 91.25 149 TYR A CA 1
ATOM 1196 C C . TYR A 1 149 ? 14.001 -1.458 8.074 1.00 91.25 149 TYR A C 1
ATOM 1198 O O . TYR A 1 149 ? 14.560 -1.093 7.045 1.00 91.25 149 TYR A O 1
ATOM 1206 N N . VAL A 1 150 ? 12.705 -1.797 8.103 1.00 91.81 150 VAL A N 1
ATOM 1207 C CA . VAL A 1 150 ? 11.845 -1.730 6.908 1.00 91.81 150 VAL A CA 1
ATOM 1208 C C . VAL A 1 150 ? 11.670 -0.280 6.484 1.00 91.81 150 VAL A C 1
ATOM 1210 O O . VAL A 1 150 ? 11.739 0.016 5.298 1.00 91.81 150 VAL A O 1
ATOM 1213 N N . VAL A 1 151 ? 11.518 0.635 7.446 1.00 93.00 151 VAL A N 1
ATOM 1214 C CA . VAL A 1 151 ? 11.465 2.075 7.164 1.00 93.00 151 VAL A CA 1
ATOM 1215 C C . VAL A 1 151 ? 12.744 2.545 6.468 1.00 93.00 151 VAL A C 1
ATOM 1217 O O . VAL A 1 151 ? 12.654 3.187 5.427 1.00 93.00 151 VAL A O 1
ATOM 1220 N N . CYS A 1 152 ? 13.924 2.183 6.980 1.00 93.81 152 CYS A N 1
ATOM 1221 C CA . CYS A 1 152 ? 15.202 2.542 6.358 1.00 93.81 152 CYS A CA 1
ATOM 1222 C C . CYS A 1 152 ? 15.369 1.941 4.955 1.00 93.81 152 CYS A C 1
ATOM 1224 O O . CYS A 1 152 ? 15.819 2.636 4.049 1.00 93.81 152 CYS A O 1
ATOM 1226 N N . TYR A 1 153 ? 14.973 0.679 4.765 1.00 94.81 153 TYR A N 1
ATOM 1227 C CA . TYR A 1 153 ? 14.959 0.023 3.454 1.00 94.81 153 TYR A CA 1
ATOM 1228 C C . TYR A 1 153 ? 14.092 0.799 2.450 1.00 94.81 153 TYR A C 1
ATOM 1230 O O . TYR A 1 153 ? 14.571 1.156 1.377 1.00 94.81 153 TYR A O 1
ATOM 1238 N N . LEU A 1 154 ? 12.847 1.122 2.816 1.00 95.06 154 LEU A N 1
ATOM 1239 C CA . LEU A 1 154 ? 11.918 1.847 1.945 1.00 95.06 154 LEU A CA 1
ATOM 1240 C C . LEU A 1 154 ? 12.396 3.274 1.648 1.00 95.06 154 LEU A C 1
ATOM 1242 O O . LEU A 1 154 ? 12.236 3.746 0.524 1.00 95.06 154 LEU A O 1
ATOM 1246 N N . LEU A 1 155 ? 13.008 3.947 2.629 1.00 93.12 155 LEU A N 1
ATOM 1247 C CA . LEU A 1 155 ? 13.624 5.267 2.453 1.00 93.12 155 LEU A CA 1
ATOM 1248 C C . LEU A 1 155 ? 14.777 5.223 1.456 1.00 93.12 155 LEU A C 1
ATOM 1250 O O . LEU A 1 155 ? 14.777 6.005 0.510 1.00 93.12 155 LEU A O 1
ATOM 1254 N N . ALA A 1 156 ? 15.723 4.299 1.626 1.00 93.69 156 ALA A N 1
ATOM 1255 C CA . ALA A 1 156 ? 16.852 4.159 0.712 1.00 93.69 156 ALA A CA 1
ATOM 1256 C C . ALA A 1 156 ? 16.383 3.829 -0.715 1.00 93.69 156 ALA A C 1
ATOM 1258 O O . ALA A 1 156 ? 16.841 4.448 -1.675 1.00 93.69 156 ALA A O 1
ATOM 1259 N N . LEU A 1 157 ? 15.409 2.921 -0.846 1.00 93.19 157 LEU A N 1
ATOM 1260 C CA . LEU A 1 157 ? 14.855 2.508 -2.134 1.00 93.19 157 LEU A CA 1
ATOM 1261 C C . LEU A 1 157 ? 14.117 3.656 -2.852 1.00 93.19 157 LEU A C 1
ATOM 1263 O O . LEU A 1 157 ? 14.297 3.842 -4.055 1.00 93.19 157 LEU A O 1
ATOM 1267 N N . GLY A 1 158 ? 13.338 4.467 -2.127 1.00 92.00 158 GLY A N 1
ATOM 1268 C CA . GLY A 1 158 ? 12.677 5.642 -2.703 1.00 92.00 158 GLY A CA 1
ATOM 1269 C C . GLY A 1 158 ? 13.639 6.797 -3.015 1.00 92.00 158 GLY A C 1
ATOM 1270 O O . GLY A 1 158 ? 13.496 7.444 -4.052 1.00 92.00 158 GLY A O 1
ATOM 1271 N N . LEU A 1 159 ? 14.659 7.031 -2.178 1.00 90.88 159 LEU A N 1
ATOM 1272 C CA . LEU A 1 159 ? 15.692 8.049 -2.425 1.00 90.88 159 LEU A CA 1
ATOM 1273 C C . LEU A 1 159 ? 16.516 7.735 -3.675 1.00 90.88 159 LEU A C 1
ATOM 1275 O O . LEU A 1 159 ? 16.780 8.630 -4.476 1.00 90.88 159 LEU A O 1
ATOM 1279 N N . TYR A 1 160 ? 16.873 6.466 -3.878 1.00 91.06 160 TYR A N 1
ATOM 1280 C CA . TYR A 1 160 ? 17.513 6.005 -5.109 1.00 91.06 160 TYR A CA 1
ATOM 1281 C C . TYR A 1 160 ? 16.707 6.409 -6.356 1.00 91.06 160 TYR A C 1
ATOM 1283 O O . TYR A 1 160 ? 17.277 6.908 -7.328 1.00 91.06 160 TYR A O 1
ATOM 1291 N N . ARG A 1 161 ? 15.374 6.281 -6.324 1.00 88.19 161 ARG A N 1
ATOM 1292 C CA . ARG A 1 161 ? 14.521 6.676 -7.458 1.00 88.19 161 ARG A CA 1
ATOM 1293 C C . ARG A 1 161 ? 14.440 8.173 -7.665 1.00 88.19 161 ARG A C 1
ATOM 1295 O O . ARG A 1 161 ? 14.534 8.618 -8.806 1.00 88.19 161 ARG A O 1
ATOM 1302 N N . ALA A 1 162 ? 14.354 8.945 -6.586 1.00 87.56 162 ALA A N 1
ATOM 1303 C CA . ALA A 1 162 ? 14.437 10.397 -6.676 1.00 87.56 162 ALA A CA 1
ATOM 1304 C C . ALA A 1 162 ? 15.763 10.841 -7.327 1.00 87.56 162 ALA A C 1
ATOM 1306 O O . ALA A 1 162 ? 15.760 11.696 -8.211 1.00 87.56 162 ALA A O 1
ATOM 1307 N N . MET A 1 163 ? 16.886 10.202 -6.967 1.00 88.81 163 MET A N 1
ATOM 1308 C CA . MET A 1 163 ? 18.189 10.444 -7.605 1.00 88.81 163 MET A CA 1
ATOM 1309 C C . MET A 1 163 ? 18.187 10.083 -9.095 1.00 88.81 163 MET A C 1
ATOM 1311 O O . MET A 1 163 ? 18.766 10.805 -9.904 1.00 88.81 163 MET A O 1
ATOM 1315 N N . TYR A 1 164 ? 17.514 9.002 -9.487 1.00 86.25 164 TYR A N 1
ATOM 1316 C CA . TYR A 1 164 ? 17.408 8.611 -10.892 1.00 86.25 164 TYR A CA 1
ATOM 1317 C C . TYR A 1 164 ? 16.519 9.551 -11.717 1.00 86.25 164 TYR A C 1
ATOM 1319 O O . TYR A 1 164 ? 16.872 9.862 -12.851 1.00 86.25 164 TYR A O 1
ATOM 1327 N N . LEU A 1 165 ? 15.426 10.079 -11.160 1.00 85.50 165 LEU A N 1
ATOM 1328 C CA . LEU A 1 165 ? 14.656 11.153 -11.805 1.00 85.50 165 LEU A CA 1
ATOM 1329 C C . LEU A 1 165 ? 15.504 12.417 -11.995 1.00 85.50 165 LEU A C 1
ATOM 1331 O O . LEU A 1 165 ? 15.497 13.002 -13.075 1.00 85.50 165 LEU A O 1
ATOM 1335 N N . LEU A 1 166 ? 16.294 12.798 -10.986 1.00 87.44 166 LEU A N 1
ATOM 1336 C CA . LEU A 1 166 ? 17.243 13.912 -11.089 1.00 87.44 166 LEU A CA 1
ATOM 1337 C C . LEU A 1 166 ? 18.318 13.657 -12.152 1.00 87.44 166 LEU A C 1
ATOM 1339 O O . LEU A 1 166 ? 18.662 14.569 -12.902 1.00 87.44 166 LEU A O 1
ATOM 1343 N N . LYS A 1 167 ? 18.817 12.419 -12.266 1.00 88.12 167 LYS A N 1
ATOM 1344 C CA . LYS A 1 167 ? 19.729 12.012 -13.345 1.00 88.12 167 LYS A CA 1
ATOM 1345 C C . LYS A 1 167 ? 19.082 12.247 -14.713 1.00 88.12 167 LYS A C 1
ATOM 1347 O O . LYS A 1 167 ? 19.740 12.808 -15.584 1.00 88.12 167 LYS A O 1
ATOM 1352 N N . TRP A 1 168 ? 17.830 11.832 -14.904 1.00 86.50 168 TRP A N 1
ATOM 1353 C CA . TRP A 1 168 ? 17.114 12.015 -16.168 1.00 86.50 168 TRP A CA 1
ATOM 1354 C C . TRP A 1 168 ? 16.845 13.487 -16.491 1.00 86.50 168 TRP A C 1
ATOM 1356 O O . TRP A 1 168 ? 17.098 13.913 -17.614 1.00 86.50 168 TRP A O 1
ATOM 1366 N N . ALA A 1 169 ? 16.421 14.281 -15.504 1.00 86.31 169 ALA A N 1
ATOM 1367 C CA . ALA A 1 169 ? 16.226 15.721 -15.664 1.00 86.31 169 ALA A CA 1
ATOM 1368 C C . ALA A 1 169 ? 17.532 16.438 -16.046 1.00 86.31 169 ALA A C 1
ATOM 1370 O O . ALA A 1 169 ? 17.550 17.274 -16.947 1.00 86.31 169 ALA A O 1
ATOM 1371 N N . TRP A 1 170 ? 18.642 16.064 -15.403 1.00 88.00 170 TRP A N 1
ATOM 1372 C CA . TRP A 1 170 ? 19.967 16.575 -15.743 1.00 88.00 170 TRP A CA 1
ATOM 1373 C C . TRP A 1 170 ? 20.366 16.206 -17.173 1.00 88.00 170 TRP A C 1
ATOM 1375 O O . TRP A 1 170 ? 20.829 17.059 -17.922 1.00 88.00 170 TRP A O 1
ATOM 1385 N N . LEU A 1 171 ? 20.190 14.938 -17.556 1.00 87.25 171 LEU A N 1
ATOM 1386 C CA . LEU A 1 171 ? 20.571 14.438 -18.875 1.00 87.25 171 LEU A CA 1
ATOM 1387 C C . LEU A 1 171 ? 19.795 15.157 -19.987 1.00 87.25 171 LEU A C 1
ATOM 1389 O O . LEU A 1 171 ? 20.410 15.612 -20.953 1.00 87.25 171 LEU A O 1
ATOM 1393 N N . TYR A 1 172 ? 18.492 15.363 -19.787 1.00 88.25 172 TYR A N 1
ATOM 1394 C CA . TYR A 1 172 ? 17.660 16.175 -20.670 1.00 88.25 172 TYR A CA 1
ATOM 1395 C C . TYR A 1 172 ? 18.180 17.612 -20.787 1.00 88.25 172 TYR A C 1
ATOM 1397 O O . TYR A 1 172 ? 18.364 18.108 -21.894 1.00 88.25 172 TYR A O 1
ATOM 1405 N N . TYR A 1 173 ? 18.496 18.259 -19.662 1.00 88.81 173 TYR A N 1
ATOM 1406 C CA . TYR A 1 173 ? 18.993 19.636 -19.663 1.00 88.81 173 TYR A CA 1
ATOM 1407 C C . TYR A 1 173 ? 20.346 19.784 -20.378 1.00 88.81 173 TYR A C 1
ATOM 1409 O O . TYR A 1 173 ? 20.538 20.725 -21.140 1.00 88.81 173 TYR A O 1
ATOM 1417 N N . THR A 1 174 ? 21.292 18.864 -20.152 1.00 90.88 174 THR A N 1
ATOM 1418 C CA . THR A 1 174 ? 22.665 19.008 -20.671 1.00 90.88 174 THR A CA 1
ATOM 1419 C C . THR A 1 174 ? 22.890 18.429 -22.062 1.00 90.88 174 THR A C 1
ATOM 1421 O O . THR A 1 174 ? 23.806 18.864 -22.749 1.00 90.88 174 THR A O 1
ATOM 1424 N N . THR A 1 175 ? 22.126 17.409 -22.457 1.00 91.50 175 THR A N 1
ATOM 1425 C CA . THR A 1 175 ? 22.364 16.662 -23.710 1.00 91.50 175 THR A CA 1
ATOM 1426 C C . THR A 1 175 ? 21.137 16.580 -24.611 1.00 91.50 175 THR A C 1
ATOM 1428 O O . THR A 1 175 ? 21.213 15.967 -25.670 1.00 91.50 175 THR A O 1
ATOM 1431 N N . SER A 1 176 ? 19.992 17.130 -24.183 1.00 88.75 176 SER A N 1
ATOM 1432 C CA . SER A 1 176 ? 18.688 16.976 -24.850 1.00 88.75 176 SER A CA 1
ATOM 1433 C C . SER A 1 176 ? 18.244 15.520 -25.045 1.00 88.75 176 SER A C 1
ATOM 1435 O O . SER A 1 176 ? 17.276 15.251 -25.751 1.00 88.75 176 SER A O 1
ATOM 1437 N N . TYR A 1 177 ? 18.914 14.573 -24.385 1.00 87.50 177 TYR A N 1
ATOM 1438 C CA . TYR A 1 177 ? 18.562 13.164 -24.413 1.00 87.50 177 TYR A CA 1
ATOM 1439 C C . TYR A 1 177 ? 17.427 12.881 -23.427 1.00 87.50 177 TYR A C 1
ATOM 1441 O O . TYR A 1 177 ? 17.493 13.253 -22.252 1.00 87.50 177 TYR A O 1
ATOM 1449 N N . TYR A 1 178 ? 16.397 12.187 -23.899 1.00 86.06 178 TYR A N 1
ATOM 1450 C CA . TYR A 1 178 ? 15.281 11.728 -23.084 1.00 86.06 178 TYR A CA 1
ATOM 1451 C C . TYR A 1 178 ? 14.827 10.345 -23.537 1.00 86.06 178 TYR A C 1
ATOM 1453 O O . TYR A 1 178 ? 14.879 10.009 -24.717 1.00 86.06 178 TYR A O 1
ATOM 1461 N N . GLU A 1 179 ? 14.350 9.557 -22.579 1.00 86.25 179 GLU A N 1
ATOM 1462 C CA . GLU A 1 179 ? 13.838 8.212 -22.813 1.00 86.25 179 GLU A CA 1
ATOM 1463 C C . GLU A 1 179 ? 12.408 8.129 -22.252 1.00 86.25 179 GLU A C 1
ATOM 1465 O O . GLU A 1 179 ? 12.228 7.980 -21.037 1.00 86.25 179 GLU A O 1
ATOM 1470 N N . PRO A 1 180 ? 11.370 8.300 -23.099 1.00 89.50 180 PRO A N 1
ATOM 1471 C CA . PRO A 1 180 ? 9.978 8.435 -22.660 1.00 89.50 180 PRO A CA 1
ATOM 1472 C C . PRO A 1 180 ? 9.489 7.312 -21.744 1.00 89.50 180 PRO A C 1
ATOM 1474 O O . PRO A 1 180 ? 8.838 7.582 -20.734 1.00 89.50 180 PRO A O 1
ATOM 1477 N N . ILE A 1 181 ? 9.835 6.063 -22.067 1.00 89.69 181 ILE A N 1
ATOM 1478 C CA . ILE A 1 181 ? 9.408 4.879 -21.312 1.00 89.69 181 ILE A CA 1
ATOM 1479 C C . ILE A 1 181 ? 9.999 4.906 -19.898 1.00 89.69 181 ILE A C 1
ATOM 1481 O O . ILE A 1 181 ? 9.266 4.781 -18.913 1.00 89.69 181 ILE A O 1
ATOM 1485 N N . ALA A 1 182 ? 11.312 5.125 -19.785 1.00 87.38 182 ALA A N 1
ATOM 1486 C CA . ALA A 1 182 ? 12.011 5.178 -18.504 1.00 87.38 182 ALA A CA 1
ATOM 1487 C C . ALA A 1 182 ? 11.551 6.366 -17.643 1.00 87.38 182 ALA A C 1
ATOM 1489 O O . ALA A 1 182 ? 11.396 6.224 -16.427 1.00 87.38 182 ALA A O 1
ATOM 1490 N N . LEU A 1 183 ? 11.287 7.521 -18.263 1.00 89.81 183 LEU A N 1
ATOM 1491 C CA . LEU A 1 183 ? 10.742 8.700 -17.589 1.00 89.81 183 LEU A CA 1
ATOM 1492 C C . LEU A 1 183 ? 9.343 8.435 -17.030 1.00 89.81 183 LEU A C 1
ATOM 1494 O O . LEU A 1 183 ? 9.117 8.641 -15.837 1.00 89.81 183 LEU A O 1
ATOM 1498 N N . PHE A 1 184 ? 8.419 7.945 -17.861 1.00 91.38 184 PHE A N 1
ATOM 1499 C CA . PHE A 1 184 ? 7.049 7.641 -17.444 1.00 91.38 184 PHE A CA 1
ATOM 1500 C C . PHE A 1 184 ? 7.022 6.618 -16.302 1.00 91.38 184 PHE A C 1
ATOM 1502 O O . PHE A 1 184 ? 6.413 6.861 -15.258 1.00 91.38 184 PHE A O 1
ATOM 1509 N N . ALA A 1 185 ? 7.753 5.512 -16.457 1.00 91.56 185 ALA A N 1
ATOM 1510 C CA . ALA A 1 185 ? 7.895 4.497 -15.420 1.00 91.56 185 ALA A CA 1
ATOM 1511 C C . ALA A 1 185 ? 8.508 5.072 -14.129 1.00 91.56 185 ALA A C 1
ATOM 1513 O O . ALA A 1 185 ? 8.029 4.783 -13.031 1.00 91.56 185 ALA A O 1
ATOM 1514 N N . GLY A 1 186 ? 9.515 5.943 -14.248 1.00 89.81 186 GLY A N 1
ATOM 1515 C CA . GLY A 1 186 ? 10.142 6.636 -13.121 1.00 89.81 186 GLY A CA 1
ATOM 1516 C C . GLY A 1 186 ? 9.181 7.542 -12.344 1.00 89.81 186 GLY A C 1
ATOM 1517 O O . GLY A 1 186 ? 9.210 7.549 -11.107 1.00 89.81 186 GLY A O 1
ATOM 1518 N N . PHE A 1 187 ? 8.302 8.269 -13.043 1.00 91.50 187 PHE A N 1
ATOM 1519 C CA . PHE A 1 187 ? 7.242 9.070 -12.422 1.00 91.50 187 PHE A CA 1
ATOM 1520 C C . PHE A 1 187 ? 6.243 8.191 -11.668 1.00 91.50 187 PHE A C 1
ATOM 1522 O O . PHE A 1 187 ? 6.036 8.417 -10.475 1.00 91.50 187 PHE A O 1
ATOM 1529 N N . VAL A 1 188 ? 5.697 7.153 -12.315 1.00 93.88 188 VAL A N 1
ATOM 1530 C CA . VAL A 1 188 ? 4.772 6.192 -11.681 1.00 93.88 188 VAL A CA 1
ATOM 1531 C C . VAL A 1 188 ? 5.385 5.616 -10.405 1.00 93.88 188 VAL A C 1
ATOM 1533 O O . VAL A 1 188 ? 4.764 5.633 -9.339 1.00 93.88 188 VAL A O 1
ATOM 1536 N N . GLN A 1 189 ? 6.637 5.168 -10.491 1.00 92.88 189 GLN A N 1
ATOM 1537 C CA . GLN A 1 189 ? 7.343 4.575 -9.365 1.00 92.88 189 GLN A CA 1
ATOM 1538 C C . GLN A 1 189 ? 7.513 5.562 -8.208 1.00 92.88 189 GLN A C 1
ATOM 1540 O O . GLN A 1 189 ? 7.270 5.223 -7.050 1.00 92.88 189 GLN A O 1
ATOM 1545 N N . THR A 1 190 ? 7.899 6.801 -8.507 1.00 90.62 190 THR A N 1
ATOM 1546 C CA . THR A 1 190 ? 8.139 7.828 -7.486 1.00 90.62 190 THR A CA 1
ATOM 1547 C C . THR A 1 190 ? 6.845 8.267 -6.812 1.00 90.62 190 THR A C 1
ATOM 1549 O O . THR A 1 190 ? 6.823 8.450 -5.594 1.00 90.62 190 THR A O 1
ATOM 1552 N N . THR A 1 191 ? 5.740 8.342 -7.556 1.00 92.56 191 THR A N 1
ATOM 1553 C CA . THR A 1 191 ? 4.406 8.565 -6.985 1.00 92.56 191 THR A CA 1
ATOM 1554 C C . THR A 1 191 ? 4.015 7.440 -6.024 1.00 92.56 191 THR A C 1
ATOM 1556 O O . THR A 1 191 ? 3.542 7.714 -4.920 1.00 92.56 191 THR A O 1
ATOM 1559 N N . LEU A 1 192 ? 4.269 6.176 -6.376 1.00 96.00 192 LEU A N 1
ATOM 1560 C CA . LEU A 1 192 ? 4.004 5.045 -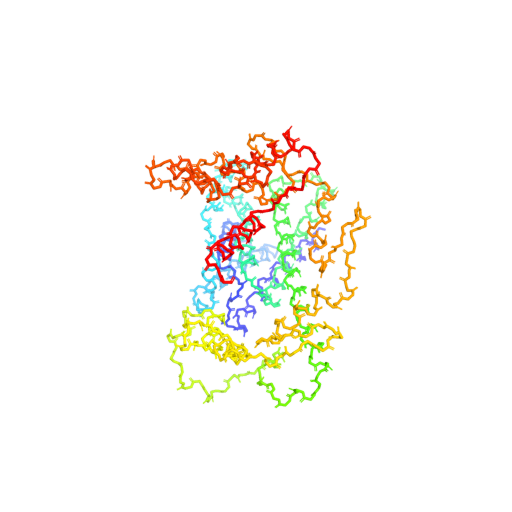5.480 1.00 96.00 192 LEU A CA 1
ATOM 1561 C C . LEU A 1 192 ? 4.875 5.089 -4.214 1.00 96.00 192 LEU A C 1
ATOM 1563 O O . LEU A 1 192 ? 4.366 4.860 -3.115 1.00 96.00 192 LEU A O 1
ATOM 1567 N N . PHE A 1 193 ? 6.156 5.456 -4.325 1.00 94.69 193 PHE A N 1
ATOM 1568 C CA . PHE A 1 193 ? 7.011 5.657 -3.149 1.00 94.69 193 PHE A CA 1
ATOM 1569 C C . PHE A 1 193 ? 6.541 6.822 -2.271 1.00 94.69 193 PHE A C 1
ATOM 1571 O O . PHE A 1 193 ? 6.597 6.711 -1.047 1.00 94.69 193 PHE A O 1
ATOM 1578 N N . ALA A 1 194 ? 6.005 7.900 -2.849 1.00 93.62 194 ALA A N 1
ATOM 1579 C CA . ALA A 1 194 ? 5.396 8.975 -2.068 1.00 93.62 194 ALA A CA 1
ATOM 1580 C C . ALA A 1 194 ? 4.215 8.460 -1.223 1.00 93.62 194 ALA A C 1
ATOM 1582 O O . ALA A 1 194 ? 4.127 8.775 -0.035 1.00 93.62 194 ALA A O 1
ATOM 1583 N N . LEU A 1 195 ? 3.358 7.596 -1.785 1.00 95.62 195 LEU A N 1
ATOM 1584 C CA . LEU A 1 195 ? 2.270 6.950 -1.036 1.00 95.62 195 LEU A CA 1
ATOM 1585 C C . LEU A 1 195 ? 2.798 6.047 0.088 1.00 95.62 195 LEU A C 1
ATOM 1587 O O . LEU A 1 195 ? 2.285 6.095 1.210 1.00 95.62 195 LEU A O 1
ATOM 1591 N N . VAL A 1 196 ? 3.856 5.274 -0.179 1.00 95.00 196 VAL A N 1
ATOM 1592 C CA . VAL A 1 196 ? 4.551 4.471 0.841 1.00 95.00 196 VAL A CA 1
ATOM 1593 C C . VAL A 1 196 ? 5.065 5.360 1.974 1.00 95.00 196 VAL A C 1
ATOM 1595 O O . VAL A 1 196 ? 4.832 5.050 3.143 1.00 95.00 196 VAL A O 1
ATOM 1598 N N . PHE A 1 197 ? 5.707 6.488 1.665 1.00 93.81 197 PHE A N 1
ATOM 1599 C CA . PHE A 1 197 ? 6.236 7.400 2.680 1.00 93.81 197 PHE A CA 1
ATOM 1600 C C . PHE A 1 197 ? 5.147 8.054 3.512 1.00 93.81 197 PHE A C 1
ATOM 1602 O O . PHE A 1 197 ? 5.253 8.062 4.739 1.00 93.81 197 PHE A O 1
ATOM 1609 N N . VAL A 1 198 ? 4.069 8.529 2.885 1.00 93.81 198 VAL A N 1
ATOM 1610 C CA . VAL A 1 198 ? 2.904 9.052 3.609 1.00 93.81 198 VAL A CA 1
ATOM 1611 C C . VAL A 1 198 ? 2.354 7.982 4.552 1.00 93.81 198 VAL A C 1
ATOM 1613 O O . VAL A 1 198 ? 2.102 8.248 5.732 1.00 93.81 198 VAL A O 1
ATOM 1616 N N . ARG A 1 199 ? 2.228 6.736 4.083 1.00 93.44 199 ARG A N 1
ATOM 1617 C CA . ARG A 1 199 ? 1.731 5.637 4.912 1.00 93.44 199 ARG A CA 1
ATOM 1618 C C . ARG A 1 199 ? 2.659 5.345 6.093 1.00 93.44 199 ARG A C 1
ATOM 1620 O O . ARG A 1 199 ? 2.195 5.340 7.232 1.00 93.44 199 ARG A O 1
ATOM 1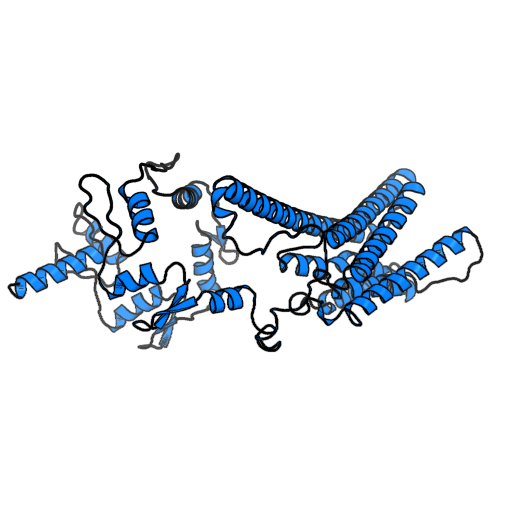627 N N . VAL A 1 200 ? 3.955 5.174 5.859 1.00 91.38 200 VAL A N 1
ATOM 1628 C CA . VAL A 1 200 ? 4.945 4.911 6.916 1.00 91.38 200 VAL A CA 1
ATOM 1629 C C . VAL A 1 200 ? 5.011 6.065 7.922 1.00 91.38 200 VAL A C 1
ATOM 1631 O O . VAL A 1 200 ? 5.013 5.831 9.134 1.00 91.38 200 VAL A O 1
ATOM 1634 N N . PHE A 1 201 ? 4.991 7.312 7.449 1.00 91.44 201 PHE A N 1
ATOM 1635 C CA . PHE A 1 201 ? 4.988 8.495 8.306 1.00 91.44 201 PHE A CA 1
ATOM 1636 C C . PHE A 1 201 ? 3.743 8.536 9.196 1.00 91.44 201 PHE A C 1
ATOM 1638 O O . PHE A 1 201 ? 3.854 8.706 10.411 1.00 91.44 201 PHE A O 1
ATOM 1645 N N . THR A 1 202 ? 2.552 8.304 8.633 1.00 88.44 202 THR A N 1
ATOM 1646 C CA . THR A 1 202 ? 1.310 8.270 9.425 1.00 88.44 202 THR A CA 1
ATOM 1647 C C . THR A 1 202 ? 1.313 7.148 10.465 1.00 88.44 202 THR A C 1
ATOM 1649 O O . THR A 1 202 ? 0.816 7.355 11.575 1.00 88.44 202 THR A O 1
ATOM 1652 N N . MET A 1 203 ? 1.905 5.988 10.162 1.00 86.50 203 MET A N 1
ATOM 1653 C CA . MET A 1 203 ? 2.086 4.903 11.133 1.00 86.50 203 MET A CA 1
ATOM 1654 C C . MET A 1 203 ? 3.013 5.322 12.279 1.00 86.50 203 MET A C 1
ATOM 1656 O O . MET A 1 203 ? 2.630 5.204 13.444 1.00 86.50 203 MET A O 1
ATOM 1660 N N . LYS A 1 204 ? 4.189 5.890 11.975 1.00 84.69 204 LYS A N 1
ATOM 1661 C CA . LYS A 1 204 ? 5.146 6.338 13.002 1.00 84.69 204 LYS A CA 1
ATOM 1662 C C . LYS A 1 204 ? 4.613 7.485 13.859 1.00 84.69 204 LYS A C 1
ATOM 1664 O O . LYS A 1 204 ? 4.836 7.495 15.067 1.00 84.69 204 LYS A O 1
ATOM 1669 N N . GLN A 1 205 ? 3.835 8.397 13.281 1.00 81.38 205 GLN A N 1
ATOM 1670 C CA . GLN A 1 205 ? 3.141 9.445 14.035 1.00 81.38 205 GLN A CA 1
ATOM 1671 C C . GLN A 1 205 ? 2.117 8.868 15.025 1.00 81.38 205 GLN A C 1
ATOM 1673 O O . GLN A 1 205 ? 2.020 9.329 16.163 1.00 81.38 205 GLN A O 1
ATOM 1678 N N . ARG A 1 206 ? 1.356 7.840 14.626 1.00 77.81 206 ARG A N 1
ATOM 1679 C CA . ARG A 1 206 ? 0.416 7.149 15.529 1.00 77.81 206 ARG A CA 1
ATOM 1680 C C . ARG A 1 206 ? 1.148 6.414 16.652 1.00 77.81 206 ARG A C 1
ATOM 1682 O O . ARG A 1 206 ? 0.725 6.509 17.802 1.00 77.81 206 ARG A O 1
ATOM 1689 N N . GLU A 1 207 ? 2.256 5.749 16.331 1.00 77.44 207 GLU A N 1
ATOM 1690 C CA . GLU A 1 207 ? 3.112 5.061 17.304 1.00 77.44 207 GLU A CA 1
ATOM 1691 C C . GLU A 1 207 ? 3.648 6.044 18.357 1.00 77.44 207 GLU A C 1
ATOM 1693 O O . GLU A 1 207 ? 3.431 5.845 19.551 1.00 77.44 207 GLU A O 1
ATOM 1698 N N . GLN A 1 208 ? 4.223 7.173 17.933 1.00 72.88 208 GLN A N 1
ATOM 1699 C CA . GLN A 1 208 ? 4.716 8.221 18.837 1.00 72.88 208 GLN A CA 1
ATOM 1700 C C . GLN A 1 208 ? 3.613 8.793 19.739 1.00 72.88 208 GLN A C 1
ATOM 1702 O O . GLN A 1 208 ? 3.799 8.912 20.951 1.00 72.88 208 GLN A O 1
ATOM 1707 N N . LYS A 1 209 ? 2.426 9.083 19.185 1.00 72.88 209 LYS A N 1
ATOM 1708 C CA . LYS A 1 209 ? 1.278 9.564 19.975 1.00 72.88 209 LYS A CA 1
ATOM 1709 C C . LYS A 1 209 ? 0.821 8.546 21.021 1.00 72.88 209 LYS A C 1
ATOM 1711 O O . LYS A 1 209 ? 0.428 8.943 22.117 1.00 72.88 209 LYS A O 1
ATOM 1716 N N . SER A 1 210 ? 0.872 7.251 20.701 1.00 67.38 210 SER A N 1
ATOM 1717 C CA . SER A 1 210 ? 0.535 6.192 21.658 1.00 67.38 210 SER A CA 1
ATOM 1718 C C . SER A 1 210 ? 1.555 6.113 22.800 1.00 67.38 210 SER A C 1
ATOM 1720 O O . SER A 1 210 ? 1.158 6.069 23.961 1.00 67.38 210 SER A O 1
ATOM 1722 N N . ILE A 1 211 ? 2.853 6.219 22.490 1.00 66.94 211 ILE A N 1
ATOM 1723 C CA . ILE A 1 211 ? 3.938 6.207 23.481 1.00 66.94 211 ILE A CA 1
ATOM 1724 C C . ILE A 1 211 ? 3.832 7.421 24.410 1.00 66.94 211 ILE A C 1
ATOM 1726 O O . ILE A 1 211 ? 3.956 7.278 25.626 1.00 66.94 211 ILE A O 1
ATOM 1730 N N . TYR A 1 212 ? 3.577 8.611 23.858 1.00 57.91 212 TYR A N 1
ATOM 1731 C CA . TYR A 1 212 ? 3.416 9.830 24.651 1.00 57.91 212 TYR A CA 1
ATOM 1732 C C . TYR A 1 212 ? 2.221 9.738 25.608 1.00 57.91 212 TYR A C 1
ATOM 1734 O O . TYR A 1 212 ? 2.349 10.089 26.778 1.00 57.91 212 TYR A O 1
ATOM 1742 N N . ARG A 1 213 ? 1.080 9.207 25.142 1.00 59.28 213 ARG A N 1
ATOM 1743 C CA . ARG A 1 213 ? -0.110 9.008 25.985 1.00 59.28 213 ARG A CA 1
ATOM 1744 C C . ARG A 1 213 ? 0.187 8.088 27.168 1.00 59.28 213 ARG A C 1
ATOM 1746 O O . ARG A 1 213 ? -0.136 8.449 28.293 1.00 59.28 213 ARG A O 1
ATOM 1753 N N . VAL A 1 214 ? 0.856 6.960 26.917 1.00 61.44 214 VAL A N 1
ATOM 1754 C CA . VAL A 1 214 ? 1.245 6.011 27.970 1.00 61.44 214 VAL A CA 1
ATOM 1755 C C . VAL A 1 214 ? 2.201 6.665 28.969 1.00 61.44 214 VAL A C 1
ATOM 1757 O O . VAL A 1 214 ? 1.955 6.588 30.166 1.00 61.44 214 VAL A O 1
ATOM 1760 N N . LYS A 1 215 ? 3.239 7.375 28.501 1.00 55.75 215 LYS A N 1
ATOM 1761 C CA . LYS A 1 215 ? 4.186 8.084 29.385 1.00 55.75 215 LYS A CA 1
ATOM 1762 C C . LYS A 1 215 ? 3.512 9.150 30.253 1.00 55.75 215 LYS A C 1
ATOM 1764 O O . LYS A 1 215 ? 3.866 9.331 31.414 1.00 55.75 215 LYS A O 1
ATOM 1769 N N . HIS A 1 216 ? 2.550 9.870 29.688 1.00 54.25 216 HIS A N 1
ATOM 1770 C CA . HIS A 1 216 ? 1.804 10.896 30.406 1.00 54.25 216 HIS A CA 1
ATOM 1771 C C . HIS A 1 216 ? 0.854 10.289 31.453 1.00 54.25 216 HIS A C 1
ATOM 1773 O O . HIS A 1 216 ? 0.723 10.834 32.545 1.00 54.25 216 HIS A O 1
ATOM 1779 N N . GLU A 1 217 ? 0.229 9.146 31.159 1.00 49.16 217 GLU A N 1
ATOM 1780 C CA . GLU A 1 217 ? -0.583 8.400 32.131 1.00 49.16 217 GLU A CA 1
ATOM 1781 C C . GLU A 1 217 ? 0.271 7.814 33.266 1.00 49.16 217 GLU A C 1
ATOM 1783 O O . GLU A 1 217 ? -0.109 7.944 34.427 1.00 49.16 217 GLU A O 1
ATOM 1788 N N . THR A 1 218 ? 1.458 7.268 32.969 1.00 51.38 218 THR A N 1
ATOM 1789 C CA . THR A 1 218 ? 2.384 6.765 34.000 1.00 51.38 218 THR A CA 1
ATOM 1790 C C . THR A 1 218 ? 2.944 7.875 34.889 1.00 51.38 218 THR A C 1
ATOM 1792 O O . THR A 1 218 ? 3.098 7.673 36.086 1.00 51.38 218 THR A O 1
ATOM 1795 N N . ASN A 1 219 ? 3.198 9.069 34.342 1.00 53.72 219 ASN A N 1
ATOM 1796 C CA . ASN A 1 219 ? 3.698 10.201 35.131 1.00 53.72 219 ASN A CA 1
ATOM 1797 C C . ASN A 1 219 ? 2.622 10.843 36.025 1.00 53.72 219 ASN A C 1
ATOM 1799 O O . ASN A 1 219 ? 2.966 11.496 37.004 1.00 53.72 219 ASN A O 1
ATOM 1803 N N . LYS A 1 220 ? 1.330 10.674 35.710 1.00 48.88 220 LYS A N 1
ATOM 1804 C CA . LYS A 1 220 ? 0.222 11.194 36.531 1.00 48.88 220 LYS A CA 1
ATOM 1805 C C . LYS A 1 220 ? -0.089 10.345 37.767 1.00 48.88 220 LYS A C 1
ATOM 1807 O O . LYS A 1 220 ? -0.723 10.854 38.685 1.00 48.88 220 LYS A O 1
ATOM 1812 N N . HIS A 1 221 ? 0.348 9.086 37.801 1.00 46.03 221 HIS A N 1
ATOM 1813 C CA . HIS A 1 221 ? 0.122 8.168 38.921 1.00 46.03 221 HIS A CA 1
ATOM 1814 C C . HIS A 1 221 ? 1.414 7.408 39.283 1.00 46.03 221 HIS A C 1
ATOM 1816 O O . HIS A 1 221 ? 1.539 6.228 38.950 1.00 46.03 221 HIS A O 1
ATOM 1822 N N . PRO A 1 222 ? 2.380 8.057 39.962 1.00 47.00 222 PRO A N 1
ATOM 1823 C CA . PRO A 1 222 ? 3.655 7.429 40.326 1.00 47.00 222 PRO A CA 1
ATOM 1824 C C . PRO A 1 222 ? 3.501 6.260 41.317 1.00 47.00 222 PRO A C 1
ATOM 1826 O O . PRO A 1 222 ? 4.259 5.297 41.252 1.00 47.00 222 PRO A O 1
ATOM 1829 N N . GLU A 1 223 ? 2.473 6.281 42.171 1.00 42.12 223 GLU A N 1
ATOM 1830 C CA . GLU A 1 223 ? 2.209 5.248 43.192 1.00 42.12 223 GLU A CA 1
ATOM 1831 C C . GLU A 1 223 ? 1.585 3.954 42.632 1.00 42.12 223 GLU A C 1
ATOM 1833 O O . GLU A 1 223 ? 1.536 2.935 43.314 1.00 42.12 223 GLU A O 1
ATOM 1838 N N . ALA A 1 224 ? 1.154 3.946 41.365 1.00 39.97 224 ALA A N 1
ATOM 1839 C CA . ALA A 1 224 ? 0.661 2.742 40.686 1.00 39.97 224 ALA A CA 1
ATOM 1840 C C . ALA A 1 224 ? 1.786 1.923 40.011 1.00 39.97 224 ALA A C 1
ATOM 1842 O O . ALA A 1 224 ? 1.516 0.907 39.364 1.00 39.97 224 ALA A O 1
ATOM 1843 N N . SER A 1 225 ? 3.044 2.362 40.148 1.00 40.00 225 SER A N 1
ATOM 1844 C CA . SER A 1 225 ? 4.227 1.741 39.538 1.00 40.00 225 SER A CA 1
ATOM 1845 C C . SER A 1 225 ? 4.493 0.312 40.036 1.00 40.00 225 SER A C 1
ATOM 1847 O O . SER A 1 225 ? 4.970 -0.516 39.260 1.00 40.00 225 SER A O 1
ATOM 1849 N N . ASP A 1 226 ? 4.141 -0.008 41.285 1.00 39.31 226 ASP A N 1
ATOM 1850 C CA . ASP A 1 226 ? 4.499 -1.294 41.909 1.00 39.31 226 ASP A CA 1
ATOM 1851 C C . ASP A 1 226 ? 3.453 -2.409 41.748 1.00 39.31 226 ASP A C 1
ATOM 1853 O O . ASP A 1 226 ? 3.713 -3.556 42.111 1.00 39.31 226 ASP A O 1
ATOM 1857 N N . GLN A 1 227 ? 2.292 -2.125 41.143 1.00 37.97 227 GLN A N 1
ATOM 1858 C CA . GLN A 1 227 ? 1.246 -3.134 40.894 1.00 37.97 227 GLN A CA 1
ATOM 1859 C C . GLN A 1 227 ? 0.918 -3.363 39.411 1.00 37.97 227 GLN A C 1
ATOM 1861 O O . GLN A 1 227 ? 0.066 -4.195 39.086 1.00 37.97 227 GLN A O 1
ATOM 1866 N N . LEU A 1 228 ? 1.608 -2.695 38.481 1.00 30.52 228 LEU A N 1
ATOM 1867 C CA . LEU A 1 228 ? 1.482 -3.023 37.062 1.00 30.52 228 LEU A CA 1
ATOM 1868 C C . LEU A 1 228 ? 2.276 -4.303 36.741 1.00 30.52 228 LEU A C 1
ATOM 1870 O O . LEU A 1 228 ? 3.444 -4.415 37.124 1.00 30.52 228 LEU A O 1
ATOM 1874 N N . PRO A 1 229 ? 1.713 -5.274 35.992 1.00 30.91 229 PRO A N 1
ATOM 1875 C CA . PRO A 1 229 ? 2.508 -6.391 35.502 1.00 30.91 229 PRO A CA 1
ATOM 1876 C C . PRO A 1 229 ? 3.699 -5.841 34.705 1.00 30.91 229 PRO A C 1
ATOM 1878 O O . PRO A 1 229 ? 3.514 -4.936 33.894 1.00 30.91 229 PRO A O 1
ATOM 1881 N N . LYS A 1 230 ? 4.896 -6.411 34.932 1.00 35.16 230 LYS A N 1
ATOM 1882 C CA . LYS A 1 230 ? 6.215 -6.151 34.293 1.00 35.16 230 LYS A CA 1
ATOM 1883 C C . LYS A 1 230 ? 6.238 -6.296 32.753 1.00 35.16 230 LYS A C 1
ATOM 1885 O O . LYS A 1 230 ? 7.226 -6.718 32.159 1.00 35.16 230 LYS A O 1
ATOM 1890 N N . VAL A 1 231 ? 5.147 -5.995 32.072 1.00 34.72 231 VAL A N 1
ATOM 1891 C CA . VAL A 1 231 ? 5.015 -5.986 30.626 1.00 34.72 231 VAL A CA 1
ATOM 1892 C C . VAL A 1 231 ? 5.143 -4.523 30.222 1.00 34.72 231 VAL A C 1
ATOM 1894 O O . VAL A 1 231 ? 4.308 -3.714 30.596 1.00 34.72 231 VAL A O 1
ATOM 1897 N N . ILE A 1 232 ? 6.172 -4.210 29.432 1.00 35.78 232 ILE A N 1
ATOM 1898 C CA . ILE A 1 232 ? 6.516 -2.886 28.867 1.00 35.78 232 ILE A CA 1
ATOM 1899 C C . ILE A 1 232 ? 7.675 -2.173 29.599 1.00 35.78 232 ILE A C 1
ATOM 1901 O O . ILE A 1 232 ? 7.631 -1.002 29.955 1.00 35.78 232 ILE A O 1
ATOM 1905 N N . ARG A 1 233 ? 8.818 -2.862 29.676 1.00 28.20 233 ARG A N 1
ATOM 1906 C CA . ARG A 1 233 ? 10.095 -2.261 29.257 1.00 28.20 233 ARG A CA 1
ATOM 1907 C C . ARG A 1 233 ? 10.500 -2.956 27.960 1.00 28.20 233 ARG A C 1
ATOM 1909 O O . ARG A 1 233 ? 11.124 -4.007 27.992 1.00 28.20 233 ARG A O 1
ATOM 1916 N N . ILE A 1 234 ? 10.083 -2.418 26.815 1.00 32.28 234 ILE A N 1
ATOM 1917 C CA . ILE A 1 234 ? 10.586 -2.873 25.510 1.00 32.28 234 ILE A CA 1
ATOM 1918 C C . ILE A 1 234 ? 11.284 -1.697 24.846 1.00 32.28 234 ILE A C 1
ATOM 1920 O O . ILE A 1 234 ? 10.723 -0.964 24.040 1.00 32.28 234 ILE A O 1
ATOM 1924 N N . SER A 1 235 ? 12.546 -1.540 25.216 1.00 32.72 235 SER A N 1
ATOM 1925 C CA . SER A 1 235 ? 13.568 -0.977 24.349 1.00 32.72 235 SER A CA 1
ATOM 1926 C C . SER A 1 235 ? 14.900 -1.539 24.823 1.00 32.72 235 SER A C 1
ATOM 1928 O O . SER A 1 235 ? 15.283 -1.286 25.963 1.00 32.72 235 SER A O 1
ATOM 1930 N N . ARG A 1 236 ? 15.585 -2.246 23.916 1.00 29.05 236 ARG A N 1
ATOM 1931 C CA . ARG A 1 236 ? 16.849 -2.998 24.063 1.00 29.05 236 ARG A CA 1
ATOM 1932 C C . ARG A 1 236 ? 16.619 -4.466 24.418 1.00 29.05 236 ARG A C 1
ATOM 1934 O O . ARG A 1 236 ? 16.103 -4.803 25.475 1.00 29.05 236 ARG A O 1
ATOM 1941 N N . GLY A 1 237 ? 16.926 -5.322 23.444 1.00 40.72 237 GLY A N 1
ATOM 1942 C CA . GLY A 1 237 ? 16.681 -6.755 23.513 1.00 40.72 237 GLY A CA 1
ATOM 1943 C C . GLY A 1 237 ? 17.458 -7.431 24.633 1.00 40.72 237 GLY A C 1
ATOM 1944 O O . GLY A 1 237 ? 18.562 -7.007 24.944 1.00 40.72 237 GLY A O 1
ATOM 1945 N N . ILE A 1 238 ? 16.871 -8.498 25.176 1.00 26.86 238 ILE A N 1
ATOM 1946 C CA . ILE A 1 238 ? 17.533 -9.654 25.789 1.00 26.86 238 ILE A CA 1
ATOM 1947 C C . ILE A 1 238 ? 16.543 -10.832 25.758 1.00 26.86 238 ILE A C 1
ATOM 1949 O O . ILE A 1 238 ? 15.325 -10.654 25.815 1.00 26.86 238 ILE A O 1
ATOM 1953 N N . ARG A 1 239 ? 17.127 -12.027 25.610 1.00 31.84 239 ARG A N 1
ATOM 1954 C CA . ARG A 1 239 ? 16.536 -13.371 25.593 1.00 31.84 239 ARG A CA 1
ATOM 1955 C C . ARG A 1 239 ? 15.474 -13.567 26.680 1.00 31.84 239 ARG A C 1
ATOM 1957 O O . ARG A 1 239 ? 15.723 -13.315 27.853 1.00 31.84 239 ARG A O 1
ATOM 1964 N N . ILE A 1 240 ? 14.326 -14.096 26.270 1.00 29.12 240 ILE A N 1
ATOM 1965 C CA . ILE A 1 240 ? 13.282 -14.600 27.162 1.00 29.12 240 ILE A CA 1
ATOM 1966 C C . ILE A 1 240 ? 13.811 -15.898 27.780 1.00 29.12 240 ILE A C 1
ATOM 1968 O O . ILE A 1 240 ? 13.988 -16.882 27.065 1.00 29.12 240 ILE A O 1
ATOM 1972 N N . THR A 1 241 ? 14.099 -15.905 29.081 1.00 25.23 241 THR A N 1
ATOM 1973 C CA . THR A 1 241 ? 14.318 -17.150 29.821 1.00 25.23 241 THR A CA 1
ATOM 1974 C C . THR A 1 241 ? 12.976 -17.760 30.209 1.00 25.23 241 THR A C 1
ATOM 1976 O O . THR A 1 241 ? 12.128 -17.139 30.852 1.00 25.23 241 THR A O 1
ATOM 1979 N N . ASP A 1 242 ? 12.806 -19.001 29.761 1.00 38.41 242 ASP A N 1
ATOM 1980 C CA . ASP A 1 242 ? 11.793 -19.964 30.171 1.00 38.41 242 ASP A CA 1
ATOM 1981 C C . ASP A 1 242 ? 11.596 -19.994 31.688 1.00 38.41 242 ASP A C 1
ATOM 1983 O O . ASP A 1 242 ? 12.570 -20.146 32.425 1.00 38.41 242 ASP A O 1
ATOM 1987 N N . ARG A 1 243 ? 10.329 -19.951 32.135 1.00 29.20 243 ARG A N 1
ATOM 1988 C CA . ARG A 1 243 ? 9.838 -20.746 33.288 1.00 29.20 243 ARG A CA 1
ATOM 1989 C C . ARG A 1 243 ? 8.334 -20.663 33.564 1.00 29.20 243 ARG A C 1
ATOM 1991 O O . ARG A 1 243 ? 7.840 -21.501 34.304 1.00 29.20 243 ARG A O 1
ATOM 1998 N N . VAL A 1 244 ? 7.575 -19.755 32.942 1.00 30.34 244 VAL A N 1
ATOM 1999 C CA . VAL A 1 244 ? 6.110 -19.658 33.187 1.00 30.34 244 VAL A CA 1
ATOM 2000 C C . VAL A 1 244 ? 5.259 -20.077 31.972 1.00 30.34 244 VAL A C 1
ATOM 2002 O O . VAL A 1 244 ? 4.037 -20.137 32.047 1.00 30.34 244 VAL A O 1
ATOM 2005 N N . TYR A 1 245 ? 5.886 -20.483 30.862 1.00 27.84 245 TYR A N 1
ATOM 2006 C CA . TYR A 1 245 ? 5.195 -20.907 29.631 1.00 27.84 245 TYR A CA 1
ATOM 2007 C C . TYR A 1 245 ? 4.634 -22.343 29.662 1.00 27.84 245 TYR A C 1
ATOM 2009 O O . TYR A 1 245 ? 4.280 -22.897 28.626 1.00 27.84 245 TYR A O 1
ATOM 2017 N N . LYS A 1 246 ? 4.558 -22.988 30.831 1.00 31.30 246 LYS A N 1
ATOM 2018 C CA . LYS A 1 246 ? 4.305 -24.437 30.915 1.00 31.30 246 LYS A CA 1
ATOM 2019 C C . LYS A 1 246 ? 2.838 -24.860 31.053 1.00 31.30 246 LYS A C 1
ATOM 2021 O O . LYS A 1 246 ? 2.591 -25.992 31.452 1.00 31.30 246 LYS A O 1
ATOM 2026 N N . ARG A 1 247 ? 1.850 -24.012 30.731 1.00 35.69 247 ARG A N 1
ATOM 2027 C CA . ARG A 1 247 ? 0.440 -24.450 30.840 1.00 35.69 247 ARG A CA 1
ATOM 2028 C C . ARG A 1 247 ? -0.567 -23.889 29.831 1.00 35.69 247 ARG A C 1
ATOM 2030 O O . ARG A 1 247 ? -1.759 -23.933 30.101 1.00 35.69 247 ARG A O 1
ATOM 2037 N N . ILE A 1 248 ? -0.118 -23.410 28.670 1.00 37.84 248 ILE A N 1
ATOM 2038 C CA . ILE A 1 248 ? -1.008 -23.149 27.526 1.00 37.84 248 ILE A CA 1
ATOM 2039 C C . ILE A 1 248 ? -0.372 -23.814 26.306 1.00 37.84 248 ILE A C 1
ATOM 2041 O O . ILE A 1 248 ? 0.758 -23.492 25.935 1.00 37.84 248 ILE A O 1
ATOM 2045 N N . THR A 1 249 ? -1.050 -24.811 25.745 1.00 34.78 249 THR A N 1
ATOM 2046 C CA . THR A 1 249 ? -0.582 -25.575 24.586 1.00 34.78 249 THR A CA 1
ATOM 2047 C C . THR A 1 249 ? -0.476 -24.670 23.354 1.00 34.78 249 THR A C 1
ATOM 2049 O O . THR A 1 249 ? -1.304 -23.791 23.119 1.00 34.78 249 THR A O 1
ATOM 2052 N N . LYS A 1 250 ? 0.576 -24.886 22.550 1.00 40.56 250 LYS A N 1
ATOM 2053 C CA . LYS A 1 250 ? 0.913 -24.119 21.332 1.00 40.56 250 LYS A CA 1
ATOM 2054 C C . LYS A 1 250 ? -0.204 -24.072 20.279 1.00 40.56 250 LYS A C 1
ATOM 2056 O O . LYS A 1 250 ? -0.158 -23.211 19.409 1.00 40.56 250 LYS A O 1
ATOM 2061 N N . GLU A 1 251 ? -1.188 -24.958 20.364 1.00 32.53 251 GLU A N 1
ATOM 2062 C CA . GLU A 1 251 ? -2.314 -25.034 19.428 1.00 32.53 251 GLU A CA 1
ATOM 2063 C C . GLU A 1 251 ? -3.387 -23.967 19.688 1.00 32.53 251 GLU A C 1
ATOM 2065 O O . GLU A 1 251 ? -3.991 -23.487 18.737 1.00 32.53 251 GLU A O 1
ATOM 2070 N N . GLN A 1 252 ? -3.567 -23.501 20.931 1.00 36.66 252 GLN A N 1
ATOM 2071 C CA . GLN A 1 252 ? -4.554 -22.451 21.245 1.00 36.66 252 GLN A CA 1
ATOM 2072 C C . GLN A 1 252 ? -4.054 -21.034 20.915 1.00 36.66 252 GLN A C 1
ATOM 2074 O O . GLN A 1 252 ? -4.847 -20.128 20.671 1.00 36.66 252 GLN A O 1
ATOM 2079 N N . LEU A 1 253 ? -2.732 -20.824 20.871 1.00 41.84 253 LEU A N 1
ATOM 2080 C CA . LEU A 1 253 ? -2.135 -19.519 20.556 1.00 41.84 253 LEU A CA 1
ATOM 2081 C C . LEU A 1 253 ? -2.017 -19.238 19.048 1.00 41.84 253 LEU A C 1
ATOM 2083 O O . LEU A 1 253 ? -1.718 -18.107 18.670 1.00 41.84 253 LEU A O 1
ATOM 2087 N N . ALA A 1 254 ? -2.202 -20.252 18.198 1.00 39.53 254 ALA A N 1
ATOM 2088 C CA . ALA A 1 254 ? -2.009 -20.143 16.751 1.00 39.53 254 ALA A CA 1
ATOM 2089 C C . ALA A 1 254 ? -3.254 -19.627 16.005 1.00 39.53 254 ALA A C 1
ATOM 2091 O O . ALA A 1 254 ? -3.131 -19.123 14.894 1.00 39.53 254 ALA A O 1
ATOM 2092 N N . THR A 1 255 ? -4.438 -19.724 16.612 1.00 35.19 255 THR A N 1
ATOM 2093 C CA . THR A 1 255 ? -5.733 -19.406 15.983 1.00 35.19 255 THR A CA 1
ATOM 2094 C C . THR A 1 255 ? -6.411 -18.155 16.537 1.00 35.19 255 THR A C 1
ATOM 2096 O O . THR A 1 255 ? -7.421 -17.728 15.991 1.00 35.19 255 THR A O 1
ATOM 2099 N N . CYS A 1 256 ? -5.867 -17.543 17.590 1.00 34.75 256 CYS A N 1
ATOM 2100 C CA . CYS A 1 256 ? -6.524 -16.455 18.306 1.00 34.75 256 CYS A CA 1
ATOM 2101 C C . CYS A 1 256 ? -5.720 -15.152 18.209 1.00 34.75 256 CYS A C 1
ATOM 2103 O O . CYS A 1 256 ? -4.584 -15.041 18.679 1.00 34.75 256 CYS A O 1
ATOM 2105 N N . THR A 1 257 ? -6.323 -14.120 17.624 1.00 39.84 257 THR A N 1
ATOM 2106 C CA . THR A 1 257 ? -5.779 -12.760 17.608 1.00 39.84 257 THR A CA 1
ATOM 2107 C C . THR A 1 257 ? -5.557 -12.250 19.037 1.00 39.84 257 THR A C 1
ATOM 2109 O O . THR A 1 257 ? -6.252 -12.622 19.982 1.00 39.84 257 THR A O 1
ATOM 2112 N N . ARG A 1 258 ? -4.623 -11.312 19.240 1.00 39.34 258 ARG A N 1
ATOM 2113 C CA . ARG A 1 258 ? -4.369 -10.696 20.563 1.00 39.34 258 ARG A CA 1
ATOM 2114 C C . ARG A 1 258 ? -5.633 -10.073 21.190 1.00 39.34 258 ARG A C 1
ATOM 2116 O O . ARG A 1 258 ? -5.710 -9.961 22.409 1.00 39.34 258 ARG A O 1
ATOM 2123 N N . LYS A 1 259 ? -6.632 -9.701 20.374 1.00 37.66 259 LYS A N 1
ATOM 2124 C CA . LYS A 1 259 ? -7.975 -9.269 20.807 1.00 37.66 259 LYS A CA 1
ATOM 2125 C C . LYS A 1 259 ? -8.819 -10.409 21.377 1.00 37.66 259 LYS A C 1
ATOM 2127 O O . LYS A 1 259 ? -9.593 -10.153 22.292 1.00 37.66 259 LYS A O 1
ATOM 2132 N N . GLU A 1 260 ? -8.677 -11.623 20.863 1.00 41.25 260 GLU A N 1
ATOM 2133 C CA . GLU A 1 260 ? -9.384 -12.820 21.325 1.00 41.25 260 GLU A CA 1
ATOM 2134 C C . GLU A 1 260 ? -8.746 -13.385 22.593 1.00 41.25 260 GLU A C 1
ATOM 2136 O O . GLU A 1 260 ? -9.468 -13.603 23.554 1.00 41.25 260 GLU A O 1
ATOM 2141 N N . LEU A 1 261 ? -7.412 -13.423 22.697 1.00 41.03 261 LEU A N 1
ATOM 2142 C CA . LEU A 1 261 ? -6.719 -13.764 23.954 1.00 41.03 261 LEU A CA 1
ATOM 2143 C C . LEU A 1 261 ? -6.958 -12.726 25.069 1.00 41.03 261 LEU A C 1
ATOM 2145 O O . LEU A 1 261 ? -7.023 -13.075 26.247 1.00 41.03 261 LEU A O 1
ATOM 2149 N N . TYR A 1 262 ? -7.109 -11.439 24.726 1.00 41.56 262 TYR A N 1
ATOM 2150 C CA . TYR A 1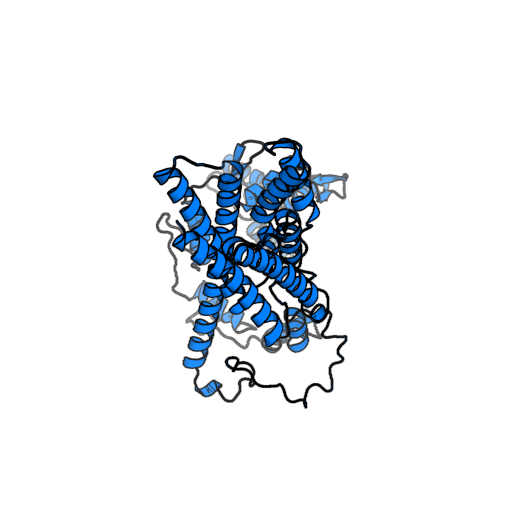 262 ? -7.507 -10.400 25.687 1.00 41.56 262 TYR A CA 1
ATOM 2151 C C . TYR A 1 262 ? -8.999 -10.501 26.050 1.00 41.56 262 TYR A C 1
ATOM 2153 O O . TYR A 1 262 ? -9.367 -10.247 27.196 1.00 41.56 262 TYR A O 1
ATOM 2161 N N . LYS A 1 263 ? -9.856 -10.915 25.103 1.00 43.53 263 LYS A N 1
ATOM 2162 C CA . LYS A 1 263 ? -11.253 -11.275 25.377 1.00 43.53 263 LYS A CA 1
ATOM 2163 C C . LYS A 1 263 ? -11.314 -12.477 26.310 1.00 43.53 263 LYS A C 1
ATOM 2165 O O . LYS A 1 263 ? -11.942 -12.345 27.334 1.00 43.53 263 LYS A O 1
ATOM 2170 N N . GLU A 1 264 ? -10.638 -13.587 26.049 1.00 47.88 264 GLU A N 1
ATOM 2171 C CA . GLU A 1 264 ? -10.689 -14.791 26.893 1.00 47.88 264 GLU A CA 1
ATOM 2172 C C . GLU A 1 264 ? -10.095 -14.574 28.288 1.00 47.88 264 GLU A C 1
ATOM 2174 O O . GLU A 1 264 ? -10.662 -15.024 29.279 1.00 47.88 264 GLU A O 1
ATOM 2179 N N . ARG A 1 265 ? -8.989 -13.828 28.402 1.00 45.91 265 ARG A N 1
ATOM 2180 C CA . ARG A 1 265 ? -8.308 -13.611 29.690 1.00 45.91 265 ARG A CA 1
ATOM 2181 C C . ARG A 1 265 ? -9.035 -12.643 30.625 1.00 45.91 265 ARG A C 1
ATOM 2183 O O . ARG A 1 265 ? -8.856 -12.729 31.838 1.00 45.91 265 ARG A O 1
ATOM 2190 N N . TYR A 1 266 ? -9.822 -11.714 30.081 1.00 47.03 266 TYR A N 1
ATOM 2191 C CA . TYR A 1 266 ? -10.528 -10.700 30.867 1.00 47.03 266 TYR A CA 1
ATOM 2192 C C . TYR A 1 266 ? -12.047 -10.745 30.688 1.00 47.03 266 TYR A C 1
ATOM 2194 O O . TYR A 1 266 ? -12.725 -9.977 31.348 1.00 47.03 266 TYR A O 1
ATOM 2202 N N . SER A 1 267 ? -12.620 -11.611 29.851 1.00 55.12 267 SER A N 1
ATOM 2203 C CA . SER A 1 267 ? -14.070 -11.812 29.753 1.00 55.12 267 SER A CA 1
ATOM 2204 C C . SER A 1 267 ? -14.529 -12.792 30.821 1.00 55.12 267 SER A C 1
ATOM 2206 O O . SER A 1 267 ? -14.314 -13.993 30.687 1.00 55.12 267 SER A O 1
ATOM 2208 N N . LYS A 1 268 ? -15.262 -12.317 31.823 1.00 69.94 268 LYS A N 1
ATOM 2209 C CA . LYS A 1 268 ? -16.105 -13.183 32.647 1.00 69.94 268 LYS A CA 1
ATOM 2210 C C . LYS A 1 268 ? -17.518 -13.205 32.077 1.00 69.94 268 LYS A C 1
ATOM 2212 O O . LYS A 1 268 ? -18.090 -12.164 31.753 1.00 69.94 268 LYS A O 1
ATOM 2217 N N . MET A 1 269 ? -18.076 -14.399 31.943 1.00 65.25 269 MET A N 1
ATOM 2218 C CA . MET A 1 269 ? -19.474 -14.588 31.577 1.00 65.25 269 MET A CA 1
ATOM 2219 C C . MET A 1 269 ? -20.339 -14.404 32.823 1.00 65.25 269 MET A C 1
ATOM 2221 O O . MET A 1 269 ? -20.062 -14.986 33.866 1.00 65.25 269 MET A O 1
ATOM 2225 N N . CYS A 1 270 ? -21.372 -13.571 32.736 1.00 72.25 270 CYS A N 1
ATOM 2226 C CA . CYS A 1 270 ? -22.365 -13.481 33.797 1.00 72.25 270 CYS A CA 1
ATOM 2227 C C . CYS A 1 270 ? -23.275 -14.713 33.754 1.00 72.25 270 CYS A C 1
ATOM 2229 O O . CYS A 1 270 ? -23.989 -14.904 32.773 1.00 72.25 270 CYS A O 1
ATOM 2231 N N . GLU A 1 271 ? -23.303 -15.490 34.832 1.00 71.25 271 GLU A N 1
ATOM 2232 C CA . GLU A 1 271 ? -24.102 -16.720 34.952 1.00 71.25 271 GLU A CA 1
ATOM 2233 C C . GLU A 1 271 ? -25.620 -16.474 34.909 1.00 71.25 271 GLU A C 1
ATOM 2235 O O . GLU A 1 271 ? -26.377 -17.353 34.520 1.00 71.25 271 GLU A O 1
ATOM 2240 N N . ILE A 1 272 ? -26.076 -15.258 35.232 1.00 75.06 272 ILE A N 1
ATOM 2241 C CA . ILE A 1 272 ? -27.507 -14.916 35.294 1.00 75.06 272 ILE A CA 1
ATOM 2242 C C . ILE A 1 272 ? -28.076 -14.564 33.910 1.00 75.06 272 ILE A C 1
ATOM 2244 O O . ILE A 1 272 ? -29.228 -14.860 33.613 1.00 75.06 272 ILE A O 1
ATOM 2248 N N . CYS A 1 273 ? -27.297 -13.901 33.046 1.00 75.88 273 CYS A N 1
ATOM 2249 C CA . CYS A 1 273 ? -27.793 -13.413 31.746 1.00 75.88 273 CYS A CA 1
ATOM 2250 C C . CYS A 1 273 ? -26.941 -13.803 30.535 1.00 75.88 273 CYS A C 1
ATOM 2252 O O . CYS A 1 273 ? -27.173 -13.296 29.437 1.00 75.88 273 CYS A O 1
ATOM 2254 N N . GLY A 1 274 ? -25.919 -14.636 30.739 1.00 72.38 274 GLY A N 1
ATOM 2255 C CA . GLY A 1 274 ? -25.041 -15.156 29.690 1.00 72.38 274 GLY A CA 1
ATOM 2256 C C . GLY A 1 274 ? -24.157 -14.109 29.002 1.00 72.38 274 GLY A C 1
ATOM 2257 O O . GLY A 1 274 ? -23.537 -14.398 27.982 1.00 72.38 274 GLY A O 1
ATOM 2258 N N . LYS A 1 275 ? -24.085 -12.869 29.508 1.00 73.12 275 LYS A N 1
ATOM 2259 C CA . LYS A 1 275 ? -23.297 -11.805 28.864 1.00 73.12 275 LYS A CA 1
ATOM 2260 C C . LYS A 1 275 ? -21.812 -11.924 29.194 1.00 73.12 275 LYS A C 1
ATOM 2262 O O . LYS A 1 275 ? -21.434 -11.924 30.361 1.00 73.12 275 LYS A O 1
ATOM 2267 N N . SER A 1 276 ? -20.983 -11.942 28.151 1.00 70.62 276 SER A N 1
ATOM 2268 C CA . SER A 1 276 ? -19.524 -11.800 28.231 1.00 70.62 276 SER A CA 1
ATOM 2269 C C . SER A 1 276 ? -19.155 -10.354 28.582 1.00 70.62 276 SER A C 1
ATOM 2271 O O . SER A 1 276 ? -19.542 -9.411 27.884 1.00 70.62 276 SER A O 1
ATOM 2273 N N . LEU A 1 277 ? -18.450 -10.171 29.699 1.00 70.19 277 LEU A N 1
ATOM 2274 C CA . LEU A 1 277 ? -18.130 -8.870 30.285 1.00 70.19 277 LEU A CA 1
ATOM 2275 C C . LEU A 1 277 ? -16.655 -8.801 30.637 1.00 70.19 277 LEU A C 1
ATOM 2277 O O . LEU A 1 277 ? -16.093 -9.754 31.160 1.00 70.19 277 LEU A O 1
ATOM 2281 N N . ASN A 1 278 ? -16.034 -7.644 30.427 1.00 71.50 278 ASN A N 1
ATOM 2282 C CA . ASN A 1 278 ? -14.670 -7.428 30.895 1.00 71.50 278 ASN A CA 1
ATOM 2283 C C . ASN A 1 278 ? -14.631 -7.451 32.443 1.00 71.50 278 ASN A C 1
ATOM 2285 O O . ASN A 1 278 ? -15.492 -6.858 33.090 1.00 71.50 278 ASN A O 1
ATOM 2289 N N . SER A 1 279 ? -13.632 -8.126 33.015 1.00 70.50 279 SER A N 1
ATOM 2290 C CA . SER A 1 279 ? -13.428 -8.420 34.435 1.00 70.50 279 SER A CA 1
ATOM 2291 C C . SER A 1 279 ? -13.492 -7.170 35.308 1.00 70.50 279 SER A C 1
ATOM 2293 O O . SER A 1 279 ? -13.979 -7.245 36.430 1.00 70.50 279 SER A O 1
ATOM 2295 N N . ASN A 1 280 ? -13.077 -6.017 34.776 1.00 64.81 280 ASN A N 1
ATOM 2296 C CA . ASN A 1 280 ? -13.118 -4.735 35.485 1.00 64.81 280 ASN A CA 1
ATOM 2297 C C . ASN A 1 280 ? -14.540 -4.154 35.635 1.00 64.81 280 ASN A C 1
ATOM 2299 O O . ASN A 1 280 ? -14.731 -3.207 36.387 1.00 64.81 280 ASN A O 1
ATOM 2303 N N . TYR A 1 281 ? -15.535 -4.700 34.928 1.00 73.19 281 TYR A N 1
ATOM 2304 C CA . TYR A 1 281 ? -16.926 -4.228 34.923 1.00 73.19 281 TYR A CA 1
ATOM 2305 C C . TYR A 1 281 ? -17.929 -5.301 35.363 1.00 73.19 281 TYR A C 1
ATOM 2307 O O . TYR A 1 281 ? -19.137 -5.111 35.220 1.00 73.19 281 TYR A O 1
ATOM 2315 N N . VAL A 1 282 ? -17.450 -6.440 35.873 1.00 75.25 282 VAL A N 1
ATOM 2316 C CA . VAL A 1 282 ? -18.320 -7.538 36.314 1.00 75.25 282 VAL A CA 1
ATOM 2317 C C . VAL A 1 282 ? -19.148 -7.110 37.518 1.00 75.25 282 VAL A C 1
ATOM 2319 O O . VAL A 1 282 ? -20.349 -7.345 37.515 1.00 75.25 282 VAL A O 1
ATOM 2322 N N . GLU A 1 283 ? -18.560 -6.409 38.487 1.00 77.69 283 GLU A N 1
ATOM 2323 C CA . GLU A 1 283 ? -19.301 -5.943 39.667 1.00 77.69 283 GLU A CA 1
ATOM 2324 C C . GLU A 1 283 ? -20.354 -4.881 39.298 1.00 77.69 283 GLU A C 1
ATOM 2326 O O . GLU A 1 283 ? -21.525 -5.008 39.652 1.00 77.69 283 GLU A O 1
ATOM 2331 N N . ASP A 1 284 ? -19.979 -3.908 38.458 1.00 81.38 284 ASP A N 1
ATOM 2332 C CA . ASP A 1 284 ? -20.887 -2.909 37.867 1.00 81.38 284 ASP A CA 1
ATOM 2333 C C . ASP A 1 284 ? -22.055 -3.560 37.101 1.00 81.38 284 ASP A C 1
ATOM 2335 O O . ASP A 1 284 ? -23.177 -3.044 37.071 1.00 81.38 284 ASP A O 1
ATOM 2339 N N . HIS A 1 285 ? -21.803 -4.708 36.469 1.00 80.88 285 HIS A N 1
ATOM 2340 C CA . HIS A 1 285 ? -22.832 -5.505 35.818 1.00 80.88 285 HIS A CA 1
ATOM 2341 C C . HIS A 1 285 ? -23.700 -6.278 36.821 1.00 80.88 285 HIS A C 1
ATOM 2343 O O . HIS A 1 285 ? -24.922 -6.284 36.670 1.00 80.88 285 HIS A O 1
ATOM 2349 N N . MET A 1 286 ? -23.108 -6.899 37.846 1.00 76.19 286 MET A N 1
ATOM 2350 C CA . MET A 1 286 ? -23.831 -7.661 38.873 1.00 76.19 286 MET A CA 1
ATOM 2351 C C . MET A 1 286 ? -24.776 -6.779 39.694 1.00 76.19 286 MET A C 1
ATOM 2353 O O . MET A 1 286 ? -25.878 -7.214 40.034 1.00 76.19 286 MET A O 1
ATOM 2357 N N . ASN A 1 287 ? -24.430 -5.506 39.901 1.00 82.44 287 ASN A N 1
ATOM 2358 C CA . ASN A 1 287 ? -25.318 -4.498 40.487 1.00 82.44 287 ASN A CA 1
ATOM 2359 C C . ASN A 1 287 ? -26.668 -4.387 39.757 1.00 82.44 287 ASN A C 1
ATOM 2361 O O . ASN A 1 287 ? -27.690 -4.097 40.375 1.00 82.44 287 ASN A O 1
ATOM 2365 N N . ARG A 1 288 ? -26.710 -4.669 38.448 1.00 79.12 288 ARG A N 1
ATOM 2366 C CA . ARG A 1 288 ? -27.954 -4.655 37.668 1.00 79.12 288 ARG A CA 1
ATOM 2367 C C . ARG A 1 288 ? -28.872 -5.832 37.996 1.00 79.12 288 ARG A C 1
ATOM 2369 O O . ARG A 1 288 ? -30.083 -5.638 37.991 1.00 79.12 288 ARG A O 1
ATOM 2376 N N . HIS A 1 289 ? -28.315 -7.009 38.279 1.00 76.50 289 HIS A N 1
ATOM 2377 C CA . HIS A 1 289 ? -29.096 -8.191 38.673 1.00 76.50 289 HIS A CA 1
ATOM 2378 C C . HIS A 1 289 ? -29.581 -8.088 40.112 1.00 76.50 289 HIS A C 1
ATOM 2380 O O . HIS A 1 289 ? -30.728 -8.405 40.394 1.00 76.50 289 HIS A O 1
ATOM 2386 N N . ARG A 1 290 ? -28.737 -7.564 41.008 1.00 82.12 290 ARG A N 1
ATOM 2387 C CA . ARG A 1 290 ? -29.090 -7.337 42.418 1.00 82.12 290 ARG A CA 1
ATOM 2388 C C . ARG A 1 290 ? -30.022 -6.134 42.625 1.00 82.12 290 ARG A C 1
ATOM 2390 O O . ARG A 1 290 ? -30.464 -5.891 43.739 1.00 82.12 290 ARG A O 1
ATOM 2397 N N . GLY A 1 291 ? -30.256 -5.327 41.585 1.00 74.69 291 GLY A N 1
ATOM 2398 C CA . GLY A 1 291 ? -31.007 -4.069 41.682 1.00 74.69 291 GLY A CA 1
ATOM 2399 C C . GLY A 1 291 ? -30.303 -2.977 42.500 1.00 74.69 291 GLY A C 1
ATOM 2400 O O . GLY A 1 291 ? -30.881 -1.915 42.736 1.00 74.69 291 GLY A O 1
ATOM 2401 N N . VAL A 1 292 ? -29.052 -3.203 42.907 1.00 77.00 292 VAL A N 1
ATOM 2402 C CA . VAL A 1 292 ? -28.270 -2.281 43.732 1.00 77.00 292 VAL A CA 1
ATOM 2403 C C . VAL A 1 292 ? -27.739 -1.148 42.855 1.00 77.00 292 VAL A C 1
ATOM 2405 O O . VAL A 1 292 ? -27.245 -1.349 41.743 1.00 77.00 292 VAL A O 1
ATOM 2408 N N . ARG A 1 293 ? -27.854 0.086 43.347 1.00 81.06 293 ARG A N 1
ATOM 2409 C CA . ARG A 1 293 ? -27.391 1.297 42.654 1.00 81.06 293 ARG A CA 1
ATOM 2410 C C . ARG A 1 293 ? -26.404 2.051 43.545 1.00 81.06 293 ARG A C 1
ATOM 2412 O O . ARG A 1 293 ? -26.790 3.057 44.142 1.00 81.06 293 ARG A O 1
ATOM 2419 N N . PRO A 1 294 ? -25.157 1.557 43.664 1.00 80.38 294 PRO A N 1
ATOM 2420 C CA . PRO A 1 294 ? -24.196 2.063 44.639 1.00 80.38 294 PRO A CA 1
ATOM 2421 C C . PRO A 1 294 ? -23.574 3.407 44.239 1.00 80.38 294 PRO A C 1
ATOM 2423 O O . PRO A 1 294 ? -22.867 4.004 45.040 1.00 80.38 294 PRO A O 1
ATOM 2426 N N . TYR A 1 295 ? -23.844 3.903 43.027 1.00 83.62 295 TYR A N 1
ATOM 2427 C CA . TYR A 1 295 ? -23.292 5.157 42.516 1.00 83.62 295 TYR A CA 1
ATOM 2428 C C . TYR A 1 295 ? -24.361 6.266 42.502 1.00 83.62 295 TYR A C 1
ATOM 2430 O O . TYR A 1 295 ? -25.032 6.440 41.476 1.00 83.62 295 TYR A O 1
ATOM 2438 N N . PRO A 1 296 ? -24.577 7.000 43.612 1.00 78.88 296 PRO A N 1
ATOM 2439 C CA . PRO A 1 296 ? -25.455 8.164 43.637 1.00 78.88 296 PRO A CA 1
ATOM 2440 C C . PRO A 1 296 ? -24.830 9.354 42.899 1.00 78.88 296 PRO A C 1
ATOM 2442 O O . PRO A 1 296 ? -23.612 9.522 42.848 1.00 78.88 296 PRO A O 1
ATOM 2445 N N . CYS A 1 297 ? -25.678 10.183 42.300 1.00 78.50 297 CYS A N 1
ATOM 2446 C CA . CYS A 1 297 ? -25.290 11.487 41.796 1.00 78.50 297 CYS A CA 1
ATOM 2447 C C . CYS A 1 297 ? -25.292 12.493 42.946 1.00 78.50 297 CYS A C 1
ATOM 2449 O O . CYS A 1 297 ? -26.324 12.702 43.577 1.00 78.50 297 CYS A O 1
ATOM 2451 N N . ASN A 1 298 ? -24.147 13.136 43.171 1.00 76.38 298 ASN A N 1
ATOM 2452 C CA . ASN A 1 298 ? -23.952 14.085 44.270 1.00 76.38 298 ASN A CA 1
ATOM 2453 C C . ASN A 1 298 ? -24.334 15.532 43.895 1.00 76.38 298 ASN A C 1
ATOM 2455 O O . ASN A 1 298 ? -23.992 16.458 44.621 1.00 76.38 298 ASN A O 1
ATOM 2459 N N . ALA A 1 299 ? -24.988 15.746 42.747 1.00 69.50 299 ALA A N 1
ATOM 2460 C CA . ALA A 1 299 ? -25.478 17.065 42.356 1.00 69.50 299 ALA A CA 1
ATOM 2461 C C . ALA A 1 299 ? -26.740 17.426 43.158 1.00 69.50 299 ALA A C 1
ATOM 2463 O O . ALA A 1 299 ? -27.623 16.575 43.325 1.00 69.50 299 ALA A O 1
ATOM 2464 N N . LEU A 1 300 ? -26.813 18.680 43.621 1.00 61.34 300 LEU A N 1
ATOM 2465 C CA . LEU A 1 300 ? -27.945 19.229 44.377 1.00 61.34 300 LEU A CA 1
ATOM 2466 C C . LEU A 1 300 ? -29.261 18.975 43.608 1.00 61.34 300 LEU A C 1
ATOM 2468 O O . LEU A 1 300 ? -29.301 19.130 42.388 1.00 61.34 300 LEU A O 1
ATOM 2472 N N . ASP A 1 301 ? -30.296 18.502 44.304 1.00 59.38 301 ASP A N 1
ATOM 2473 C CA . ASP A 1 301 ? -31.635 18.181 43.771 1.00 59.38 301 ASP A CA 1
ATOM 2474 C C . ASP A 1 301 ? -31.735 17.110 42.661 1.00 59.38 301 ASP A C 1
ATOM 2476 O O . ASP A 1 301 ? -32.800 16.913 42.076 1.00 59.38 301 ASP A O 1
ATOM 2480 N N . CYS A 1 302 ? -30.674 16.344 42.362 1.00 72.12 302 CYS A N 1
ATOM 2481 C CA . CYS A 1 302 ? -30.753 15.317 41.313 1.00 72.12 302 CYS A CA 1
ATOM 2482 C C . CYS A 1 302 ? -31.314 13.964 41.789 1.00 72.12 302 CYS A C 1
ATOM 2484 O O . CYS A 1 302 ? -32.033 13.300 41.037 1.00 72.12 302 CYS A O 1
ATOM 2486 N N . GLY A 1 303 ? -30.907 13.485 42.969 1.00 70.56 303 GLY A N 1
ATOM 2487 C CA . GLY A 1 303 ? -31.362 12.216 43.567 1.00 70.56 303 GLY A CA 1
ATOM 2488 C C . GLY A 1 303 ? -31.101 10.920 42.767 1.00 70.56 303 GLY A C 1
ATOM 2489 O O . GLY A 1 303 ? -31.475 9.834 43.214 1.00 70.56 303 GLY A O 1
ATOM 2490 N N . ALA A 1 304 ? -30.472 10.983 41.587 1.00 75.12 304 ALA A N 1
ATOM 2491 C CA . ALA A 1 304 ? -30.339 9.845 40.677 1.00 75.12 304 ALA A CA 1
ATOM 2492 C C . ALA A 1 304 ? -29.253 8.851 41.128 1.00 75.12 304 ALA A C 1
ATOM 2494 O O . ALA A 1 304 ? -28.139 9.250 41.455 1.00 75.12 304 ALA A O 1
ATOM 2495 N N . LYS A 1 305 ? -29.546 7.542 41.081 1.00 83.44 305 LYS A N 1
ATOM 2496 C CA . LYS A 1 305 ? -28.610 6.462 41.455 1.00 83.44 305 LYS A CA 1
ATOM 2497 C C . LYS A 1 305 ? -28.361 5.487 40.298 1.00 83.44 305 LYS A C 1
ATOM 2499 O O . LYS A 1 305 ? -29.292 5.081 39.589 1.00 83.44 305 LYS A O 1
ATOM 2504 N N . PHE A 1 306 ? -27.113 5.056 40.128 1.00 83.00 306 PHE A N 1
ATOM 2505 C CA . PHE A 1 306 ? -26.657 4.233 39.002 1.00 83.00 306 PHE A CA 1
ATOM 2506 C C . PHE A 1 306 ? -26.014 2.918 39.459 1.00 83.00 306 PHE A C 1
ATOM 2508 O O . PHE A 1 306 ? -25.412 2.842 40.526 1.00 83.00 306 PHE A O 1
ATOM 2515 N N . CYS A 1 307 ? -26.131 1.877 38.626 1.00 79.88 307 CYS A N 1
ATOM 2516 C CA . CYS A 1 307 ? -25.524 0.558 38.867 1.00 79.88 307 CYS A CA 1
ATOM 2517 C C . CYS A 1 307 ? -24.036 0.488 38.477 1.00 79.88 307 CYS A C 1
ATOM 2519 O O . CYS A 1 307 ? -23.358 -0.450 38.874 1.00 79.88 307 CYS A O 1
ATOM 2521 N N . SER A 1 308 ? -23.536 1.452 37.691 1.00 81.62 308 SER A N 1
ATOM 2522 C CA . SER A 1 308 ? -22.139 1.492 37.239 1.00 81.62 308 SER A CA 1
ATOM 2523 C C . SER A 1 308 ? -21.558 2.899 37.276 1.00 81.62 308 SER A C 1
ATOM 2525 O O . SER A 1 308 ? -22.261 3.892 37.042 1.00 81.62 308 SER A O 1
ATOM 2527 N N . SER A 1 309 ? -20.246 2.966 37.483 1.00 79.06 309 SER A N 1
ATOM 2528 C CA . SER A 1 309 ? -19.478 4.214 37.494 1.00 79.06 309 SER A CA 1
ATOM 2529 C C . SER A 1 309 ? -19.539 4.953 36.147 1.00 79.06 309 SER A C 1
ATOM 2531 O O . SER A 1 309 ? -19.656 6.180 36.098 1.00 79.06 309 SER A O 1
ATOM 2533 N N . LEU A 1 310 ? -19.540 4.216 35.030 1.00 78.38 310 LEU A N 1
ATOM 2534 C CA . LEU A 1 310 ? -19.641 4.774 33.678 1.00 78.38 310 LEU A CA 1
ATOM 2535 C C . LEU A 1 310 ? -21.018 5.399 33.404 1.00 78.38 310 LEU A C 1
ATOM 2537 O O . LEU A 1 310 ? -21.110 6.429 32.727 1.00 78.38 310 LEU A O 1
ATOM 2541 N N . ALA A 1 311 ? -22.086 4.797 33.936 1.00 76.75 311 ALA A N 1
ATOM 2542 C CA . ALA A 1 311 ? -23.435 5.338 33.821 1.00 76.75 311 ALA A CA 1
ATOM 2543 C C . ALA A 1 311 ? -23.592 6.634 34.628 1.00 76.75 311 ALA A C 1
ATOM 2545 O O . ALA A 1 311 ? -24.158 7.589 34.096 1.00 76.75 311 ALA A O 1
ATOM 2546 N N . LEU A 1 312 ? -23.026 6.703 35.841 1.00 80.38 312 LEU A N 1
ATOM 2547 C CA . LEU A 1 312 ? -22.978 7.941 36.624 1.00 80.38 312 LEU A CA 1
ATOM 2548 C C . LEU A 1 312 ? -22.192 9.030 35.882 1.00 80.38 312 LEU A C 1
ATOM 2550 O O . LEU A 1 312 ? -22.730 10.108 35.659 1.00 80.38 312 LEU A O 1
ATOM 2554 N N . ARG A 1 313 ? -20.971 8.741 35.402 1.00 74.69 313 ARG A N 1
ATOM 2555 C CA . ARG A 1 313 ? -20.174 9.715 34.625 1.00 74.69 313 ARG A CA 1
ATOM 2556 C C . ARG A 1 313 ? -20.922 10.224 33.396 1.00 74.69 313 ARG A C 1
ATOM 2558 O O . ARG A 1 313 ? -20.925 11.419 33.126 1.00 74.69 313 ARG A O 1
ATOM 2565 N N . SER A 1 314 ? -21.587 9.327 32.669 1.00 69.75 314 SER A N 1
ATOM 2566 C CA . SER A 1 314 ? -22.396 9.691 31.501 1.00 69.75 314 SER A CA 1
ATOM 2567 C C . SER A 1 314 ? -23.611 10.538 31.870 1.00 69.75 314 SER A C 1
ATOM 2569 O O . SER A 1 314 ? -23.989 11.417 31.103 1.00 69.75 314 SER A O 1
ATOM 2571 N N . HIS A 1 315 ? -24.250 10.269 33.008 1.00 76.00 315 HIS A N 1
ATOM 2572 C CA . HIS A 1 315 ? -25.352 11.077 33.515 1.00 76.00 315 HIS A CA 1
ATOM 2573 C C . HIS A 1 315 ? -24.870 12.473 33.917 1.00 76.00 315 HIS A C 1
ATOM 2575 O O . HIS A 1 315 ? -25.436 13.454 33.439 1.00 76.00 315 HIS A O 1
ATOM 2581 N N . THR A 1 316 ? -23.787 12.565 34.692 1.00 67.50 316 THR A N 1
ATOM 2582 C CA . THR A 1 316 ? -23.182 13.838 35.094 1.00 67.50 316 THR A CA 1
ATOM 2583 C C . THR A 1 316 ? -22.779 14.652 33.868 1.00 67.50 316 THR A C 1
ATOM 2585 O O . THR A 1 316 ? -23.165 15.807 33.763 1.00 67.50 316 THR A O 1
ATOM 2588 N N . ALA A 1 317 ? -22.148 14.038 32.864 1.00 65.06 317 ALA A N 1
ATOM 2589 C CA . ALA A 1 317 ? -21.789 14.705 31.607 1.00 65.06 317 ALA A CA 1
ATOM 2590 C C . ALA A 1 317 ? -22.989 15.136 30.736 1.00 65.06 317 ALA A C 1
ATOM 2592 O O . ALA A 1 317 ? -22.850 15.965 29.847 1.00 65.06 317 ALA A O 1
ATOM 2593 N N . ARG A 1 318 ? -24.180 14.556 30.924 1.00 62.44 318 ARG A N 1
ATOM 2594 C CA . ARG A 1 318 ? -25.374 14.913 30.132 1.00 62.44 318 ARG A CA 1
ATOM 2595 C C . ARG A 1 318 ? -26.300 15.890 30.838 1.00 62.44 318 ARG A C 1
ATOM 2597 O O . ARG A 1 318 ? -27.075 16.557 30.160 1.00 62.44 318 ARG A O 1
ATOM 2604 N N . ARG A 1 319 ? -26.314 15.877 32.171 1.00 57.69 319 ARG A N 1
ATOM 2605 C CA . ARG A 1 319 ? -27.293 16.600 32.992 1.00 57.69 319 ARG A CA 1
ATOM 2606 C C . ARG A 1 319 ? -26.672 17.675 33.877 1.00 57.69 319 ARG A C 1
ATOM 2608 O O . ARG A 1 319 ? -27.374 18.631 34.166 1.00 57.69 319 ARG A O 1
ATOM 2615 N N . HIS A 1 320 ? -25.392 17.544 34.236 1.00 62.84 320 HIS A N 1
ATOM 2616 C CA . HIS A 1 320 ? -24.732 18.399 35.234 1.00 62.84 320 HIS A CA 1
ATOM 2617 C C . HIS A 1 320 ? -23.424 19.033 34.760 1.00 62.84 320 HIS A C 1
ATOM 2619 O O . HIS A 1 320 ? -22.929 19.943 35.411 1.00 62.84 320 HIS A O 1
ATOM 2625 N N . SER A 1 321 ? -22.827 18.580 33.652 1.00 60.25 321 SER A N 1
ATOM 2626 C CA . SER A 1 321 ? -21.662 19.270 33.105 1.00 60.25 321 SER A CA 1
ATOM 2627 C C . SER A 1 321 ? -22.114 20.517 32.365 1.00 60.25 321 SER A C 1
ATOM 2629 O O . SER A 1 321 ? -22.850 20.419 31.381 1.00 60.25 321 SER A O 1
ATOM 2631 N N . ASP A 1 322 ? -21.571 21.658 32.763 1.00 54.56 322 ASP A N 1
ATOM 2632 C CA . ASP A 1 322 ? -21.735 22.949 32.090 1.00 54.56 322 ASP A CA 1
ATOM 2633 C C . ASP A 1 322 ? -20.994 23.031 30.729 1.00 54.56 322 ASP A C 1
ATOM 2635 O O . ASP A 1 322 ? -20.765 24.089 30.154 1.00 54.56 322 ASP A O 1
ATOM 2639 N N . GLY A 1 323 ? -20.612 21.882 30.163 1.00 55.12 323 GLY A N 1
ATOM 2640 C CA . GLY A 1 323 ? -19.987 21.749 28.848 1.00 55.12 323 GLY A CA 1
ATOM 2641 C C . GLY A 1 323 ? -21.005 21.870 27.717 1.00 55.12 323 GLY A C 1
ATOM 2642 O O . GLY A 1 323 ? -21.242 20.915 26.975 1.00 55.12 323 GLY A O 1
ATOM 2643 N N . ARG A 1 324 ? -21.637 23.038 27.595 1.00 60.78 324 ARG A N 1
ATOM 2644 C CA . ARG A 1 324 ? -22.442 23.398 26.426 1.00 60.78 324 ARG A CA 1
ATOM 2645 C C . ARG A 1 324 ? -21.494 23.730 25.274 1.00 60.78 324 ARG A C 1
ATOM 2647 O O . ARG A 1 324 ? -20.680 24.637 25.371 1.00 60.78 324 ARG A O 1
ATOM 2654 N N . HIS A 1 325 ? -21.610 23.000 24.171 1.00 67.25 325 HIS A N 1
ATOM 2655 C CA . HIS A 1 325 ? -20.917 23.281 22.916 1.00 67.25 325 HIS A CA 1
ATOM 2656 C C . HIS A 1 325 ? -21.906 23.948 21.948 1.00 67.25 325 HIS A C 1
ATOM 2658 O O . HIS A 1 325 ? -22.592 23.238 21.201 1.00 67.25 325 HIS A O 1
ATOM 2664 N N . PRO A 1 326 ? -22.071 25.282 21.999 1.00 56.75 326 PRO A N 1
ATOM 2665 C CA . PRO A 1 326 ? -22.944 25.994 21.077 1.00 56.75 326 PRO A CA 1
ATOM 2666 C C . PRO A 1 326 ? -22.379 25.921 19.660 1.00 56.75 326 PRO A C 1
ATOM 2668 O O . PRO A 1 326 ? -21.168 26.002 19.445 1.00 56.75 326 PRO A O 1
ATOM 2671 N N . CYS A 1 327 ? -23.260 25.750 18.681 1.00 64.75 327 CYS A N 1
ATOM 2672 C CA . CYS A 1 327 ? -22.864 25.871 17.293 1.00 64.75 327 CYS A CA 1
ATOM 2673 C C . CYS A 1 327 ? -22.623 27.349 16.945 1.00 64.75 327 CYS A C 1
ATOM 2675 O O . CYS A 1 327 ? -23.507 28.167 17.178 1.00 64.75 327 CYS A O 1
ATOM 2677 N N . PRO A 1 328 ? -21.475 27.713 16.349 1.00 58.94 328 PRO A N 1
ATOM 2678 C CA . PRO A 1 328 ? -21.199 29.102 15.976 1.00 58.94 328 PRO A CA 1
ATOM 2679 C C . PRO A 1 328 ? -22.088 29.617 14.830 1.00 58.94 328 PRO A C 1
ATOM 2681 O O . PRO A 1 328 ? -22.162 30.818 14.611 1.00 58.94 328 PRO A O 1
ATOM 2684 N N . GLN A 1 329 ? -22.765 28.722 14.103 1.00 59.53 329 GLN A N 1
ATOM 2685 C CA . GLN A 1 329 ? -23.574 29.043 12.919 1.00 59.53 329 GLN A CA 1
ATOM 2686 C C . GLN A 1 329 ? -25.086 28.892 13.152 1.00 59.53 329 GLN A C 1
ATOM 2688 O O . GLN A 1 329 ? -25.881 29.253 12.290 1.00 59.53 329 GLN A O 1
ATOM 2693 N N . CYS A 1 330 ? -25.522 28.363 14.303 1.00 63.75 330 CYS A N 1
ATOM 2694 C CA . CYS A 1 330 ? -26.941 28.332 14.663 1.00 63.75 330 CYS A CA 1
ATOM 2695 C C . CYS A 1 330 ? -27.156 28.216 16.175 1.00 63.75 330 CYS A C 1
ATOM 2697 O O . CYS A 1 330 ? -26.295 27.741 16.904 1.00 63.75 330 CYS A O 1
ATOM 2699 N N . SER A 1 331 ? -28.359 28.531 16.653 1.00 56.81 331 SER A N 1
ATOM 2700 C CA . SER A 1 331 ? -28.699 28.546 18.085 1.00 56.81 331 SER A CA 1
ATOM 2701 C C . SER A 1 331 ? -28.809 27.159 18.752 1.00 56.81 331 SER A C 1
ATOM 2703 O O . SER A 1 331 ? -29.404 27.031 19.821 1.00 56.81 331 SER A O 1
ATOM 2705 N N . LYS A 1 332 ? -28.280 26.090 18.137 1.00 51.50 332 LYS A N 1
ATOM 2706 C CA . LYS A 1 332 ? -28.311 24.730 18.701 1.00 51.50 332 LYS A CA 1
ATOM 2707 C C . LYS A 1 332 ? -27.104 24.485 19.603 1.00 51.50 332 LYS A C 1
ATOM 2709 O O . LYS A 1 332 ? -25.966 24.762 19.234 1.00 51.50 332 LYS A O 1
ATOM 2714 N N . ILE A 1 333 ? -27.368 23.903 20.770 1.00 57.00 333 ILE A N 1
ATOM 2715 C CA . ILE A 1 333 ? -26.371 23.617 21.802 1.00 57.00 333 ILE A CA 1
ATOM 2716 C C . ILE A 1 333 ? -26.202 22.105 21.935 1.00 57.00 333 ILE A C 1
ATOM 2718 O O . ILE A 1 333 ? -27.185 21.370 22.047 1.00 57.00 333 ILE A O 1
ATOM 2722 N N . PHE A 1 334 ? -24.954 21.642 21.942 1.00 68.44 334 PHE A N 1
ATOM 2723 C CA . PHE A 1 334 ? -24.608 20.225 22.000 1.00 68.44 334 PHE A CA 1
ATOM 2724 C C . PHE A 1 334 ? -23.916 19.877 23.315 1.00 68.44 334 PHE A C 1
ATOM 2726 O O . PHE A 1 334 ? -23.174 20.673 23.875 1.00 68.44 334 PHE A O 1
ATOM 2733 N N . THR A 1 335 ? -24.136 18.653 23.788 1.00 57.28 335 THR A N 1
ATOM 2734 C CA . THR A 1 335 ? -23.568 18.128 25.042 1.00 57.28 335 THR A CA 1
ATOM 2735 C C . THR A 1 335 ? -22.237 17.397 24.843 1.00 57.28 335 THR A C 1
ATOM 2737 O O . THR A 1 335 ? -21.682 16.844 25.785 1.00 57.28 335 THR A O 1
ATOM 2740 N N . SER A 1 336 ? -21.724 17.336 23.608 1.00 60.09 336 SER A N 1
ATOM 2741 C CA . SER A 1 336 ? -20.389 16.801 23.319 1.00 60.09 336 SER A CA 1
ATOM 2742 C C . SER A 1 336 ? -19.778 17.444 22.076 1.00 60.09 336 SER A C 1
ATOM 2744 O O . SER A 1 336 ? -20.488 17.780 21.124 1.00 60.09 336 SER A O 1
ATOM 2746 N N . THR A 1 337 ? -18.450 17.552 22.059 1.00 62.94 337 THR A N 1
ATOM 2747 C CA . THR A 1 337 ? -17.672 18.067 20.921 1.00 62.94 337 THR A CA 1
ATOM 2748 C C . THR A 1 337 ? -17.875 17.249 19.646 1.00 62.94 337 THR A C 1
ATOM 2750 O O . THR A 1 337 ? -17.970 17.817 18.565 1.00 62.94 337 THR A O 1
ATOM 2753 N N . VAL A 1 338 ? -18.016 15.925 19.751 1.00 70.81 338 VAL A N 1
ATOM 2754 C CA . VAL A 1 338 ? -18.257 15.035 18.599 1.00 70.81 338 VAL A CA 1
ATOM 2755 C C . VAL A 1 338 ? -19.649 15.266 17.994 1.00 70.81 338 VAL A C 1
ATOM 2757 O O . VAL A 1 338 ? -19.807 15.269 16.771 1.00 70.81 338 VAL A O 1
ATOM 2760 N N . ALA A 1 339 ? -20.664 15.504 18.832 1.00 67.62 339 ALA A N 1
ATOM 2761 C CA . ALA A 1 339 ? -22.004 15.858 18.364 1.00 67.62 339 ALA A CA 1
ATOM 2762 C C . ALA A 1 339 ? -22.027 17.249 17.706 1.00 67.62 339 ALA A C 1
ATOM 2764 O O . ALA A 1 339 ? -22.661 17.417 16.668 1.00 67.62 339 ALA A O 1
ATOM 2765 N N . LEU A 1 340 ? -21.279 18.217 18.251 1.00 73.81 340 LEU A N 1
ATOM 2766 C CA . LEU A 1 340 ? -21.112 19.522 17.609 1.00 73.81 340 LEU A CA 1
ATOM 2767 C C . LEU A 1 340 ? -20.384 19.398 16.260 1.00 73.81 340 LEU A C 1
ATOM 2769 O O . LEU A 1 340 ? -20.862 19.953 15.283 1.00 73.81 340 LEU A O 1
ATOM 2773 N N . GLN A 1 341 ? -19.286 18.641 16.170 1.00 68.62 341 GLN A N 1
ATOM 2774 C CA . GLN A 1 341 ? -18.527 18.452 14.920 1.00 68.62 341 GLN A CA 1
ATOM 2775 C C . GLN A 1 341 ? -19.327 17.729 13.829 1.00 68.62 341 GLN A C 1
ATOM 2777 O O . GLN A 1 341 ? -19.165 17.984 12.639 1.00 68.62 341 GLN A O 1
ATOM 2782 N N . THR A 1 342 ? -20.191 16.789 14.210 1.00 69.62 342 THR A N 1
ATOM 2783 C CA . THR A 1 342 ? -21.086 16.127 13.248 1.00 69.62 342 THR A CA 1
ATOM 2784 C C . THR A 1 342 ? -22.218 17.044 12.802 1.00 69.62 342 THR A C 1
ATOM 2786 O O . THR A 1 342 ? -22.624 16.981 11.644 1.00 69.62 342 THR A O 1
ATOM 2789 N N . HIS A 1 343 ? -22.694 17.924 13.682 1.00 72.88 343 HIS A N 1
ATOM 2790 C CA . HIS A 1 343 ? -23.651 18.961 13.328 1.00 72.88 343 HIS A CA 1
ATOM 2791 C C . HIS A 1 343 ? -23.035 20.096 12.496 1.00 72.88 343 HIS A C 1
ATOM 2793 O O . HIS A 1 343 ? -23.682 20.554 11.564 1.00 72.88 343 HIS A O 1
ATOM 2799 N N . SER A 1 344 ? -21.798 20.526 12.765 1.00 67.06 344 SER A N 1
ATOM 2800 C CA . SER A 1 344 ? -21.142 21.618 12.028 1.00 67.06 344 SER A CA 1
ATOM 2801 C C . SER A 1 344 ? -20.928 21.279 10.552 1.00 67.06 344 SER A C 1
ATOM 2803 O O . SER A 1 344 ? -21.036 22.146 9.695 1.00 67.06 344 SER A O 1
ATOM 2805 N N . ARG A 1 345 ? -20.776 19.988 10.230 1.00 67.00 345 ARG A N 1
ATOM 2806 C CA . ARG A 1 345 ? -20.793 19.474 8.847 1.00 67.00 345 ARG A CA 1
ATOM 2807 C C . ARG A 1 345 ? -22.117 19.686 8.109 1.00 67.00 345 ARG A C 1
ATOM 2809 O O . ARG A 1 345 ? -22.168 19.485 6.905 1.00 67.00 345 ARG A O 1
ATOM 2816 N N . GLN A 1 346 ? -23.202 20.020 8.808 1.00 61.78 346 GLN A N 1
ATOM 2817 C CA . GLN A 1 346 ? -24.468 20.393 8.170 1.00 61.78 346 GLN A CA 1
ATOM 2818 C C . GLN A 1 346 ? -24.455 21.840 7.663 1.00 61.78 346 GLN A C 1
ATOM 2820 O O . GLN A 1 346 ? -25.281 22.166 6.815 1.00 61.78 346 GLN A O 1
ATOM 2825 N N . HIS A 1 347 ? -23.547 22.673 8.178 1.00 62.06 347 HIS A N 1
ATOM 2826 C CA . HIS A 1 347 ? -23.345 24.058 7.748 1.00 62.06 347 HIS A CA 1
ATOM 2827 C C . HIS A 1 347 ? -22.203 24.187 6.735 1.00 62.06 347 HIS A C 1
ATOM 2829 O O . HIS A 1 347 ? -22.262 25.037 5.856 1.00 62.06 347 HIS A O 1
ATOM 2835 N N . GLU A 1 348 ? -21.179 23.333 6.824 1.00 57.06 348 GLU A N 1
ATOM 2836 C CA . GLU A 1 348 ? -20.128 23.236 5.805 1.00 57.06 348 GLU A CA 1
ATOM 2837 C C . GLU A 1 348 ? -20.636 22.426 4.602 1.00 57.06 348 GLU A C 1
ATOM 2839 O O . GLU A 1 348 ? -20.665 21.193 4.602 1.00 57.06 348 GLU A O 1
ATOM 2844 N N . GLU A 1 349 ? -21.085 23.138 3.572 1.00 58.84 349 GLU A N 1
ATOM 2845 C CA . GLU A 1 349 ? -21.622 22.576 2.338 1.00 58.84 349 GLU A CA 1
ATOM 2846 C C . GLU A 1 349 ? -20.593 21.721 1.587 1.00 58.84 349 GLU A C 1
ATOM 2848 O O . GLU A 1 349 ? -19.715 22.214 0.880 1.00 58.84 349 GLU A O 1
ATOM 2853 N N . LYS A 1 350 ? -20.765 20.400 1.640 1.00 56.00 350 LYS A N 1
ATOM 2854 C CA . LYS A 1 350 ? -20.365 19.538 0.527 1.00 56.00 350 LYS A CA 1
ATOM 2855 C C . LYS A 1 350 ? -21.471 18.539 0.239 1.00 56.00 350 LYS A C 1
ATOM 2857 O O . LYS A 1 350 ? -21.556 17.470 0.841 1.00 56.00 350 LYS A O 1
ATOM 2862 N N . THR A 1 351 ? -22.345 18.927 -0.683 1.00 66.19 351 THR A N 1
ATOM 2863 C CA . THR A 1 351 ? -23.309 18.021 -1.303 1.00 66.19 351 THR A CA 1
ATOM 2864 C C . THR A 1 351 ? -22.529 16.913 -1.999 1.00 66.19 351 THR A C 1
ATOM 2866 O O . THR A 1 351 ? -21.686 17.173 -2.854 1.00 66.19 351 THR A O 1
ATOM 2869 N N . ILE A 1 352 ? -22.765 15.673 -1.586 1.00 73.44 352 ILE A N 1
ATOM 2870 C CA . ILE A 1 352 ? -22.166 14.495 -2.202 1.00 73.44 352 ILE A CA 1
ATOM 2871 C C . ILE A 1 352 ? -23.150 14.026 -3.264 1.00 73.44 352 ILE A C 1
ATOM 2873 O O . ILE A 1 352 ? -24.315 13.777 -2.956 1.00 73.44 352 ILE A O 1
ATOM 2877 N N . PHE A 1 353 ? -22.699 13.947 -4.508 1.00 74.12 353 PHE A N 1
ATOM 2878 C CA . PHE A 1 353 ? -23.552 13.587 -5.632 1.00 74.12 353 PHE A CA 1
ATOM 2879 C C . PHE A 1 353 ? -23.512 12.081 -5.876 1.00 74.12 353 PHE A C 1
ATOM 2881 O O . PHE A 1 353 ? -22.465 11.445 -5.760 1.00 74.12 353 PHE A O 1
ATOM 2888 N N . CYS A 1 354 ? -24.668 11.502 -6.192 1.00 79.06 354 CYS A N 1
ATOM 2889 C CA . CYS A 1 354 ? -24.734 10.149 -6.724 1.00 79.06 354 CYS A CA 1
ATOM 2890 C C . CYS A 1 354 ? -24.161 10.119 -8.143 1.00 79.06 354 CYS A C 1
ATOM 2892 O O . CYS A 1 354 ? -24.650 10.830 -9.010 1.00 79.06 354 CYS A O 1
ATOM 2894 N N . GLU A 1 355 ? -23.193 9.246 -8.400 1.00 77.44 355 GLU A N 1
ATOM 2895 C CA . GLU A 1 355 ? -22.542 9.124 -9.713 1.00 77.44 355 GLU A CA 1
ATOM 2896 C C . GLU A 1 355 ? -23.486 8.625 -10.825 1.00 77.44 355 GLU A C 1
ATOM 2898 O O . GLU A 1 355 ? -23.205 8.827 -11.999 1.00 77.44 355 GLU A O 1
ATOM 2903 N N . ILE A 1 356 ? -24.620 8.007 -10.470 1.00 81.06 356 ILE A N 1
ATOM 2904 C CA . ILE A 1 356 ? -25.551 7.386 -11.429 1.00 81.06 356 ILE A CA 1
ATOM 2905 C C . ILE A 1 356 ? -26.675 8.345 -11.842 1.00 81.06 356 ILE A C 1
ATOM 2907 O O . ILE A 1 356 ? -27.021 8.424 -13.014 1.00 81.06 356 ILE A O 1
ATOM 2911 N N . CYS A 1 357 ? -27.267 9.078 -10.894 1.00 79.31 357 CYS A N 1
ATOM 2912 C CA . CYS A 1 357 ? -28.409 9.962 -11.173 1.00 79.31 357 CYS A CA 1
ATOM 2913 C C . CYS A 1 357 ? -28.180 11.421 -10.763 1.00 79.31 357 CYS A C 1
ATOM 2915 O O . CYS A 1 357 ? -29.129 12.201 -10.705 1.00 79.31 357 CYS A O 1
ATOM 2917 N N . ASN A 1 358 ? -26.943 11.768 -10.403 1.00 76.38 358 ASN A N 1
ATOM 2918 C CA . ASN A 1 358 ? -26.518 13.094 -9.960 1.00 76.38 358 ASN A CA 1
ATOM 2919 C C . ASN A 1 358 ? -27.353 13.686 -8.807 1.00 76.38 358 ASN A C 1
ATOM 2921 O O . ASN A 1 358 ? -27.420 14.900 -8.619 1.00 76.38 358 ASN A O 1
ATOM 2925 N N . LEU A 1 359 ? -28.004 12.833 -8.004 1.00 79.31 359 LEU A N 1
ATOM 2926 C CA . LEU A 1 359 ? -28.772 13.288 -6.850 1.00 79.31 359 LEU A CA 1
ATOM 2927 C C . LEU A 1 359 ? -27.811 13.768 -5.760 1.00 79.31 359 LEU A C 1
ATOM 2929 O O . LEU A 1 359 ? -27.028 12.984 -5.219 1.00 79.31 359 LEU A O 1
ATOM 2933 N N . GLY A 1 360 ? -27.904 15.050 -5.420 1.00 77.38 360 GLY A N 1
ATOM 2934 C CA . GLY A 1 360 ? -27.135 15.656 -4.344 1.00 77.38 360 GLY A CA 1
ATOM 2935 C C . GLY A 1 360 ? -27.692 15.304 -2.966 1.00 77.38 360 GLY A C 1
ATOM 2936 O O . GLY A 1 360 ? -28.830 15.641 -2.635 1.00 77.38 360 GLY A O 1
ATOM 2937 N N . VAL A 1 361 ? -26.884 14.660 -2.126 1.00 76.12 361 VAL A N 1
ATOM 2938 C CA . VAL A 1 361 ? -27.237 14.319 -0.743 1.00 76.12 361 VAL A CA 1
ATOM 2939 C C . VAL A 1 361 ? -26.221 14.883 0.246 1.00 76.12 361 VAL A C 1
ATOM 2941 O O . VAL A 1 361 ? -25.022 14.944 -0.005 1.00 76.12 361 VAL A O 1
ATOM 2944 N N . ARG A 1 362 ? -26.709 15.308 1.414 1.00 70.00 362 ARG A N 1
ATOM 2945 C CA . ARG A 1 362 ? -25.918 16.079 2.391 1.00 70.00 362 ARG A CA 1
ATOM 2946 C C . ARG A 1 362 ? -25.086 15.232 3.361 1.00 70.00 362 ARG A C 1
ATOM 2948 O O . ARG A 1 362 ? -24.298 15.776 4.122 1.00 70.00 362 ARG A O 1
ATOM 2955 N N . ILE A 1 363 ? -25.295 13.913 3.408 1.00 74.56 363 ILE A N 1
ATOM 2956 C CA . ILE A 1 363 ? -24.644 13.027 4.388 1.00 74.56 363 ILE A CA 1
ATOM 2957 C C . ILE A 1 363 ? -24.231 11.713 3.699 1.00 74.56 363 ILE A C 1
ATOM 2959 O O . ILE A 1 363 ? -25.069 11.110 3.023 1.00 74.56 363 ILE A O 1
ATOM 2963 N N . PRO A 1 364 ? -23.002 11.199 3.914 1.00 73.94 364 PRO A N 1
ATOM 2964 C CA . PRO A 1 364 ? -22.531 9.953 3.295 1.00 73.94 364 PRO A CA 1
ATOM 2965 C C . PRO A 1 364 ? -23.423 8.726 3.548 1.00 73.94 364 PRO A C 1
ATOM 2967 O O . PRO A 1 364 ? -23.598 7.886 2.668 1.00 73.94 364 PRO A O 1
ATOM 2970 N N . SER A 1 365 ? -24.026 8.610 4.737 1.00 77.88 365 SER A N 1
ATOM 2971 C CA . SER A 1 365 ? -24.946 7.508 5.059 1.00 77.88 365 SER A CA 1
ATOM 2972 C C . SER A 1 365 ? -26.236 7.553 4.232 1.00 77.88 365 SER A C 1
ATOM 2974 O O . SER A 1 365 ? -26.784 6.502 3.887 1.00 77.88 365 SER A O 1
ATOM 2976 N N . ALA A 1 366 ? -26.697 8.753 3.870 1.00 79.06 366 ALA A N 1
ATOM 2977 C CA . ALA A 1 366 ? -27.834 8.933 2.978 1.00 79.06 366 ALA A CA 1
ATOM 2978 C C . ALA A 1 366 ? -27.473 8.520 1.545 1.00 79.06 366 ALA A C 1
ATOM 2980 O O . ALA A 1 366 ? -28.265 7.823 0.916 1.00 79.06 366 ALA A O 1
ATOM 2981 N N . LEU A 1 367 ? -26.259 8.846 1.073 1.00 80.75 367 LEU A N 1
ATOM 2982 C CA . LEU A 1 367 ? -25.779 8.385 -0.234 1.00 80.75 367 LEU A CA 1
ATOM 2983 C C . LEU A 1 367 ? -25.702 6.862 -0.292 1.00 80.75 367 LEU A C 1
ATOM 2985 O O . LEU A 1 367 ? -26.242 6.263 -1.210 1.00 80.75 367 LEU A O 1
ATOM 2989 N N . LYS A 1 368 ? -25.120 6.222 0.729 1.00 80.25 368 LYS A N 1
ATOM 2990 C CA . LYS A 1 368 ? -25.039 4.755 0.803 1.00 80.25 368 LYS A CA 1
ATOM 2991 C C . LYS A 1 368 ? -26.418 4.093 0.720 1.00 80.25 368 LYS A C 1
ATOM 2993 O O . LYS A 1 368 ? -26.570 3.088 0.041 1.00 80.25 368 LYS A O 1
ATOM 2998 N N . THR A 1 369 ? -27.416 4.668 1.391 1.00 77.25 369 THR A N 1
ATOM 2999 C CA . THR A 1 369 ? -28.799 4.167 1.336 1.00 77.25 369 THR A CA 1
ATOM 3000 C C . THR A 1 369 ? -29.429 4.416 -0.036 1.00 77.25 369 THR A C 1
ATOM 3002 O O . THR A 1 369 ? -30.134 3.556 -0.548 1.00 77.25 369 THR A O 1
ATOM 3005 N N . HIS A 1 370 ? -29.159 5.570 -0.649 1.00 81.06 370 HIS A N 1
ATOM 3006 C CA . HIS A 1 370 ? -29.626 5.903 -1.992 1.00 81.06 370 HIS A CA 1
ATOM 3007 C C . HIS A 1 370 ? -29.033 4.978 -3.066 1.00 81.06 370 HIS A C 1
ATOM 3009 O O . HIS A 1 370 ? -29.762 4.554 -3.956 1.00 81.06 370 HIS A O 1
ATOM 3015 N N . MET A 1 371 ? -27.758 4.590 -2.953 1.00 78.81 371 MET A N 1
ATOM 3016 C CA . MET A 1 371 ? -27.115 3.676 -3.908 1.00 78.81 371 MET A CA 1
ATOM 3017 C C . MET A 1 371 ? -27.810 2.309 -3.996 1.00 78.81 371 MET A C 1
ATOM 3019 O O . MET A 1 371 ? -27.769 1.685 -5.051 1.00 78.81 371 MET A O 1
ATOM 3023 N N . LEU A 1 372 ? -28.517 1.875 -2.943 1.00 77.44 372 LEU A N 1
ATOM 3024 C CA . LEU A 1 372 ? -29.308 0.635 -2.960 1.00 77.44 372 LEU A CA 1
ATOM 3025 C C . LEU A 1 372 ? -30.480 0.679 -3.953 1.00 77.44 372 LEU A C 1
ATOM 3027 O O . LEU A 1 372 ? -30.978 -0.363 -4.374 1.00 77.44 372 LEU A O 1
ATOM 3031 N N . VAL A 1 373 ? -30.925 1.878 -4.344 1.00 74.56 373 VAL A N 1
ATOM 3032 C CA . VAL A 1 373 ? -31.942 2.049 -5.388 1.00 74.56 373 VAL A CA 1
ATOM 3033 C C . VAL A 1 373 ? -31.380 1.645 -6.753 1.00 74.56 373 VAL A C 1
ATOM 3035 O O . VAL A 1 373 ? -32.083 0.999 -7.526 1.00 74.56 373 VAL A O 1
ATOM 3038 N N . HIS A 1 374 ? -30.111 1.965 -7.020 1.00 75.62 374 HIS A N 1
ATOM 3039 C CA . HIS A 1 374 ? -29.450 1.671 -8.295 1.00 75.62 374 HIS A CA 1
ATOM 3040 C C . HIS A 1 374 ? -28.971 0.226 -8.396 1.00 75.62 374 HIS A C 1
ATOM 3042 O O . HIS A 1 374 ? -29.077 -0.381 -9.455 1.00 75.62 374 HIS A O 1
ATOM 3048 N N . THR A 1 375 ? -28.493 -0.360 -7.295 1.00 69.12 375 THR A N 1
ATOM 3049 C CA . THR A 1 375 ? -28.003 -1.750 -7.294 1.00 69.12 375 THR A CA 1
ATOM 3050 C C . THR A 1 375 ? -29.121 -2.794 -7.287 1.00 69.12 375 THR A C 1
ATOM 3052 O O . THR A 1 375 ? -28.836 -3.987 -7.340 1.00 69.12 375 THR A O 1
ATOM 3055 N N . GLN A 1 376 ? -30.386 -2.369 -7.173 1.00 66.62 376 GLN A N 1
ATOM 3056 C CA . GLN A 1 376 ? -31.559 -3.228 -6.966 1.00 66.62 376 GLN A CA 1
ATOM 3057 C C . GLN A 1 376 ? -31.414 -4.242 -5.813 1.00 66.62 376 GLN A C 1
ATOM 3059 O O . GLN A 1 376 ? -32.199 -5.188 -5.716 1.00 66.62 376 GLN A O 1
ATOM 3064 N N . GLN A 1 377 ? -30.463 -4.035 -4.896 1.00 67.81 377 GLN A N 1
ATOM 3065 C CA . GLN A 1 377 ? -30.290 -4.880 -3.719 1.00 67.81 377 GLN A CA 1
ATOM 3066 C C . GLN A 1 377 ? -31.451 -4.639 -2.753 1.00 67.81 377 GLN A C 1
ATOM 3068 O O . GLN A 1 377 ? -31.551 -3.612 -2.077 1.00 67.81 377 GLN A O 1
ATOM 3073 N N . ARG A 1 378 ? -32.388 -5.587 -2.744 1.00 74.19 378 ARG A N 1
ATOM 3074 C CA . ARG A 1 378 ? -33.604 -5.563 -1.934 1.00 74.19 378 ARG A CA 1
ATOM 3075 C C . ARG A 1 378 ? -33.560 -6.715 -0.938 1.00 74.19 378 ARG A C 1
ATOM 3077 O O . ARG A 1 378 ? -34.240 -7.725 -1.098 1.00 74.19 378 ARG A O 1
ATOM 3084 N N . ASP A 1 379 ? -32.754 -6.542 0.099 1.00 78.56 379 ASP A N 1
AT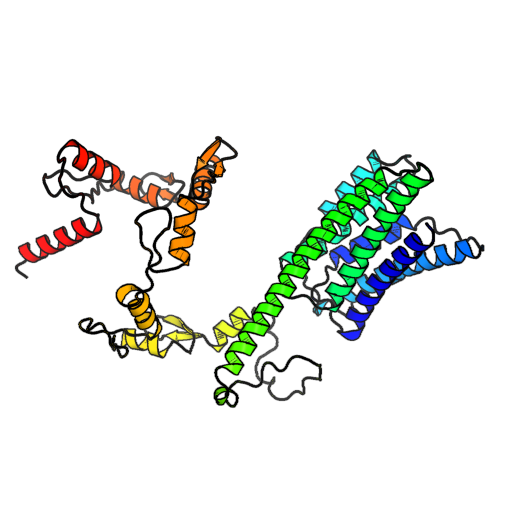OM 3085 C CA . ASP A 1 379 ? -32.454 -7.605 1.067 1.00 78.56 379 ASP A CA 1
ATOM 3086 C C . ASP A 1 379 ? -33.592 -7.858 2.069 1.00 78.56 379 ASP A C 1
ATOM 3088 O O . ASP A 1 379 ? -33.570 -8.822 2.832 1.00 78.56 379 ASP A O 1
ATOM 3092 N N . HIS A 1 380 ? -34.613 -6.998 2.091 1.00 83.88 380 HIS A N 1
ATOM 3093 C CA . HIS A 1 380 ? -35.696 -7.060 3.067 1.00 83.88 380 HIS A CA 1
ATOM 3094 C C . HIS A 1 380 ? -37.016 -7.456 2.404 1.00 83.88 380 HIS A C 1
ATOM 3096 O O . HIS A 1 380 ? -37.729 -6.605 1.873 1.00 83.88 380 HIS A O 1
ATOM 3102 N N . LYS A 1 381 ? -37.349 -8.750 2.441 1.00 86.38 381 LYS A N 1
ATOM 3103 C CA . LYS A 1 381 ? -38.586 -9.301 1.867 1.00 86.38 381 LYS A CA 1
ATOM 3104 C C . LYS A 1 381 ? -39.754 -9.230 2.850 1.00 86.38 381 LYS A C 1
ATOM 3106 O O . LYS A 1 381 ? -39.589 -9.472 4.041 1.00 86.38 381 LYS A O 1
ATOM 3111 N N . CYS A 1 382 ? -40.934 -8.895 2.341 1.00 89.25 382 CYS A N 1
ATOM 3112 C CA . CYS A 1 382 ? -42.181 -8.949 3.088 1.00 89.25 382 CYS A CA 1
ATOM 3113 C C . CYS A 1 382 ? -42.701 -10.381 3.157 1.00 89.25 382 CYS A C 1
ATOM 3115 O O . CYS A 1 382 ? -42.902 -11.012 2.125 1.00 89.25 382 CYS A O 1
ATOM 3117 N N . GLU A 1 383 ? -42.972 -10.853 4.370 1.00 86.69 383 GLU A N 1
ATOM 3118 C CA . GLU A 1 383 ? -43.497 -12.197 4.630 1.00 86.69 383 GLU A CA 1
ATOM 3119 C C . GLU A 1 383 ? -44.935 -12.380 4.112 1.00 86.69 383 GLU A C 1
ATOM 3121 O O . GLU A 1 383 ? -45.310 -13.484 3.744 1.00 86.69 383 GLU A O 1
ATOM 3126 N N . PHE A 1 384 ? -45.719 -11.299 4.004 1.00 83.38 384 PHE A N 1
ATOM 3127 C CA . PHE A 1 384 ? -47.121 -11.362 3.567 1.00 83.38 384 PHE A CA 1
ATOM 3128 C C . PHE A 1 384 ? -47.306 -11.412 2.044 1.00 83.38 384 PHE A C 1
ATOM 3130 O O . PHE A 1 384 ? -48.264 -12.003 1.564 1.00 83.38 384 PHE A O 1
ATOM 3137 N N . CYS A 1 385 ? -46.433 -10.764 1.264 1.00 87.31 385 CYS A N 1
ATOM 3138 C CA . CYS A 1 385 ? -46.626 -10.631 -0.190 1.00 87.31 385 CYS A CA 1
ATOM 3139 C C . CYS A 1 385 ? -45.356 -10.836 -1.028 1.00 87.31 385 CYS A C 1
ATOM 3141 O O . CYS A 1 385 ? -45.358 -10.568 -2.228 1.00 87.31 385 CYS A O 1
ATOM 3143 N N . GLY A 1 386 ? -44.241 -11.222 -0.404 1.00 81.94 386 GLY A N 1
ATOM 3144 C CA . GLY A 1 386 ? -42.969 -11.492 -1.078 1.00 81.94 386 GLY A CA 1
ATOM 3145 C C . GLY A 1 386 ? -42.235 -10.264 -1.632 1.00 81.94 386 GLY A C 1
ATOM 3146 O O . GLY A 1 386 ? -41.098 -10.394 -2.089 1.00 81.94 386 GLY A O 1
ATOM 3147 N N . LYS A 1 387 ? -42.825 -9.059 -1.580 1.00 84.12 387 LYS A N 1
ATOM 3148 C CA . LYS A 1 387 ? -42.189 -7.831 -2.090 1.00 84.12 387 LYS A CA 1
ATOM 3149 C C . LYS A 1 387 ? -40.922 -7.497 -1.309 1.00 84.12 387 LYS A C 1
ATOM 3151 O O . LYS A 1 387 ? -40.918 -7.497 -0.081 1.00 84.12 387 LYS A O 1
ATOM 3156 N N . ALA A 1 388 ? -39.860 -7.170 -2.039 1.00 84.94 388 ALA A N 1
ATOM 3157 C CA . ALA A 1 388 ? -38.547 -6.880 -1.484 1.00 84.94 388 ALA A CA 1
ATOM 3158 C C . ALA A 1 388 ? -38.258 -5.367 -1.442 1.00 84.94 388 ALA A C 1
ATOM 3160 O O . ALA A 1 388 ? -38.579 -4.639 -2.389 1.00 84.94 388 ALA A O 1
ATOM 3161 N N . PHE A 1 389 ? -37.625 -4.908 -0.360 1.00 83.62 389 PHE A N 1
ATOM 3162 C CA . PHE A 1 389 ? -37.313 -3.506 -0.071 1.00 83.62 389 PHE A CA 1
ATOM 3163 C C . PHE A 1 389 ? -35.823 -3.309 0.233 1.00 83.62 389 PHE A C 1
ATOM 3165 O O . PHE A 1 389 ? -35.155 -4.199 0.754 1.00 83.62 389 PHE A O 1
ATOM 3172 N N . TYR A 1 390 ? -35.315 -2.110 -0.054 1.00 80.00 390 TYR A N 1
ATOM 3173 C CA . TYR A 1 390 ? -33.901 -1.743 0.103 1.00 80.00 390 TYR A CA 1
ATOM 3174 C C . TYR A 1 390 ? -33.499 -1.408 1.550 1.00 80.00 390 TYR A C 1
ATOM 3176 O O . TYR A 1 390 ? -32.319 -1.313 1.864 1.00 80.00 390 TYR A O 1
ATOM 3184 N N . ALA A 1 391 ? -34.458 -1.193 2.455 1.00 80.12 391 ALA A N 1
ATOM 3185 C CA . ALA A 1 391 ? -34.164 -0.889 3.853 1.00 80.12 391 ALA A CA 1
ATOM 3186 C C . ALA A 1 391 ? -35.233 -1.439 4.803 1.00 80.12 391 ALA A C 1
ATOM 3188 O O . ALA A 1 391 ? -36.431 -1.380 4.520 1.00 80.12 391 ALA A O 1
ATOM 3189 N N . LYS A 1 392 ? -34.801 -1.895 5.985 1.00 83.81 392 LYS A N 1
ATOM 3190 C CA . LYS A 1 392 ? -35.675 -2.480 7.016 1.00 83.81 392 LYS A CA 1
ATOM 3191 C C . LYS A 1 392 ? -36.830 -1.564 7.439 1.00 83.81 392 LYS A C 1
ATOM 3193 O O . LYS A 1 392 ? -37.945 -2.033 7.624 1.00 83.81 392 LYS A O 1
ATOM 3198 N N . HIS A 1 393 ? -36.589 -0.257 7.570 1.00 81.69 393 HIS A N 1
ATOM 3199 C CA . HIS A 1 393 ? -37.641 0.694 7.956 1.00 81.69 393 HIS A CA 1
ATOM 3200 C C . HIS A 1 393 ? -38.717 0.866 6.869 1.00 81.69 393 HIS A C 1
ATOM 3202 O O . HIS A 1 393 ? -39.866 1.145 7.192 1.00 81.69 393 HIS A O 1
ATOM 3208 N N . VAL A 1 394 ? -38.361 0.678 5.593 1.00 83.06 394 VAL A N 1
ATOM 3209 C CA . VAL A 1 394 ? -39.305 0.728 4.466 1.00 83.06 394 VAL A CA 1
ATOM 3210 C C . VAL A 1 394 ? -40.146 -0.541 4.429 1.00 83.06 394 VAL A C 1
ATOM 3212 O O . VAL A 1 394 ? -41.358 -0.455 4.252 1.00 83.06 394 VAL A O 1
ATOM 3215 N N . LEU A 1 395 ? -39.527 -1.701 4.680 1.00 88.12 395 LEU A N 1
ATOM 3216 C CA . LEU A 1 395 ? -40.252 -2.958 4.860 1.00 88.12 395 LEU A CA 1
ATOM 3217 C C . LEU A 1 395 ? -41.256 -2.859 6.018 1.00 88.12 395 LEU A C 1
ATOM 3219 O O . LEU A 1 395 ? -42.408 -3.240 5.855 1.00 88.12 395 LEU A O 1
ATOM 3223 N N . GLU A 1 396 ? -40.848 -2.314 7.166 1.00 85.88 396 GLU A N 1
ATOM 3224 C CA . GLU A 1 396 ? -41.737 -2.154 8.322 1.00 85.88 396 GLU A CA 1
ATOM 3225 C C . GLU A 1 396 ? -42.939 -1.254 8.002 1.00 85.88 396 GLU A C 1
ATOM 3227 O O . GLU A 1 396 ? -44.069 -1.554 8.378 1.00 85.88 396 GLU A O 1
ATOM 3232 N N . LEU A 1 397 ? -42.720 -0.166 7.257 1.00 85.00 397 LEU A N 1
ATOM 3233 C CA . LEU A 1 397 ? -43.803 0.703 6.793 1.00 85.00 397 LEU A CA 1
ATOM 3234 C C . LEU A 1 397 ? -44.737 -0.008 5.816 1.00 85.00 397 LEU A C 1
ATOM 3236 O O . LEU A 1 397 ? -45.950 0.146 5.920 1.00 85.00 397 LEU A O 1
ATOM 3240 N N . HIS A 1 398 ? -44.186 -0.792 4.890 1.00 86.44 398 HIS A N 1
ATOM 3241 C CA . HIS A 1 398 ? -44.986 -1.612 3.992 1.00 86.44 398 HIS A CA 1
ATOM 3242 C C . HIS A 1 398 ? -45.796 -2.661 4.757 1.00 86.44 398 HIS A C 1
ATOM 3244 O O . HIS A 1 398 ? -46.964 -2.865 4.458 1.00 86.44 398 HIS A O 1
ATOM 3250 N N . ARG A 1 399 ? -45.225 -3.284 5.791 1.00 87.56 399 ARG A N 1
ATOM 3251 C CA . ARG A 1 399 ? -45.914 -4.289 6.607 1.00 87.56 399 ARG A CA 1
ATOM 3252 C C . ARG A 1 399 ? -47.220 -3.759 7.206 1.00 87.56 399 ARG A C 1
ATOM 3254 O O . ARG A 1 399 ? -48.211 -4.482 7.236 1.00 87.56 399 ARG A O 1
ATOM 3261 N N . ARG A 1 400 ? -47.259 -2.475 7.576 1.00 87.94 400 ARG A N 1
ATOM 3262 C CA . ARG A 1 400 ? -48.472 -1.813 8.089 1.00 87.94 400 ARG A CA 1
ATOM 3263 C C . ARG A 1 400 ? -49.618 -1.733 7.083 1.00 87.94 400 ARG A C 1
ATOM 3265 O O . ARG A 1 400 ? -50.757 -1.572 7.504 1.00 87.94 400 ARG A O 1
ATOM 3272 N N . SER A 1 401 ? -49.360 -1.851 5.775 1.00 84.00 401 SER A N 1
ATOM 3273 C CA . SER A 1 401 ? -50.448 -1.927 4.791 1.00 84.00 401 SER A CA 1
ATOM 3274 C C . SER A 1 401 ? -51.178 -3.267 4.824 1.00 84.00 401 SER A C 1
ATOM 3276 O O . SER A 1 401 ? -52.324 -3.319 4.401 1.00 84.00 401 SER A O 1
ATOM 3278 N N . HIS A 1 402 ? -50.528 -4.327 5.313 1.00 85.50 402 HIS A N 1
ATOM 3279 C CA . HIS A 1 402 ? -51.149 -5.644 5.483 1.00 85.50 402 HIS A CA 1
ATOM 3280 C C . HIS A 1 402 ? -51.845 -5.766 6.833 1.00 85.50 402 HIS A C 1
ATOM 3282 O O . HIS A 1 402 ? -52.965 -6.251 6.904 1.00 85.50 402 HIS A O 1
ATOM 3288 N N . THR A 1 403 ? -51.203 -5.292 7.903 1.00 84.31 403 THR A N 1
ATOM 3289 C CA . THR A 1 403 ? -51.749 -5.410 9.265 1.00 84.31 403 THR A CA 1
ATOM 3290 C C . THR A 1 403 ? -52.785 -4.339 9.602 1.00 84.31 403 THR A C 1
ATOM 3292 O O . THR A 1 403 ? -53.469 -4.442 10.614 1.00 84.31 403 THR A O 1
ATOM 3295 N N . GLY A 1 404 ? -52.885 -3.278 8.795 1.00 84.25 404 GLY A N 1
ATOM 3296 C CA . GLY A 1 404 ? -53.767 -2.142 9.068 1.00 84.25 404 GLY A CA 1
ATOM 3297 C C . GLY A 1 404 ? -53.312 -1.263 10.239 1.00 84.25 404 GLY A C 1
ATOM 3298 O O . GLY A 1 404 ? -54.027 -0.335 10.613 1.00 84.25 404 GLY A O 1
ATOM 3299 N N . GLU A 1 405 ? -52.127 -1.503 10.809 1.00 86.31 405 GLU A N 1
ATOM 3300 C CA . GLU A 1 405 ? -51.616 -0.751 11.956 1.00 86.31 405 GLU A CA 1
ATOM 3301 C C . GLU A 1 405 ? -51.441 0.745 11.646 1.00 86.31 405 GLU A C 1
ATOM 3303 O O . GLU A 1 405 ? -50.652 1.160 10.787 1.00 86.31 405 GLU A O 1
ATOM 3308 N N . ARG A 1 406 ? -52.130 1.586 12.425 1.00 86.88 406 ARG A N 1
ATOM 3309 C CA . ARG A 1 406 ? -52.083 3.051 12.321 1.00 86.88 406 ARG A CA 1
ATOM 3310 C C . ARG A 1 406 ? -51.633 3.680 13.642 1.00 86.88 406 ARG A C 1
ATOM 3312 O O . ARG A 1 406 ? -52.436 4.274 14.348 1.00 86.88 406 ARG A O 1
ATOM 3319 N N . PRO A 1 407 ? -50.342 3.573 13.994 1.00 86.06 407 PRO A N 1
ATOM 3320 C CA . PRO A 1 407 ? -49.861 3.933 15.327 1.00 86.06 407 PRO A CA 1
ATOM 3321 C C . PRO A 1 407 ? -49.817 5.446 15.599 1.00 86.06 407 PRO A C 1
ATOM 3323 O O . PRO A 1 407 ? -49.554 5.857 16.726 1.00 86.06 407 PRO A O 1
ATOM 3326 N N . PHE A 1 408 ? -50.031 6.289 14.585 1.00 90.00 408 PHE A N 1
ATOM 3327 C CA . PHE A 1 408 ? -50.077 7.741 14.744 1.00 90.00 408 PHE A CA 1
ATOM 3328 C C . PHE A 1 408 ? -51.525 8.218 14.828 1.00 90.00 408 PHE A C 1
ATOM 3330 O O . PHE A 1 408 ? -52.070 8.699 13.832 1.00 90.00 408 PHE A O 1
ATOM 3337 N N . ALA A 1 409 ? -52.124 8.057 16.005 1.00 88.75 409 ALA A N 1
ATOM 3338 C CA . ALA A 1 409 ? -53.443 8.592 16.313 1.00 88.75 409 ALA A CA 1
ATOM 3339 C C . ALA A 1 409 ? -53.382 10.109 16.525 1.00 88.75 409 ALA A C 1
ATOM 3341 O O . ALA A 1 409 ? -52.494 10.622 17.217 1.00 88.75 409 ALA A O 1
ATOM 3342 N N . CYS A 1 410 ? -54.319 10.827 15.911 1.00 90.62 410 CYS A N 1
ATOM 3343 C CA . CYS A 1 410 ? -54.591 12.207 16.260 1.00 90.62 410 CYS A CA 1
ATOM 3344 C C . CYS A 1 410 ? -55.194 12.274 17.667 1.00 90.62 410 CYS A C 1
ATOM 3346 O O . CYS A 1 410 ? -55.903 11.381 18.105 1.00 90.62 410 CYS A O 1
ATOM 3348 N N . HIS A 1 411 ? -54.847 13.327 18.401 1.00 86.94 411 HIS A N 1
ATOM 3349 C CA . HIS A 1 411 ? -55.378 13.573 19.739 1.00 86.94 411 HIS A CA 1
ATOM 3350 C C . HIS A 1 411 ? -56.511 14.604 19.762 1.00 86.94 411 HIS A C 1
ATOM 3352 O O . HIS A 1 411 ? -57.033 14.901 20.830 1.00 86.94 411 HIS A O 1
ATOM 3358 N N . VAL A 1 412 ? -56.815 15.184 18.602 1.00 88.19 412 VAL A N 1
ATOM 3359 C CA . VAL A 1 412 ? -57.853 16.198 18.388 1.00 88.19 412 VAL A CA 1
ATOM 3360 C C . VAL A 1 412 ? -59.045 15.592 17.638 1.00 88.19 412 VAL A C 1
ATOM 3362 O O . VAL A 1 412 ? -60.169 16.041 17.809 1.00 88.19 412 VAL A O 1
ATOM 3365 N N . CYS A 1 413 ? -58.818 14.558 16.823 1.00 90.56 413 CYS A N 1
ATOM 3366 C CA . CYS A 1 413 ? -59.849 13.811 16.110 1.00 90.56 413 CYS A CA 1
ATOM 3367 C C . CYS A 1 413 ? -59.518 12.313 16.060 1.00 90.56 413 CYS A C 1
ATOM 3369 O O . CYS A 1 413 ? -58.395 11.907 16.360 1.00 90.56 413 CYS A O 1
ATOM 3371 N N . ASP A 1 414 ? -60.468 11.500 15.600 1.00 86.94 414 ASP A N 1
ATOM 3372 C CA . ASP A 1 414 ? -60.356 10.033 15.591 1.00 86.94 414 ASP A CA 1
ATOM 3373 C C . ASP A 1 414 ? -59.510 9.467 14.436 1.00 86.94 414 ASP A C 1
ATOM 3375 O O . ASP A 1 414 ? -59.372 8.251 14.262 1.00 86.94 414 ASP A O 1
ATOM 3379 N N . PHE A 1 415 ? -58.900 10.330 13.618 1.00 88.12 415 PHE A N 1
ATOM 3380 C CA . PHE A 1 415 ? -58.072 9.872 12.509 1.00 88.12 415 PHE A CA 1
ATOM 3381 C C . PHE A 1 415 ? -56.716 9.357 12.981 1.00 88.12 415 PHE A C 1
ATOM 3383 O O . PHE A 1 415 ? -55.959 10.015 13.695 1.00 88.12 415 PHE A O 1
ATOM 3390 N N . SER A 1 416 ? -56.367 8.174 12.483 1.00 88.75 416 SER A N 1
ATOM 3391 C CA . SER A 1 416 ? -55.069 7.549 12.712 1.00 88.75 416 SER A CA 1
ATOM 3392 C C . SER A 1 416 ? -54.353 7.270 11.396 1.00 88.75 416 SER A C 1
ATOM 3394 O O . SER A 1 416 ? -54.968 6.903 10.389 1.00 88.75 416 SER A O 1
ATOM 3396 N N . HIS A 1 417 ? -53.027 7.409 11.397 1.00 88.19 417 HIS A N 1
ATOM 3397 C CA . HIS A 1 417 ? -52.195 7.213 10.212 1.00 88.19 417 HIS A CA 1
ATOM 3398 C C . HIS A 1 417 ? -51.121 6.141 10.417 1.00 88.19 417 HIS A C 1
ATOM 3400 O O . HIS A 1 417 ? -50.520 6.008 11.483 1.00 88.19 417 HIS A O 1
ATOM 3406 N N . ALA A 1 418 ? -50.811 5.414 9.341 1.00 84.69 418 ALA A N 1
ATOM 3407 C CA . ALA A 1 418 ? -49.749 4.405 9.323 1.00 84.69 418 ALA A CA 1
ATOM 3408 C C . ALA A 1 418 ? -48.333 5.018 9.348 1.00 84.69 418 ALA A C 1
ATOM 3410 O O . ALA A 1 418 ? -47.378 4.383 9.806 1.00 84.69 418 ALA A O 1
ATOM 3411 N N . HIS A 1 419 ? -48.185 6.265 8.880 1.00 84.62 419 HIS A N 1
ATOM 3412 C CA . HIS A 1 419 ? -46.893 6.928 8.703 1.00 84.62 419 HIS A CA 1
ATOM 3413 C C . HIS A 1 419 ? -46.854 8.330 9.325 1.00 84.62 419 HIS A C 1
ATOM 3415 O O . HIS A 1 419 ? -47.782 9.123 9.159 1.00 84.62 419 HIS A O 1
ATOM 3421 N N . ARG A 1 420 ? -45.723 8.676 9.960 1.00 86.81 420 ARG A N 1
ATOM 3422 C CA . ARG A 1 420 ? -45.511 9.980 10.609 1.00 86.81 420 ARG A CA 1
ATOM 3423 C C . ARG A 1 420 ? -45.704 11.150 9.650 1.00 86.81 420 ARG A C 1
ATOM 3425 O O . ARG A 1 420 ? -46.242 12.172 10.047 1.00 86.81 420 ARG A O 1
ATOM 3432 N N . VAL A 1 421 ? -45.258 11.021 8.400 1.00 86.00 421 VAL A N 1
ATOM 3433 C CA . VAL A 1 421 ? -45.367 12.109 7.413 1.00 86.00 421 VAL A CA 1
ATOM 3434 C C . VAL A 1 421 ? -46.830 12.428 7.104 1.00 86.00 421 VAL A C 1
ATOM 3436 O O . VAL A 1 421 ? -47.179 13.599 6.994 1.00 86.00 421 VAL A O 1
ATOM 3439 N N . LEU A 1 422 ? -47.687 11.406 7.010 1.00 88.00 422 LEU A N 1
ATOM 3440 C CA . LEU A 1 422 ? -49.121 11.592 6.783 1.00 88.00 422 LEU A CA 1
ATOM 3441 C C . LEU A 1 422 ? -49.791 12.226 8.004 1.00 88.00 422 LEU A C 1
ATOM 3443 O O . LEU A 1 422 ? -50.523 13.192 7.841 1.00 88.00 422 LEU A O 1
ATOM 3447 N N . TYR A 1 423 ? -49.449 11.766 9.210 1.00 90.94 423 TYR A N 1
ATOM 3448 C CA . TYR A 1 423 ? -49.909 12.373 10.461 1.00 90.94 423 TYR A CA 1
ATOM 3449 C C . TYR A 1 423 ? -49.505 13.849 10.582 1.00 90.94 423 TYR A C 1
ATOM 3451 O O . TYR A 1 423 ? -50.345 14.699 10.842 1.00 90.94 423 TYR A O 1
ATOM 3459 N N . VAL A 1 424 ? -48.238 14.187 10.316 1.00 88.38 424 VAL A N 1
ATOM 3460 C CA . VAL A 1 424 ? -47.747 15.577 10.339 1.00 88.38 424 VAL A CA 1
ATOM 3461 C C . VAL A 1 424 ? -48.475 16.437 9.306 1.00 88.38 424 VAL A C 1
ATOM 3463 O O . VAL A 1 424 ? -48.830 17.571 9.610 1.00 88.38 424 VAL A O 1
ATOM 3466 N N . LYS A 1 425 ? -48.697 15.923 8.088 1.00 89.19 425 LYS A N 1
ATOM 3467 C CA . LYS A 1 425 ? -49.468 16.635 7.058 1.00 89.19 425 LYS A CA 1
ATOM 3468 C C . LYS A 1 425 ? -50.918 16.849 7.492 1.00 89.19 425 LYS A C 1
ATOM 3470 O O . LYS A 1 425 ? -51.430 17.944 7.304 1.00 89.19 425 LYS A O 1
ATOM 3475 N N . HIS A 1 426 ? -51.550 15.839 8.085 1.00 90.88 426 HIS A N 1
ATOM 3476 C CA . HIS A 1 426 ? -52.903 15.941 8.622 1.00 90.88 426 HIS A CA 1
ATOM 3477 C C . HIS A 1 426 ? -52.979 16.978 9.757 1.00 90.88 426 HIS A C 1
ATOM 3479 O O . HIS A 1 426 ? -53.794 17.888 9.662 1.00 90.88 426 HIS A O 1
ATOM 3485 N N . MET A 1 427 ? -52.059 16.945 10.731 1.00 91.50 427 MET A N 1
ATOM 3486 C CA . MET A 1 427 ? -51.969 17.955 11.800 1.00 91.50 427 MET A CA 1
ATOM 3487 C C . MET A 1 427 ? -51.805 19.361 11.233 1.00 91.50 427 MET A C 1
ATOM 3489 O O . MET A 1 427 ? -52.579 20.248 11.552 1.00 91.50 427 MET A O 1
ATOM 3493 N N . LYS A 1 428 ? -50.856 19.563 10.316 1.00 90.38 428 LYS A N 1
ATOM 3494 C CA . LYS A 1 428 ? -50.621 20.889 9.730 1.00 90.38 428 LYS A CA 1
ATOM 3495 C C . LYS A 1 428 ? -51.791 21.412 8.897 1.00 90.38 428 LYS A C 1
ATOM 3497 O O . LYS A 1 428 ? -51.950 22.622 8.807 1.00 90.38 428 LYS A O 1
ATOM 3502 N N . LYS A 1 429 ? -52.550 20.528 8.244 1.00 92.00 429 LYS A N 1
ATOM 3503 C CA . LYS A 1 429 ? -53.639 20.914 7.338 1.00 92.00 429 LYS A CA 1
ATOM 3504 C C . LYS A 1 429 ? -54.969 21.121 8.065 1.00 92.00 429 LYS A C 1
ATOM 3506 O O . LYS A 1 429 ? -55.686 22.049 7.723 1.00 92.00 429 LYS A O 1
ATOM 3511 N N . PHE A 1 430 ? -55.302 20.250 9.014 1.00 89.81 430 PHE A N 1
ATOM 3512 C CA . PHE A 1 430 ? -56.622 20.215 9.653 1.00 89.81 430 PHE A CA 1
ATOM 3513 C C . PHE A 1 430 ? -56.614 20.726 11.098 1.00 89.81 430 PHE A C 1
ATOM 3515 O O . PHE A 1 430 ? -57.665 21.096 11.606 1.00 89.81 430 PHE A O 1
ATOM 3522 N N . HIS A 1 431 ? -55.445 20.795 11.741 1.00 90.12 431 HIS A N 1
ATOM 3523 C CA . HIS A 1 431 ? -55.276 21.304 13.106 1.00 90.12 431 HIS A CA 1
ATOM 3524 C C . HIS A 1 431 ? -54.087 22.286 13.185 1.00 90.12 431 HIS A C 1
ATOM 3526 O O . HIS A 1 431 ? -53.105 22.036 13.892 1.00 90.12 431 HIS A O 1
ATOM 3532 N N . PRO A 1 432 ? -54.105 23.382 12.401 1.00 84.88 432 PRO A N 1
ATOM 3533 C CA . PRO A 1 432 ? -53.022 24.359 12.413 1.00 84.88 432 PRO A CA 1
ATOM 3534 C C . PRO A 1 432 ? -52.881 24.984 13.809 1.00 84.88 432 PRO A C 1
ATOM 3536 O O . PRO A 1 432 ? -53.858 25.438 14.391 1.00 84.88 432 PRO A O 1
ATOM 3539 N N . GLY A 1 433 ? -51.658 25.002 14.343 1.00 79.56 433 GLY A N 1
ATOM 3540 C CA . GLY A 1 433 ? -51.360 25.524 15.685 1.00 79.56 433 GLY A CA 1
ATOM 3541 C C . GLY A 1 433 ? -51.306 24.460 16.785 1.00 79.56 433 GLY A C 1
ATOM 3542 O O . GLY A 1 433 ? -50.656 24.687 17.801 1.00 79.56 433 GLY A O 1
ATOM 3543 N N . GLU A 1 434 ? -51.875 23.274 16.556 1.00 85.44 434 GLU A N 1
ATOM 3544 C CA . GLU A 1 434 ? -51.821 22.180 17.527 1.00 85.44 434 GLU A CA 1
ATOM 3545 C C . GLU A 1 434 ? -50.454 21.484 17.569 1.00 85.44 434 GLU A C 1
ATOM 3547 O O . GLU A 1 434 ? -49.757 21.304 16.559 1.00 85.44 434 GLU A O 1
ATOM 3552 N N . ALA A 1 435 ? -50.058 21.059 18.771 1.00 83.81 435 ALA A N 1
ATOM 3553 C CA . ALA A 1 435 ? -48.749 20.465 19.001 1.00 83.81 435 ALA A CA 1
ATOM 3554 C C . ALA A 1 435 ? -48.641 19.066 18.369 1.00 83.81 435 ALA A C 1
ATOM 3556 O O . ALA A 1 435 ? -49.348 18.117 18.718 1.00 83.81 435 ALA A O 1
ATOM 3557 N N . ILE A 1 436 ? -47.674 18.892 17.465 1.00 87.50 436 ILE A N 1
ATOM 3558 C CA . ILE A 1 436 ? -47.438 17.611 16.792 1.00 87.50 436 ILE A CA 1
ATOM 3559 C C . ILE A 1 436 ? -46.710 16.642 17.734 1.00 87.50 436 ILE A C 1
ATOM 3561 O O . ILE A 1 436 ? -45.484 16.672 17.864 1.00 87.50 436 ILE A O 1
ATOM 3565 N N . ARG A 1 437 ? -47.473 15.733 18.345 1.00 86.00 437 ARG A N 1
ATOM 3566 C CA . ARG A 1 437 ? -46.963 14.706 19.274 1.00 86.00 437 ARG A CA 1
ATOM 3567 C C . ARG A 1 437 ? -46.053 13.672 18.599 1.00 86.00 437 ARG A C 1
ATOM 3569 O O . ARG A 1 437 ? -46.235 13.328 17.426 1.00 86.00 437 ARG A O 1
ATOM 3576 N N . THR A 1 438 ? -45.065 13.153 19.333 1.00 86.81 438 THR A N 1
ATOM 3577 C CA . THR A 1 438 ? -44.233 12.035 18.857 1.00 86.81 438 THR A CA 1
ATOM 3578 C C . THR A 1 438 ? -44.932 10.693 19.085 1.00 86.81 438 THR A C 1
ATOM 3580 O O . THR A 1 438 ? -45.852 10.592 19.891 1.00 86.81 438 THR A O 1
ATOM 3583 N N . LEU A 1 439 ? -44.475 9.629 18.411 1.00 84.00 439 LEU A N 1
ATOM 3584 C CA . LEU A 1 439 ? -45.028 8.284 18.622 1.00 84.00 439 LEU A CA 1
ATOM 3585 C C . LEU A 1 439 ? -44.904 7.834 20.087 1.00 84.00 439 LEU A C 1
ATOM 3587 O O . LEU A 1 439 ? -45.806 7.190 20.608 1.00 84.00 439 LEU A O 1
ATOM 3591 N N . ALA A 1 440 ? -43.808 8.203 20.755 1.00 85.19 440 ALA A N 1
ATOM 3592 C CA . ALA A 1 440 ? -43.605 7.882 22.161 1.00 85.19 440 ALA A CA 1
ATOM 3593 C C . ALA A 1 440 ? -44.629 8.591 23.057 1.00 85.19 440 ALA A C 1
ATOM 3595 O O . ALA A 1 440 ? -45.090 7.998 24.027 1.00 85.19 440 ALA A O 1
ATOM 3596 N N . ASP A 1 441 ? -45.003 9.828 22.727 1.00 84.69 441 ASP A N 1
ATOM 3597 C CA . ASP A 1 441 ? -46.009 10.578 23.483 1.00 84.69 441 ASP A CA 1
ATOM 3598 C C . ASP A 1 441 ? -47.402 9.980 23.266 1.00 84.69 441 ASP A C 1
ATOM 3600 O O . ASP A 1 441 ? -48.108 9.725 24.235 1.00 84.69 441 ASP A O 1
ATOM 3604 N N . ILE A 1 442 ? -47.754 9.647 22.016 1.00 85.69 442 ILE A N 1
ATOM 3605 C CA . ILE A 1 442 ? -49.019 8.973 21.671 1.00 85.69 442 ILE A CA 1
ATOM 3606 C C . ILE A 1 442 ? -49.134 7.633 22.417 1.00 85.69 442 ILE A C 1
ATOM 3608 O O . ILE A 1 442 ? -50.147 7.358 23.052 1.00 85.69 442 ILE A O 1
ATOM 3612 N N . GLN A 1 443 ? -48.071 6.823 22.424 1.00 85.25 443 GLN A N 1
ATOM 3613 C CA . GLN A 1 443 ? -48.047 5.539 23.133 1.00 85.25 443 GLN A CA 1
ATOM 3614 C C . GLN A 1 443 ? -48.099 5.690 24.657 1.00 85.25 443 GLN A C 1
ATOM 3616 O O . GLN A 1 443 ? -48.723 4.873 25.330 1.00 85.25 443 GLN A O 1
ATOM 3621 N N . ARG A 1 444 ? -47.444 6.711 25.227 1.00 84.75 444 ARG A N 1
ATOM 3622 C CA . ARG A 1 444 ? -47.550 7.000 26.666 1.00 84.75 444 ARG A CA 1
ATOM 3623 C C . ARG A 1 444 ? -48.973 7.386 27.035 1.00 84.75 444 ARG A C 1
ATOM 3625 O O . ARG A 1 444 ? -49.477 6.885 28.029 1.00 84.75 444 ARG A O 1
ATOM 3632 N N . MET A 1 445 ? -49.621 8.220 26.230 1.00 78.56 445 MET A N 1
ATOM 3633 C CA . MET A 1 445 ? -50.999 8.633 26.482 1.00 78.56 445 MET A CA 1
ATOM 3634 C C . MET A 1 445 ? -51.984 7.478 26.343 1.00 78.56 445 MET A C 1
ATOM 3636 O O . MET A 1 445 ? -52.831 7.328 27.213 1.00 78.56 445 MET A O 1
ATOM 3640 N N . ALA A 1 446 ? -51.806 6.604 25.350 1.00 77.81 446 ALA A N 1
ATOM 3641 C CA . ALA A 1 446 ? -52.598 5.381 25.233 1.00 77.81 446 ALA A CA 1
ATOM 3642 C C . ALA A 1 446 ? -52.445 4.479 26.474 1.00 77.81 446 ALA A C 1
ATOM 3644 O O . ALA A 1 446 ? -53.430 3.955 26.983 1.00 77.81 446 ALA A O 1
ATOM 3645 N N . LYS A 1 447 ? -51.225 4.352 27.022 1.00 80.50 447 LYS A N 1
ATOM 3646 C CA . LYS A 1 447 ? -50.986 3.606 28.272 1.00 80.50 447 LYS A CA 1
ATOM 3647 C C . LYS A 1 447 ? -51.620 4.265 29.498 1.00 80.50 447 LYS A C 1
ATOM 3649 O O . LYS A 1 447 ? -52.091 3.556 30.377 1.00 80.50 447 LYS A O 1
ATOM 3654 N N . VAL A 1 448 ? -51.613 5.596 29.573 1.00 77.62 448 VAL A N 1
ATOM 3655 C CA . VAL A 1 448 ? -52.270 6.342 30.660 1.00 77.62 448 VAL A CA 1
ATOM 3656 C C . VAL A 1 448 ? -53.789 6.190 30.569 1.00 77.62 448 VAL A C 1
ATOM 3658 O O . VAL A 1 448 ? -54.422 5.893 31.570 1.00 77.62 448 VAL A O 1
ATOM 3661 N N . GLN A 1 449 ? -54.371 6.295 29.373 1.00 71.94 449 GLN A N 1
ATOM 3662 C CA . GLN A 1 449 ? -55.804 6.075 29.154 1.00 71.94 449 GLN A CA 1
ATOM 3663 C C . GLN A 1 449 ? -56.228 4.639 29.489 1.00 71.94 449 GLN A C 1
ATOM 3665 O O . GLN A 1 449 ? -57.262 4.452 30.117 1.00 71.94 449 GLN A O 1
ATOM 3670 N N . GLN A 1 450 ? -55.416 3.636 29.136 1.00 73.06 450 GLN A N 1
ATOM 3671 C CA . GLN A 1 450 ? -55.669 2.243 29.518 1.00 73.06 450 GLN A CA 1
ATOM 3672 C C . GLN A 1 450 ? -55.635 2.039 31.037 1.00 73.06 450 GLN A C 1
ATOM 3674 O O . GLN A 1 450 ? -56.503 1.355 31.559 1.00 73.06 450 GLN A O 1
ATOM 3679 N N . ARG A 1 451 ? -54.682 2.651 31.753 1.00 73.38 451 ARG A N 1
ATOM 3680 C CA . ARG A 1 451 ? -54.622 2.588 33.227 1.00 73.38 451 ARG A CA 1
ATOM 3681 C C . ARG A 1 451 ? -55.823 3.260 33.885 1.00 73.38 451 ARG A C 1
ATOM 3683 O O . ARG A 1 451 ? -56.486 2.641 34.705 1.00 73.38 451 ARG A O 1
ATOM 3690 N N . ASN A 1 452 ? -56.177 4.456 33.419 1.00 71.19 452 ASN A N 1
ATOM 3691 C CA . ASN A 1 452 ? -57.347 5.183 33.911 1.00 71.19 452 ASN A CA 1
ATOM 3692 C C . ASN A 1 452 ? -58.663 4.424 33.642 1.00 71.19 452 ASN A C 1
ATOM 3694 O O . ASN A 1 452 ? -59.585 4.512 34.443 1.00 71.19 452 ASN A O 1
ATOM 3698 N N . ALA A 1 453 ? -58.758 3.669 32.540 1.00 68.56 453 ALA A N 1
ATOM 3699 C CA . ALA A 1 453 ? -59.917 2.826 32.229 1.00 68.56 453 ALA A CA 1
ATOM 3700 C C . ALA A 1 453 ? -59.967 1.521 33.049 1.00 68.56 453 ALA A C 1
ATOM 3702 O O . ALA A 1 453 ? -61.038 0.938 33.193 1.00 68.56 453 ALA A O 1
ATOM 3703 N N . MET A 1 454 ? -58.828 1.066 33.580 1.00 70.56 454 MET A N 1
ATOM 3704 C CA . MET A 1 454 ? -58.723 -0.107 34.459 1.00 70.56 454 MET A CA 1
ATOM 3705 C C . MET A 1 454 ? -58.833 0.246 35.953 1.00 70.56 454 MET A C 1
ATOM 3707 O O . MET A 1 454 ? -58.830 -0.661 36.778 1.00 70.56 454 MET A O 1
ATOM 3711 N N . GLY A 1 455 ? -58.971 1.532 36.302 1.00 57.09 455 GLY A N 1
ATOM 3712 C CA . GLY A 1 455 ? -59.161 1.990 37.683 1.00 57.09 455 GLY A CA 1
ATOM 3713 C C . GLY A 1 455 ? -57.918 1.904 38.578 1.00 57.09 455 GLY A C 1
ATOM 3714 O O . GLY A 1 455 ? -58.076 1.870 39.796 1.00 57.09 455 GLY A O 1
ATOM 3715 N N . GLU A 1 456 ? -56.714 1.854 37.992 1.00 47.22 456 GLU A N 1
ATOM 3716 C CA . GLU A 1 456 ? -55.418 1.824 38.705 1.00 47.22 456 GLU A CA 1
ATOM 3717 C C . GLU A 1 456 ? -54.760 3.199 38.866 1.00 47.22 456 GLU A C 1
ATOM 3719 O O . GLU A 1 456 ? -54.703 3.961 37.867 1.00 47.22 456 GLU A O 1
#

InterPro domains:
  IPR000133 ER lumen protein retaining receptor [PF00810] (28-170)
  IPR000133 ER lumen protein retaining receptor [PR00660] (4-23)
  IPR000133 ER lumen protein retaining receptor [PR00660] (31-51)
  IPR000133 ER lumen protein retaining receptor [PR00660] (122-142)
  IPR000133 ER lumen protein retaining receptor [PR00660] (144-158)
  IPR000133 ER lumen protein retaining receptor [PR00660] (158-176)
  IPR000133 ER lumen protein retaining receptor [PR00660] (186-201)
  IPR000133 ER lumen protein retaining receptor [PS00951] (31-48)
  IPR000133 ER lumen protein retaining receptor [PTHR10585] (4-203)
  IPR013087 Zinc finger C2H2-type [PF00096] (325-347)
  IPR013087 Zinc finger C2H2-type [PS00028] (297-320)
  IPR013087 Zinc finger C2H2-type [PS00028] (327-347)
  IPR013087 Zinc finger C2H2-type [PS00028] (354-374)
  IPR013087 Zinc finger C2H2-type [PS00028] (382-402)
  IPR013087 Zinc finger C2H2-type [PS50157] (295-325)
  IPR013087 Zinc finger C2H2-type [PS50157] (325-352)
  IPR013087 Zinc finger C2H2-type [PS50157] (352-379)
  IPR013087 Zinc finger C2H2-type [PS50157] (380-407)
  IPR013087 Zinc finger C2H2-type [SM00355] (268-289)
  IPR013087 Zinc finger C2H2-type [SM00355] (295-320)

Sequence (456 aa):
MFAIRVFGDFLHVLSFAVLLAKLWRTKSCAGISGKSQILYAIVFTMRYLDLPVNISADAFYLSSMKVVYIAISFMIVYMIYGPYKKSYDRDQDVLYNEFLVVPCFVLALYSSYNASPIEVLWTFSIFLEAIAIIPQLDLLCKIEHVDGYVVCYLLALGLYRAMYLLKWAWLYYTTSYYEPIALFAGFVQTTLFALVFVRVFTMKQREQKSIYRVKHETNKHPEASDQLPKVIRISRGIRITDRVYKRITKEQLATCTRKELYKERYSKMCEICGKSLNSNYVEDHMNRHRGVRPYPCNALDCGAKFCSSLALRSHTARRHSDGRHPCPQCSKIFTSTVALQTHSRQHEEKTIFCEICNLGVRIPSALKTHMLVHTQQRDHKCEFCGKAFYAKHVLELHRRSHTGERPFACHVCDFSHAHRVLYVKHMKKFHPGEAIRTLADIQRMAKVQQRNAMGE

Organism: Culex quinquefasciatus (NCBI:txid7176)

Foldseek 3Di:
DVVLLVLLLVLLLVLLVLLVCCCVVVVAPALPQLQLLVLQLLLLCLQCVVLDPDPDPVSVVVSVSSVSSNVSSVVSNCSCVPRHVVRHPPVQLPDDCCVQLVVLLVCLCVPFPDNDSSSSSNLSSLSSNLCSCVSSLSSLVVDLDDDPSNVSSLVSNLVSLVSVLVVQVVCCVPPVDHDVSNNVSSVSSNVVSVSVVVSNVVSVVVVVVVVVVVVVVCVVCVPCVVPDPPPDPPDDDDDDDDDPPPPDDPVVVVPDDPVRVQQVVQFDQDPVPRDTDGVVCVQLVVCVVVVHFPAAAPDPPPRDGGSDPVVNVVCCLVPPDPPWDAAPVDRDTDSDPVVNVVVVLQVVDDFDADPPPRDTDSDVVVNVLVVCVVVVPFPAAAPPPRDGHSDPVVSVLVNCVVVVDFLAADPVDRDGHSDLVVSVVCCCPVPNPDDRDDSVRSVVVVVVVVCVVVVD

Secondary structure (DSSP, 8-state):
-HHHHHHHHHHHHHHHHHHHHHHHHHS--TT--HHHHHHHHHHHHHHTS------SHHHHHHHHHHHHHHHHHHHHHHHHHTTTGGGS-TTT----THHHHHHHHHHHHHH-SS--HHHHHHHHHHHHHHHTTHHHHHHHHH-S---HHHHHHHHHHHHHHHHHHHHHHHHHHHH----HHHHHHHHHHHHHHHHHHHHHHHHHHHHHHHHHHHHHHHHH-GGGTTTS-S----SS------SS-TTS-TTTSSS--HHHHHHHHHEEEPTTT--EEEGGGHHHHHHHHTT---EE--STTT--EESSHHHHHHHHHHHT----EE-TTSS-EESSHHHHHHHHTTTS--PEEPTTT--EESSHHHHHHHHHHHS----EE-TTT--EESSHHHHHHHHHHHH----EE-SSSS-EESSHHHHHHHHHHHSTTS----HHHHHHHHHHHHHHHHT-

Radius of gyration: 33.32 Å; chains: 1; bounding box: 98×55×76 Å

pLDDT: mean 77.59, std 17.74, range [25.23, 97.44]